Protein AF-0000000080270611 (afdb_homodimer)

pLDDT: mean 94.99, std 10.19, range [35.44, 98.94]

Nearest PDB structures (foldseek):
  5a02-assembly1_B  TM=8.483E-01  e=1.655E-29  Caulobacter vibrioides CB15
  2glx-assembly6_F  TM=8.550E-01  e=1.400E-25  Ensifer adhaerens
  4koa-assembly1_A-2  TM=8.405E-01  e=3.691E-24  Sinorhizobium meliloti 1021
  6z3c-assembly1_BBB  TM=7.857E-01  e=7.357E-22  Mediterraneibacter gnavus
  6z3b-assembly1_B  TM=7.806E-01  e=8.794E-22  Mediterraneibacter gnavus

Solvent-accessible surface area (backbone atoms only — not comparable to full-atom values): 36044 Å² total; per-residue (Å²): 127,85,81,54,47,25,31,29,38,37,27,48,45,69,64,25,65,71,39,52,51,60,31,47,71,72,38,83,62,46,41,36,42,34,22,16,13,81,54,50,66,42,7,47,55,46,34,70,74,62,30,40,92,83,38,44,66,39,55,46,62,70,64,59,55,68,44,80,74,45,44,32,34,38,40,43,58,59,32,65,49,35,28,65,51,50,30,52,42,21,72,60,69,16,26,36,42,31,41,61,50,60,28,69,43,47,70,43,30,48,49,34,54,49,34,24,64,74,60,70,32,56,55,33,43,53,63,46,67,63,43,28,70,66,43,43,52,49,38,49,41,43,74,70,46,59,25,48,64,66,43,39,36,35,18,32,11,27,33,45,38,51,48,69,70,56,90,53,51,30,32,32,84,49,41,66,34,23,25,44,55,69,39,22,45,50,3,44,45,51,37,33,59,51,64,70,55,84,52,63,35,36,25,34,25,47,66,35,69,68,59,40,67,44,71,70,36,49,33,76,70,45,49,53,57,37,92,54,40,64,28,38,22,27,30,40,34,44,35,36,29,65,89,64,26,37,39,39,38,39,13,17,20,44,40,29,57,88,80,60,42,63,62,25,37,35,39,27,16,67,46,8,16,36,34,44,87,86,51,45,35,38,33,34,66,57,95,56,34,77,50,75,42,77,62,78,72,66,24,66,79,58,93,75,52,68,49,71,72,71,54,24,55,42,48,43,42,52,51,50,52,49,19,65,78,66,72,51,79,57,90,48,43,49,72,60,48,37,44,50,36,40,52,55,50,28,23,55,49,7,37,73,71,72,41,73,34,66,67,85,119,127,84,80,53,48,25,31,30,37,38,29,47,45,67,64,25,65,70,39,52,51,61,30,48,71,72,39,82,61,45,42,36,41,35,22,16,13,82,53,50,68,40,9,49,54,49,34,71,74,62,30,40,92,83,38,44,64,40,54,46,60,70,64,59,56,67,45,80,75,45,46,31,36,40,40,44,59,58,33,65,49,36,27,65,50,50,30,53,43,20,72,59,69,18,27,37,42,31,41,62,52,60,26,67,42,46,69,42,28,49,50,34,54,50,33,24,62,75,60,70,33,56,56,33,42,53,63,46,67,62,42,28,69,67,42,43,51,50,38,51,42,42,75,70,45,58,25,48,63,64,44,38,35,34,18,32,11,27,33,43,40,52,48,70,69,55,90,53,52,31,32,31,83,49,42,66,33,23,26,44,53,68,40,22,45,50,3,45,46,52,36,34,59,51,65,69,55,84,52,60,35,35,24,34,24,48,67,35,72,69,59,41,66,45,71,69,36,52,32,76,71,43,51,53,59,37,92,55,40,65,28,39,22,26,31,40,36,45,35,35,28,66,90,66,27,37,37,38,38,40,13,17,20,45,40,29,56,88,81,62,41,64,61,25,36,35,39,27,16,68,47,8,16,35,35,44,87,85,52,45,34,39,33,33,66,56,97,57,34,76,50,77,43,76,62,76,71,66,18,62,82,52,94,77,47,68,48,75,74,70,55,25,55,41,49,41,42,52,52,51,51,48,20,63,77,66,72,51,78,57,90,46,43,49,73,59,48,40,46,49,37,41,52,54,51,28,24,55,51,8,36,74,72,72,41,72,34,67,65,85,118

InterPro domains:
  IPR000683 Gfo/Idh/MocA-like oxidoreductase, N-terminal [PF01408] (5-127)
  IPR004104 Gfo/Idh/MocA-like oxidoreductase, C-terminal [PF02894] (143-357)
  IPR036291 NAD(P)-binding domain superfamily [SSF51735] (2-185)
  IPR052515 Gfo/Idh/MocA Oxidoreductase [PTHR43249] (2-358)

Radius of gyration: 29.87 Å; Cα contacts (8 Å, |Δi|>4): 1707; chains: 2; bounding box: 55×99×69 Å

Structure (mmCIF, N/CA/C/O backbone):
data_AF-0000000080270611-model_v1
#
loop_
_entity.id
_entity.type
_entity.pdbx_description
1 polymer Oxidoreductase
#
loop_
_atom_site.group_PDB
_atom_site.id
_atom_site.type_symbol
_atom_site.label_atom_id
_atom_site.label_alt_id
_atom_site.label_comp_id
_atom_site.label_asym_id
_atom_site.label_entity_id
_atom_site.label_seq_id
_atom_site.pdbx_PDB_ins_code
_atom_site.Cartn_x
_atom_site.Cartn_y
_atom_site.Cartn_z
_atom_site.occupancy
_atom_site.B_iso_or_equiv
_atom_site.auth_seq_id
_atom_site.auth_comp_id
_atom_site.auth_asym_id
_atom_site.auth_atom_id
_atom_site.pdbx_PDB_model_num
ATOM 1 N N . MET A 1 1 ? 12.531 45.312 29.922 1 45.19 1 MET A N 1
ATOM 2 C CA . MET A 1 1 ? 11.859 44.062 29.656 1 45.19 1 MET A CA 1
ATOM 3 C C . MET A 1 1 ? 11.695 43.844 28.156 1 45.19 1 MET A C 1
ATOM 5 O O . MET A 1 1 ? 11.242 44.75 27.438 1 45.19 1 MET A O 1
ATOM 9 N N . ASP A 1 2 ? 12.445 42.844 27.578 1 63 2 ASP A N 1
ATOM 10 C CA . ASP A 1 2 ? 12.539 42.688 26.125 1 63 2 ASP A CA 1
ATOM 11 C C . ASP A 1 2 ? 11.148 42.594 25.5 1 63 2 ASP A C 1
ATOM 13 O O . ASP A 1 2 ? 10.219 42.062 26.125 1 63 2 ASP A O 1
ATOM 17 N N . LYS A 1 3 ? 10.711 43.406 24.656 1 86.69 3 LYS A N 1
ATOM 18 C CA . LYS A 1 3 ? 9.406 43.562 24 1 86.69 3 LYS A CA 1
ATOM 19 C C . LYS A 1 3 ? 8.867 42.219 23.547 1 86.69 3 LYS A C 1
ATOM 21 O O . LYS A 1 3 ? 9.562 41.469 22.844 1 86.69 3 LYS A O 1
ATOM 26 N N . LYS A 1 4 ? 7.75 41.781 24.203 1 95.12 4 LYS A N 1
ATOM 27 C CA . LYS A 1 4 ? 7.105 40.531 23.859 1 95.12 4 LYS A CA 1
ATOM 28 C C . LYS A 1 4 ? 6.523 40.562 22.453 1 95.12 4 LYS A C 1
ATOM 30 O O . LYS A 1 4 ? 6.039 41.625 22 1 95.12 4 LYS A O 1
ATOM 35 N N . LEU A 1 5 ? 6.656 39.5 21.797 1 97.75 5 LEU A N 1
ATOM 36 C CA . LEU A 1 5 ? 5.957 39.344 20.531 1 97.75 5 LEU A CA 1
ATOM 37 C C . LEU A 1 5 ? 4.445 39.375 20.734 1 97.75 5 LEU A C 1
ATOM 39 O O . LEU A 1 5 ? 3.934 38.688 21.641 1 97.75 5 LEU A O 1
ATOM 43 N N . ARG A 1 6 ? 3.777 40.125 20 1 98.5 6 ARG A N 1
ATOM 44 C CA . ARG A 1 6 ? 2.328 40.25 20.125 1 98.5 6 ARG A CA 1
ATOM 45 C C . ARG A 1 6 ? 1.616 39.375 19.109 1 98.5 6 ARG A C 1
ATOM 47 O O . ARG A 1 6 ? 1.823 39.5 17.891 1 98.5 6 ARG A O 1
ATOM 54 N N . VAL A 1 7 ? 0.748 38.5 19.609 1 98.75 7 VAL A N 1
ATOM 55 C CA . VAL A 1 7 ? 0.149 37.438 18.797 1 98.75 7 VAL A CA 1
ATOM 56 C C . VAL A 1 7 ? -1.348 37.688 18.641 1 98.75 7 VAL A C 1
ATOM 58 O O . VAL A 1 7 ? -2.035 38.031 19.609 1 98.75 7 VAL A O 1
ATOM 61 N N . GLY A 1 8 ? -1.854 37.625 17.438 1 98.81 8 GLY A N 1
ATOM 62 C CA . GLY A 1 8 ? -3.279 37.562 17.156 1 98.81 8 GLY A CA 1
ATOM 63 C C . GLY A 1 8 ? -3.76 36.188 16.734 1 98.81 8 GLY A C 1
ATOM 64 O O . GLY A 1 8 ? -3.016 35.438 16.125 1 98.81 8 GLY A O 1
ATOM 65 N N . ILE A 1 9 ? -5.012 35.906 17.078 1 98.88 9 ILE A N 1
ATOM 66 C CA . ILE A 1 9 ? -5.633 34.625 16.719 1 98.88 9 ILE A CA 1
ATOM 67 C C . ILE A 1 9 ? -6.844 34.875 15.828 1 98.88 9 ILE A C 1
ATOM 69 O O . ILE A 1 9 ? -7.738 35.656 16.188 1 98.88 9 ILE A O 1
ATOM 73 N N . ILE A 1 10 ? -6.836 34.312 14.641 1 98.81 10 ILE A N 1
ATOM 74 C CA . ILE A 1 10 ? -8.008 34.312 13.773 1 98.81 10 ILE A CA 1
ATOM 75 C C . ILE A 1 10 ? -8.609 32.906 13.711 1 98.81 10 ILE A C 1
ATOM 77 O O . ILE A 1 10 ? -8 31.984 13.156 1 98.81 10 ILE A O 1
ATOM 81 N N . GLY A 1 11 ? -9.812 32.719 14.125 1 98.38 11 GLY A N 1
ATOM 82 C CA . GLY A 1 11 ? -10.422 31.422 14.367 1 98.38 11 GLY A CA 1
ATOM 83 C C . GLY A 1 11 ? -10.211 30.922 15.773 1 98.38 11 GLY A C 1
ATOM 84 O O . GLY A 1 11 ? -9.117 30.469 16.125 1 98.38 11 GLY A O 1
ATOM 85 N N . CYS A 1 12 ? -11.258 30.984 16.594 1 98.25 12 CYS A N 1
ATOM 86 C CA . CYS A 1 12 ? -11.164 30.594 18 1 98.25 12 CYS A CA 1
ATOM 87 C C . CYS A 1 12 ? -11.969 29.344 18.266 1 98.25 12 CYS A C 1
ATOM 89 O O . CYS A 1 12 ? -12.68 29.25 19.266 1 98.25 12 CYS A O 1
ATOM 91 N N . GLY A 1 13 ? -11.875 28.453 17.312 1 95.19 13 GLY A N 1
ATOM 92 C CA . GLY A 1 13 ? -12.586 27.188 17.438 1 95.19 13 GLY A CA 1
ATOM 93 C C . GLY A 1 13 ? -11.781 26.109 18.141 1 95.19 13 GLY A C 1
ATOM 94 O O . GLY A 1 13 ? -10.969 26.422 19.016 1 95.19 13 GLY A O 1
ATOM 95 N N . GLY A 1 14 ? -12.109 24.828 17.906 1 92.94 14 GLY A N 1
ATOM 96 C CA . GLY A 1 14 ? -11.555 23.672 18.609 1 92.94 14 GLY A CA 1
ATOM 97 C C . GLY A 1 14 ? -10.039 23.609 18.547 1 92.94 14 GLY A C 1
ATOM 98 O O . GLY A 1 14 ? -9.383 23.391 19.562 1 92.94 14 GLY A O 1
ATOM 99 N N . ILE A 1 15 ? -9.484 23.75 17.359 1 95.38 15 ILE A N 1
ATOM 100 C CA . ILE A 1 15 ? -8.047 23.594 17.188 1 95.38 15 ILE A CA 1
ATOM 101 C C . ILE A 1 15 ? -7.312 24.734 17.891 1 95.38 15 ILE A C 1
ATOM 103 O O . ILE A 1 15 ? -6.219 24.547 18.422 1 95.38 15 ILE A O 1
ATOM 107 N N . ALA A 1 16 ? -7.84 25.969 17.859 1 97.81 16 ALA A N 1
ATOM 108 C CA . ALA A 1 16 ? -7.238 27.109 18.547 1 97.81 16 ALA A CA 1
ATOM 109 C C . ALA A 1 16 ? -7.227 26.875 20.062 1 97.81 16 ALA A C 1
ATOM 111 O O . ALA A 1 16 ? -6.215 27.125 20.719 1 97.81 16 ALA A O 1
ATOM 112 N N . ASN A 1 17 ? -8.32 26.375 20.562 1 96.81 17 ASN A N 1
ATOM 113 C CA . ASN A 1 17 ? -8.492 26.188 22 1 96.81 17 ASN A CA 1
ATOM 114 C C . ASN A 1 17 ? -7.805 24.906 22.484 1 96.81 17 ASN A C 1
ATOM 116 O O . ASN A 1 17 ? -7.379 24.828 23.625 1 96.81 17 ASN A O 1
ATOM 120 N N . GLY A 1 18 ? -7.707 23.969 21.609 1 95.81 18 GLY A N 1
ATOM 121 C CA . GLY A 1 18 ? -7.18 22.688 22.016 1 95.81 18 GLY A CA 1
ATOM 122 C C . GLY A 1 18 ? -5.684 22.547 21.812 1 95.81 18 GLY A C 1
ATOM 123 O O . GLY A 1 18 ? -5.043 21.688 22.406 1 95.81 18 GLY A O 1
ATOM 124 N N . LYS A 1 19 ? -5.195 23.422 21 1 97.25 19 LYS A N 1
ATOM 125 C CA . LYS A 1 19 ? -3.795 23.25 20.625 1 97.25 19 LYS A CA 1
ATOM 126 C C . LYS A 1 19 ? -3.047 24.578 20.672 1 97.25 19 LYS A C 1
ATOM 128 O O . LYS A 1 19 ? -2.197 24.797 21.531 1 97.25 19 LYS A O 1
ATOM 133 N N . HIS A 1 20 ? -3.375 25.547 19.875 1 98.56 20 HIS A N 1
ATOM 134 C CA . HIS A 1 20 ? -2.559 26.734 19.625 1 98.56 20 HIS A CA 1
ATOM 135 C C . HIS A 1 20 ? -2.475 27.625 20.859 1 98.56 20 HIS A C 1
ATOM 137 O O . HIS A 1 20 ? -1.383 27.875 21.375 1 98.56 20 HIS A O 1
ATOM 143 N N . MET A 1 21 ? -3.605 28.047 21.406 1 98.75 21 MET A N 1
ATOM 144 C CA . MET A 1 21 ? -3.619 29.047 22.469 1 98.75 21 MET A CA 1
ATOM 145 C C . MET A 1 21 ? -3.029 28.469 23.766 1 98.75 21 MET A C 1
ATOM 147 O O . MET A 1 21 ? -2.213 29.125 24.406 1 98.75 21 MET A O 1
ATOM 151 N N . PRO A 1 22 ? -3.35 27.172 24.094 1 98.31 22 PRO A N 1
ATOM 152 C CA . PRO A 1 22 ? -2.717 26.625 25.297 1 98.31 22 PRO A CA 1
ATOM 153 C C . PRO A 1 22 ? -1.196 26.547 25.172 1 98.31 22 PRO A C 1
ATOM 155 O O . PRO A 1 22 ? -0.484 26.797 26.156 1 98.31 22 PRO A O 1
ATOM 158 N N . SER A 1 23 ? -0.687 26.172 24.078 1 98.44 23 SER A N 1
ATOM 159 C CA . SER A 1 23 ? 0.754 26.062 23.875 1 98.44 23 SER A CA 1
ATOM 160 C C . SER A 1 23 ? 1.416 27.438 23.875 1 98.44 23 SER A C 1
ATOM 162 O O . SER A 1 23 ? 2.486 27.625 24.453 1 98.44 23 SER A O 1
ATOM 164 N N . LEU A 1 24 ? 0.82 28.438 23.234 1 98.5 24 LEU A N 1
ATOM 165 C CA . LEU A 1 24 ? 1.342 29.797 23.188 1 98.5 24 LEU A CA 1
ATOM 166 C C . LEU A 1 24 ? 1.38 30.406 24.578 1 98.5 24 LEU A C 1
ATOM 168 O O . LEU A 1 24 ? 2.307 31.156 24.922 1 98.5 24 LEU A O 1
ATOM 172 N N . ALA A 1 25 ? 0.392 30.078 25.375 1 98.12 25 ALA A N 1
ATOM 173 C CA . ALA A 1 25 ? 0.264 30.641 26.719 1 98.12 25 ALA A CA 1
ATOM 174 C C . ALA A 1 25 ? 1.452 30.25 27.594 1 98.12 25 ALA A C 1
ATOM 176 O O . ALA A 1 25 ? 1.729 30.906 28.594 1 98.12 25 ALA A O 1
ATOM 177 N N . LYS A 1 26 ? 2.164 29.219 27.188 1 97.31 26 LYS A N 1
ATOM 178 C CA . LYS A 1 26 ? 3.289 28.719 27.969 1 97.31 26 LYS A CA 1
ATOM 179 C C . LYS A 1 26 ? 4.578 29.453 27.609 1 97.31 26 LYS A C 1
ATOM 181 O O . LYS A 1 26 ? 5.613 29.25 28.25 1 97.31 26 LYS A O 1
ATOM 186 N N . ILE A 1 27 ? 4.52 30.328 26.656 1 97.88 27 ILE A N 1
ATOM 187 C CA . ILE A 1 27 ? 5.719 30.984 26.141 1 97.88 27 ILE A CA 1
ATOM 188 C C . ILE A 1 27 ? 5.805 32.406 26.719 1 97.88 27 ILE A C 1
ATOM 190 O O . ILE A 1 27 ? 4.973 33.25 26.391 1 97.88 27 ILE A O 1
ATOM 194 N N . ALA A 1 28 ? 6.809 32.719 27.406 1 97.06 28 ALA A N 1
ATOM 195 C CA . ALA A 1 28 ? 6.941 34 28.141 1 97.06 28 ALA A CA 1
ATOM 196 C C . ALA A 1 28 ? 7.199 35.156 27.188 1 97.06 28 ALA A C 1
ATOM 198 O O . ALA A 1 28 ? 6.859 36.281 27.5 1 97.06 28 ALA A O 1
ATOM 199 N N . GLU A 1 29 ? 7.738 34.781 26.062 1 97.5 29 GLU A N 1
ATOM 200 C CA . GLU A 1 29 ? 8.203 35.812 25.141 1 97.5 29 GLU A CA 1
ATOM 201 C C . GLU A 1 29 ? 7.047 36.375 24.328 1 97.5 29 GLU A C 1
ATOM 203 O O . GLU A 1 29 ? 7.246 37.281 23.5 1 97.5 29 GLU A O 1
ATOM 208 N N . ILE A 1 30 ? 5.793 35.938 24.641 1 97.62 30 ILE A N 1
ATOM 209 C CA . ILE A 1 30 ? 4.715 36.438 23.781 1 97.62 30 ILE A CA 1
ATOM 210 C C . ILE A 1 30 ? 3.547 36.906 24.656 1 97.62 30 ILE A C 1
ATOM 212 O O . ILE A 1 30 ? 3.516 36.656 25.859 1 97.62 30 ILE A O 1
ATOM 216 N N . GLU A 1 31 ? 2.672 37.688 24.125 1 97.94 31 GLU A N 1
ATOM 217 C CA . GLU A 1 31 ? 1.347 37.969 24.656 1 97.94 31 GLU A CA 1
ATOM 218 C C . GLU A 1 31 ? 0.283 37.906 23.562 1 97.94 31 GLU A C 1
ATOM 220 O O . GLU A 1 31 ? 0.511 38.344 22.438 1 97.94 31 GLU A O 1
ATOM 225 N N . MET A 1 32 ? -0.778 37.281 23.844 1 98.69 32 MET A N 1
ATOM 226 C CA . MET A 1 32 ? -1.902 37.219 22.906 1 98.69 32 MET A CA 1
ATOM 227 C C . MET A 1 32 ? -2.816 38.438 23.078 1 98.69 32 MET A C 1
ATOM 229 O O . MET A 1 32 ? -3.432 38.625 24.125 1 98.69 32 MET A O 1
ATOM 233 N N . VAL A 1 33 ? -2.973 39.25 22.031 1 98.56 33 VAL A N 1
ATOM 234 C CA . VAL A 1 33 ? -3.521 40.562 22.234 1 98.56 33 VAL A CA 1
ATOM 235 C C . VAL A 1 33 ? -4.785 40.75 21.406 1 98.56 33 VAL A C 1
ATOM 237 O O . VAL A 1 33 ? -5.488 41.75 21.547 1 98.56 33 VAL A O 1
ATOM 240 N N . ALA A 1 34 ? -5.074 39.844 20.516 1 98.69 34 ALA A N 1
ATOM 241 C CA . ALA A 1 34 ? -6.242 40 19.656 1 98.69 34 ALA A CA 1
ATOM 242 C C . ALA A 1 34 ? -6.832 38.625 19.297 1 98.69 34 ALA A C 1
ATOM 244 O O . ALA A 1 34 ? -6.094 37.688 19.047 1 98.69 34 ALA A O 1
ATOM 245 N N . PHE A 1 35 ? -8.109 38.562 19.297 1 98.75 35 PHE A N 1
ATOM 246 C CA . PHE A 1 35 ? -8.875 37.375 19.016 1 98.75 35 PHE A CA 1
ATOM 247 C C . PHE A 1 35 ? -10.031 37.656 18.062 1 98.75 35 PHE A C 1
ATOM 249 O O . PHE A 1 35 ? -10.828 38.562 18.328 1 98.75 35 PHE A O 1
ATOM 256 N N . CYS A 1 36 ? -10.078 36.938 17.016 1 98.81 36 CYS A N 1
ATOM 257 C CA . CYS A 1 36 ? -11.133 37.125 16.016 1 98.81 36 CYS A CA 1
ATOM 258 C C . CYS A 1 36 ? -11.859 35.812 15.734 1 98.81 36 CYS A C 1
ATOM 260 O O . CYS A 1 36 ? -11.234 34.781 15.578 1 98.81 36 CYS A O 1
ATOM 262 N N . ASP A 1 37 ? -13.133 35.812 15.711 1 98.31 37 ASP A N 1
ATOM 263 C CA . ASP A 1 37 ? -14.016 34.719 15.258 1 98.31 37 ASP A CA 1
ATOM 264 C C . ASP A 1 37 ? -15.336 35.281 14.727 1 98.31 37 ASP A C 1
ATOM 266 O O . ASP A 1 37 ? -15.828 36.312 15.211 1 98.31 37 ASP A O 1
ATOM 270 N N . ILE A 1 38 ? -15.828 34.594 13.727 1 96.69 38 ILE A N 1
ATOM 271 C CA . ILE A 1 38 ? -17.094 35.062 13.164 1 96.69 38 ILE A CA 1
ATOM 272 C C . ILE A 1 38 ? -18.203 34.969 14.211 1 96.69 38 ILE A C 1
ATOM 274 O O . ILE A 1 38 ? -19.203 35.688 14.141 1 96.69 38 ILE A O 1
ATOM 278 N N . ILE A 1 39 ? -18.047 34.031 15.102 1 97.12 39 ILE A N 1
ATOM 279 C CA . ILE A 1 39 ? -18.875 33.969 16.297 1 97.12 39 ILE A CA 1
ATOM 280 C C . ILE A 1 39 ? -18.188 34.688 17.453 1 97.12 39 ILE A C 1
ATOM 282 O O . ILE A 1 39 ? -17.281 34.125 18.078 1 97.12 39 ILE A O 1
ATOM 286 N N . ILE A 1 40 ? -18.672 35.844 17.797 1 97.94 40 ILE A N 1
ATOM 287 C CA . ILE A 1 40 ? -17.984 36.75 18.688 1 97.94 40 ILE A CA 1
ATOM 288 C C . ILE A 1 40 ? -17.781 36.094 20.047 1 97.94 40 ILE A C 1
ATOM 290 O O . ILE A 1 40 ? -16.766 36.344 20.719 1 97.94 40 ILE A O 1
ATOM 294 N N . GLU A 1 41 ? -18.75 35.219 20.453 1 98.19 41 GLU A N 1
ATOM 295 C CA . GLU A 1 41 ? -18.672 34.594 21.75 1 98.19 41 GLU A CA 1
ATOM 296 C C . GLU A 1 41 ? -17.422 33.719 21.859 1 98.19 41 GLU A C 1
ATOM 298 O O . GLU A 1 41 ? -16.797 33.625 22.922 1 98.19 41 GLU A O 1
ATOM 303 N N . LYS A 1 42 ? -17.031 33.094 20.766 1 97.94 42 LYS A N 1
ATOM 304 C CA . LYS A 1 42 ? -15.844 32.25 20.766 1 97.94 42 LYS A CA 1
ATOM 305 C C . LYS A 1 42 ? -14.578 33.094 20.969 1 97.94 42 LYS A C 1
ATOM 307 O O . LYS A 1 42 ? -13.68 32.688 21.703 1 97.94 42 LYS A O 1
ATOM 312 N N . ALA A 1 43 ? -14.578 34.219 20.344 1 98.31 43 ALA A N 1
ATOM 313 C CA . ALA A 1 43 ? -13.43 35.125 20.484 1 98.31 43 ALA A CA 1
ATOM 314 C C . ALA A 1 43 ? -13.359 35.688 21.891 1 98.31 43 ALA A C 1
ATOM 316 O O . ALA A 1 43 ? -12.266 35.844 22.469 1 98.31 43 ALA A O 1
ATOM 317 N N . GLU A 1 44 ? -14.516 36.031 22.453 1 98.31 44 GLU A N 1
ATOM 318 C CA . GLU A 1 44 ? -14.586 36.594 23.797 1 98.31 44 GLU A CA 1
ATOM 319 C C . GLU A 1 44 ? -14.102 35.562 24.844 1 98.31 44 GLU A C 1
ATOM 321 O O . GLU A 1 44 ? -13.336 35.938 25.734 1 98.31 44 GLU A O 1
ATOM 326 N N . ILE A 1 45 ? -14.57 34.375 24.688 1 98.25 45 ILE A N 1
ATOM 327 C CA . ILE A 1 45 ? -14.172 33.344 25.609 1 98.25 45 ILE A CA 1
ATOM 328 C C . ILE A 1 45 ? -12.664 33.125 25.516 1 98.25 45 ILE A C 1
ATOM 330 O O . ILE A 1 45 ? -11.984 33 26.547 1 98.25 45 ILE A O 1
ATOM 334 N N . ALA A 1 46 ? -12.125 33.094 24.312 1 98.56 46 ALA A N 1
ATOM 335 C CA . ALA A 1 46 ? -10.695 32.906 24.109 1 98.56 46 ALA A CA 1
ATOM 336 C C . ALA A 1 46 ? -9.891 34.031 24.719 1 98.56 46 ALA A C 1
ATOM 338 O O . ALA A 1 46 ? -8.875 33.812 25.375 1 98.56 46 ALA A O 1
ATOM 339 N N . ALA A 1 47 ? -10.297 35.25 24.547 1 98.38 47 ALA A N 1
ATOM 340 C CA . ALA A 1 47 ? -9.609 36.438 25.062 1 98.38 47 ALA A CA 1
ATOM 341 C C . ALA A 1 47 ? -9.586 36.406 26.594 1 98.38 47 ALA A C 1
ATOM 343 O O . ALA A 1 47 ? -8.586 36.781 27.219 1 98.38 47 ALA A O 1
ATOM 344 N N . LYS A 1 48 ? -10.703 36.031 27.156 1 98.06 48 LYS A N 1
ATOM 345 C CA . LYS A 1 48 ? -10.797 35.969 28.609 1 98.06 48 LYS A CA 1
ATOM 346 C C . LYS A 1 48 ? -9.812 34.938 29.172 1 98.06 48 LYS A C 1
ATOM 348 O O . LYS A 1 48 ? -9.188 35.188 30.203 1 98.06 48 LYS A O 1
ATOM 353 N N . GLU A 1 49 ? -9.742 33.906 28.531 1 98.19 49 GLU A N 1
ATOM 354 C CA . GLU A 1 49 ? -8.945 32.781 29.047 1 98.19 49 GLU A CA 1
ATOM 355 C C . GLU A 1 49 ? -7.461 33 28.766 1 98.19 49 GLU A C 1
ATOM 357 O O . GLU A 1 49 ? -6.617 32.656 29.609 1 98.19 49 GLU A O 1
ATOM 362 N N . TYR A 1 50 ? -7.094 33.531 27.578 1 98.44 50 TYR A N 1
ATOM 363 C CA . TYR A 1 50 ? -5.695 33.5 27.156 1 98.44 50 TYR A CA 1
ATOM 364 C C . TYR A 1 50 ? -5.18 34.906 26.859 1 98.44 50 TYR A C 1
ATOM 366 O O . TYR A 1 50 ? -3.971 35.125 26.75 1 98.44 50 TYR A O 1
ATOM 374 N N . GLY A 1 51 ? -6.027 35.844 26.766 1 97.94 51 GLY A N 1
ATOM 375 C CA . GLY A 1 51 ? -5.66 37.188 26.297 1 97.94 51 GLY A CA 1
ATOM 376 C C . GLY A 1 51 ? -4.965 38.031 27.359 1 97.94 51 GLY A C 1
ATOM 377 O O . GLY A 1 51 ? -5.227 37.875 28.547 1 97.94 51 GLY A O 1
ATOM 378 N N . SER A 1 52 ? -4.109 38.875 26.906 1 96.38 52 SER A N 1
ATOM 379 C CA . SER A 1 52 ? -3.545 39.906 27.781 1 96.38 52 SER A CA 1
ATOM 380 C C . SER A 1 52 ? -4.59 40.938 28.172 1 96.38 52 SER A C 1
ATOM 382 O O . SER A 1 52 ? -5.688 40.969 27.609 1 96.38 52 SER A O 1
ATOM 384 N N . MET A 1 53 ? -4.145 41.719 29.156 1 94.06 53 MET A N 1
ATOM 385 C CA . MET A 1 53 ? -5.047 42.781 29.547 1 94.06 53 MET A CA 1
ATOM 386 C C . MET A 1 53 ? -5.348 43.719 28.375 1 94.06 53 MET A C 1
ATOM 388 O O . MET A 1 53 ? -4.43 44.188 27.703 1 94.06 53 MET A O 1
ATOM 392 N N . GLY A 1 54 ? -6.621 43.875 28.094 1 93.75 54 GLY A N 1
ATOM 393 C CA . GLY A 1 54 ? -7.027 44.781 27.031 1 93.75 54 GLY A CA 1
ATOM 394 C C . GLY A 1 54 ? -7.008 44.125 25.656 1 93.75 54 GLY A C 1
ATOM 395 O O . GLY A 1 54 ? -7.105 44.812 24.641 1 93.75 54 GLY A O 1
ATOM 396 N N . ALA A 1 55 ? -6.941 42.844 25.672 1 97 55 ALA A N 1
ATOM 397 C CA . ALA A 1 55 ? -6.945 42.125 24.375 1 97 55 ALA A CA 1
ATOM 398 C C . ALA A 1 55 ? -8.188 42.5 23.562 1 97 55 ALA A C 1
ATOM 400 O O . ALA A 1 55 ? -9.281 42.594 24.125 1 97 55 ALA A O 1
ATOM 401 N N . ASN A 1 56 ? -7.988 42.656 22.312 1 97.38 56 ASN A N 1
ATOM 402 C CA . ASN A 1 56 ? -9.07 43.031 21.406 1 97.38 56 ASN A CA 1
ATOM 403 C C . ASN A 1 56 ? -9.844 41.812 20.922 1 97.38 56 ASN A C 1
ATOM 405 O O . ASN A 1 56 ? -9.25 40.75 20.688 1 97.38 56 ASN A O 1
ATOM 409 N N . VAL A 1 57 ? -11.125 41.969 20.797 1 98.19 57 VAL A N 1
ATOM 410 C CA . VAL A 1 57 ? -12 40.938 20.25 1 98.19 57 VAL A CA 1
ATOM 411 C C . VAL A 1 57 ? -12.805 41.5 19.094 1 98.19 57 VAL A C 1
ATOM 413 O O . VAL A 1 57 ? -13.266 42.656 19.141 1 98.19 57 VAL A O 1
ATOM 416 N N . CYS A 1 58 ? -12.875 40.781 18 1 98.38 58 CYS A N 1
ATOM 417 C CA . CYS A 1 58 ? -13.633 41.25 16.844 1 98.38 58 CYS A CA 1
ATOM 418 C C . CYS A 1 58 ? -14.188 40.094 16.031 1 98.38 58 CYS A C 1
ATOM 420 O O . CYS A 1 58 ? -13.836 38.938 16.281 1 98.38 58 CYS A O 1
ATOM 422 N N . THR A 1 59 ? -15.078 40.375 15.062 1 98.38 59 THR A N 1
ATOM 423 C CA . THR A 1 59 ? -15.695 39.375 14.211 1 98.38 59 THR A CA 1
ATOM 424 C C . THR A 1 59 ? -15.156 39.469 12.789 1 98.38 59 THR A C 1
ATOM 426 O O . THR A 1 59 ? -15.375 38.562 11.977 1 98.38 59 THR A O 1
ATOM 429 N N . ASP A 1 60 ? -14.484 40.5 12.539 1 98.25 60 ASP A N 1
ATOM 430 C CA . ASP A 1 60 ? -13.859 40.719 11.242 1 98.25 60 ASP A CA 1
ATOM 431 C C . ASP A 1 60 ? -12.344 40.844 11.375 1 98.25 60 ASP A C 1
ATOM 433 O O . ASP A 1 60 ? -11.828 41.781 11.961 1 98.25 60 ASP A O 1
ATOM 437 N N . TYR A 1 61 ? -11.688 39.844 10.758 1 98.31 61 TYR A N 1
ATOM 438 C CA . TYR A 1 61 ? -10.242 39.812 10.945 1 98.31 61 TYR A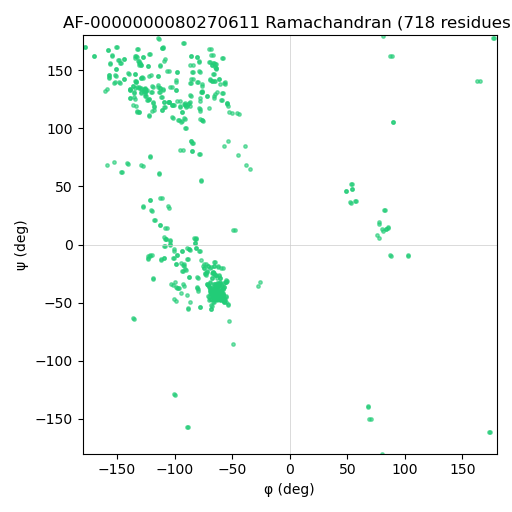 CA 1
ATOM 439 C C . TYR A 1 61 ? -9.562 41 10.328 1 98.31 61 TYR A C 1
ATOM 441 O O . TYR A 1 61 ? -8.422 41.344 10.68 1 98.31 61 TYR A O 1
ATOM 449 N N . LYS A 1 62 ? -10.188 41.719 9.406 1 97.94 62 LYS A N 1
ATOM 450 C CA . LYS A 1 62 ? -9.617 42.938 8.828 1 97.94 62 LYS A CA 1
ATOM 451 C C . LYS A 1 62 ? -9.414 44 9.898 1 97.94 62 LYS A C 1
ATOM 453 O O . LYS A 1 62 ? -8.492 44.812 9.805 1 97.94 62 LYS A O 1
ATOM 458 N N . GLU A 1 63 ? -10.32 44 10.898 1 97.44 63 GLU A N 1
ATOM 459 C CA . GLU A 1 63 ? -10.148 44.938 12.023 1 97.44 63 GLU A CA 1
ATOM 460 C C . GLU A 1 63 ? -8.898 44.594 12.828 1 97.44 63 GLU A C 1
ATOM 462 O O . GLU A 1 63 ? -8.18 45.5 13.281 1 97.44 63 GLU A O 1
ATOM 467 N N . LEU A 1 64 ? -8.711 43.344 13.023 1 97.38 64 LEU A N 1
ATOM 468 C CA . LEU A 1 64 ? -7.523 42.844 13.719 1 97.38 64 LEU A CA 1
ATOM 469 C C . LEU A 1 64 ? -6.254 43.281 12.992 1 97.38 64 LEU A C 1
ATOM 471 O O . LEU A 1 64 ? -5.27 43.656 13.625 1 97.38 64 LEU A O 1
ATOM 475 N N . LEU A 1 65 ? -6.223 43.312 11.672 1 98 65 LEU A N 1
ATOM 476 C CA . LEU A 1 65 ? -5.051 43.594 10.844 1 98 65 LEU A CA 1
ATOM 477 C C . LEU A 1 65 ? -4.668 45.062 10.898 1 98 65 LEU A C 1
ATOM 479 O O . LEU A 1 65 ? -3.545 45.438 10.555 1 98 65 LEU A O 1
ATOM 483 N N . LYS A 1 66 ? -5.59 45.906 11.352 1 97.06 66 LYS A N 1
ATOM 484 C CA . LYS A 1 66 ? -5.328 47.344 11.453 1 97.06 66 LYS A CA 1
ATOM 485 C C . LYS A 1 66 ? -4.402 47.656 12.633 1 97.06 66 LYS A C 1
ATOM 487 O O . LYS A 1 66 ? -3.824 48.75 12.703 1 97.06 66 LYS A O 1
ATOM 492 N N . ASP A 1 67 ? -4.348 46.75 13.539 1 97.12 67 ASP A N 1
ATOM 493 C CA . ASP A 1 67 ? -3.457 46.906 14.68 1 97.12 67 ASP A CA 1
ATOM 494 C C . ASP A 1 67 ? -2.006 46.656 14.297 1 97.12 67 ASP A C 1
ATOM 496 O O . ASP A 1 67 ? -1.576 45.5 14.242 1 97.12 67 ASP A O 1
ATOM 500 N N . ASP A 1 68 ? -1.195 47.656 14.195 1 96.38 68 ASP A N 1
ATOM 501 C CA . ASP A 1 68 ? 0.17 47.562 13.695 1 96.38 68 ASP A CA 1
ATOM 502 C C . ASP A 1 68 ? 1.112 47 14.758 1 96.38 68 ASP A C 1
ATOM 504 O O . ASP A 1 68 ? 2.266 46.656 14.469 1 96.38 68 ASP A O 1
ATOM 508 N N . THR A 1 69 ? 0.592 46.812 15.906 1 96.19 69 THR A N 1
ATOM 509 C CA . THR A 1 69 ? 1.458 46.344 16.984 1 96.19 69 THR A CA 1
ATOM 510 C C . THR A 1 69 ? 1.501 44.812 17 1 96.19 69 THR A C 1
ATOM 512 O O . THR A 1 69 ? 2.354 44.219 17.672 1 96.19 69 THR A O 1
ATOM 515 N N . ILE A 1 70 ? 0.616 44.156 16.266 1 98.19 70 ILE A N 1
ATOM 516 C CA . ILE A 1 70 ? 0.602 42.688 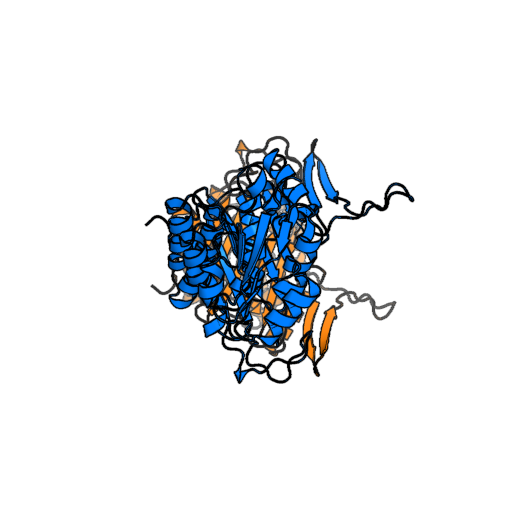16.203 1 98.19 70 ILE A CA 1
ATOM 517 C C . ILE A 1 70 ? 1.739 42.219 15.305 1 98.19 70 ILE A C 1
ATOM 519 O O . ILE A 1 70 ? 1.908 42.719 14.188 1 98.19 70 ILE A O 1
ATOM 523 N N . ASP A 1 71 ? 2.502 41.25 15.805 1 98.44 71 ASP A N 1
ATOM 524 C CA . ASP A 1 71 ? 3.682 40.781 15.094 1 98.44 71 ASP A CA 1
ATOM 525 C C . ASP A 1 71 ? 3.369 39.5 14.312 1 98.44 71 ASP A C 1
ATOM 527 O O . ASP A 1 71 ? 3.963 39.25 13.258 1 98.44 71 ASP A O 1
ATOM 531 N N . VAL A 1 72 ? 2.561 38.656 14.859 1 98.69 72 VAL A N 1
ATOM 532 C CA . VAL A 1 72 ? 2.322 37.344 14.297 1 98.69 72 VAL A CA 1
ATOM 533 C C . VAL A 1 72 ? 0.859 36.938 14.492 1 98.69 72 VAL A C 1
ATOM 535 O O . VAL A 1 72 ? 0.245 37.312 15.5 1 98.69 72 VAL A O 1
ATOM 538 N N . VAL A 1 73 ? 0.287 36.281 13.523 1 98.88 73 VAL A N 1
ATOM 539 C CA . VAL A 1 73 ? -1.099 35.812 13.594 1 98.88 73 VAL A CA 1
ATOM 540 C C . VAL A 1 73 ? -1.162 34.312 13.367 1 98.88 73 VAL A C 1
ATOM 542 O O . VAL A 1 73 ? -0.492 33.781 12.477 1 98.88 73 VAL A O 1
ATOM 545 N N . HIS A 1 74 ? -1.875 33.562 14.18 1 98.94 74 HIS A N 1
ATOM 546 C CA . HIS A 1 74 ? -2.264 32.188 13.93 1 98.94 74 HIS A CA 1
ATOM 547 C C . HIS A 1 74 ? -3.617 32.125 13.227 1 98.94 74 HIS A C 1
ATOM 549 O O . HIS A 1 74 ? -4.609 32.656 13.727 1 98.94 74 HIS A O 1
ATOM 555 N N . VAL A 1 75 ? -3.598 31.547 12.062 1 98.81 75 VAL A N 1
ATOM 556 C CA . VAL A 1 75 ? -4.812 31.359 11.281 1 98.81 75 VAL A CA 1
ATOM 557 C C . VAL A 1 75 ? -5.359 29.953 11.508 1 98.81 75 VAL A C 1
ATOM 559 O O . VAL A 1 75 ? -4.828 28.984 10.969 1 98.81 75 VAL A O 1
ATOM 562 N N . CYS A 1 76 ? -6.461 29.844 12.242 1 97.94 76 CYS A N 1
ATOM 563 C CA . CYS A 1 76 ? -7.062 28.578 12.656 1 97.94 76 CYS A CA 1
ATOM 564 C C . CYS A 1 76 ? -8.492 28.469 12.148 1 97.94 76 CYS A C 1
ATOM 566 O O . CYS A 1 76 ? -9.375 27.969 12.859 1 97.94 76 CYS A O 1
ATOM 568 N N . THR A 1 77 ? -8.758 28.938 10.938 1 96.06 77 THR A N 1
ATOM 569 C CA . THR A 1 77 ? -10.07 28.953 10.305 1 96.06 77 THR A CA 1
ATOM 570 C C . THR A 1 77 ? -10.281 27.688 9.469 1 96.06 77 THR A C 1
ATOM 572 O O . THR A 1 77 ? -9.383 26.844 9.367 1 96.06 77 THR A O 1
ATOM 575 N N . PRO A 1 78 ? -11.484 27.484 8.93 1 93.12 78 PRO A N 1
ATOM 576 C CA . PRO A 1 78 ? -11.672 26.391 7.973 1 93.12 78 PRO A CA 1
ATOM 577 C C . PRO A 1 78 ? -10.758 26.516 6.754 1 93.12 78 PRO A C 1
ATOM 579 O O . PRO A 1 78 ? -10.305 27.609 6.422 1 93.12 78 PRO A O 1
ATOM 582 N N . ASN A 1 79 ? -10.586 25.375 6.066 1 93.62 79 ASN A N 1
ATOM 583 C CA . ASN A 1 79 ? -9.602 25.266 5 1 93.62 79 ASN A CA 1
ATOM 584 C C . ASN A 1 79 ? -9.859 26.281 3.893 1 93.62 79 ASN A C 1
ATOM 586 O O . ASN A 1 79 ? -8.922 26.844 3.33 1 93.62 79 ASN A O 1
ATOM 590 N N . ARG A 1 80 ? -11.062 26.562 3.615 1 92.56 80 ARG A N 1
ATOM 591 C CA . ARG A 1 80 ? -11.422 27.391 2.475 1 92.56 80 ARG A CA 1
ATOM 592 C C . ARG A 1 80 ? -10.891 28.812 2.645 1 92.56 80 ARG A C 1
ATOM 594 O O . ARG A 1 80 ? -10.641 29.516 1.658 1 92.56 80 ARG A O 1
ATOM 601 N N . SER A 1 81 ? -10.703 29.234 3.908 1 95.62 81 SER A N 1
ATOM 602 C CA . SER A 1 81 ? -10.352 30.641 4.145 1 95.62 81 SER A CA 1
ATOM 603 C C . SER A 1 81 ? -8.867 30.781 4.48 1 95.62 81 SER A C 1
ATOM 605 O O . SER A 1 81 ? -8.383 31.891 4.699 1 95.62 81 SER A O 1
ATOM 607 N N . HIS A 1 82 ? -8.125 29.688 4.516 1 97.94 82 HIS A N 1
ATOM 608 C CA . HIS A 1 82 ? -6.707 29.719 4.863 1 97.94 82 HIS A CA 1
ATOM 609 C C . HIS A 1 82 ? -5.957 30.719 3.986 1 97.94 82 HIS A C 1
ATOM 611 O O . HIS A 1 82 ? -5.301 31.625 4.5 1 97.94 82 HIS A O 1
ATOM 617 N N . SER A 1 83 ? -6.148 30.547 2.701 1 98.31 83 SER A N 1
ATOM 618 C CA . SER A 1 83 ? -5.312 31.281 1.757 1 98.31 83 SER A CA 1
ATOM 619 C C . SER A 1 83 ? -5.598 32.781 1.815 1 98.31 83 SER A C 1
ATOM 621 O O . SER A 1 83 ? -4.699 33.594 2.072 1 98.31 83 SER A O 1
ATOM 623 N N . SER A 1 84 ? -6.871 33.188 1.676 1 98.38 84 SER A N 1
ATOM 624 C CA . SER A 1 84 ? -7.215 34.594 1.619 1 98.38 84 SER A CA 1
ATOM 625 C C . SER A 1 84 ? -6.824 35.312 2.906 1 98.38 84 SER A C 1
ATOM 627 O O . SER A 1 84 ? -6.246 36.406 2.867 1 98.38 84 SER A O 1
ATOM 629 N N . ILE A 1 85 ? -7.062 34.688 4.027 1 98.75 85 ILE A N 1
ATOM 630 C CA . ILE A 1 85 ? -6.75 35.281 5.316 1 98.75 85 ILE A CA 1
ATOM 631 C C . ILE A 1 85 ? -5.238 35.375 5.488 1 98.75 85 ILE A C 1
ATOM 633 O O . ILE A 1 85 ? -4.715 36.438 5.891 1 98.75 85 ILE A O 1
ATOM 637 N N . THR A 1 86 ? -4.551 34.312 5.188 1 98.88 86 THR A N 1
ATOM 638 C CA . THR A 1 86 ? -3.098 34.281 5.312 1 98.88 86 THR A CA 1
ATOM 639 C C . THR A 1 86 ? -2.463 35.375 4.449 1 98.88 86 THR A C 1
ATOM 641 O O . THR A 1 86 ? -1.579 36.094 4.902 1 98.88 86 THR A O 1
ATOM 644 N N . VAL A 1 87 ? -2.918 35.5 3.213 1 98.88 87 VAL A N 1
ATOM 645 C CA . VAL A 1 87 ? -2.379 36.5 2.303 1 98.88 87 VAL A CA 1
ATOM 646 C C . VAL A 1 87 ? -2.607 37.875 2.881 1 98.88 87 VAL A C 1
ATOM 648 O O . VAL A 1 87 ? -1.691 38.719 2.91 1 98.88 87 VAL A O 1
ATOM 651 N N . ASP A 1 88 ? -3.83 38.156 3.373 1 98.88 88 ASP A N 1
ATOM 652 C CA . ASP A 1 88 ? -4.156 39.438 3.961 1 98.88 88 ASP A CA 1
ATOM 653 C C . ASP A 1 88 ? -3.262 39.75 5.164 1 98.88 88 ASP A C 1
ATOM 655 O O . ASP A 1 88 ? -2.801 40.875 5.332 1 98.88 88 ASP A O 1
ATOM 659 N N . VAL A 1 89 ? -3.039 38.719 5.988 1 98.88 89 VAL A N 1
ATOM 660 C CA . VAL A 1 89 ? -2.227 38.906 7.188 1 98.88 89 VAL A CA 1
ATOM 661 C C . VAL A 1 89 ? -0.788 39.219 6.797 1 98.88 89 VAL A C 1
ATOM 663 O O . VAL A 1 89 ? -0.183 40.156 7.355 1 98.88 89 VAL A O 1
ATOM 666 N N . LEU A 1 90 ? -0.244 38.5 5.875 1 98.88 90 LEU A N 1
ATOM 667 C CA . LEU A 1 90 ? 1.111 38.75 5.395 1 98.88 90 LEU A CA 1
ATOM 668 C C . LEU A 1 90 ? 1.235 40.156 4.809 1 98.88 90 LEU A C 1
ATOM 670 O O . LEU A 1 90 ? 2.191 40.875 5.105 1 98.88 90 LEU A O 1
ATOM 674 N N . GLU A 1 91 ? 0.24 40.562 4.027 1 98.56 91 GLU A N 1
ATOM 675 C CA . GLU A 1 91 ? 0.254 41.875 3.391 1 98.56 91 GLU A CA 1
ATOM 676 C C . GLU A 1 91 ? 0.156 43 4.426 1 98.56 91 GLU A C 1
ATOM 678 O O . GLU A 1 91 ? 0.617 44.125 4.188 1 98.56 91 GLU A O 1
ATOM 683 N N . ALA A 1 92 ? -0.391 42.688 5.547 1 98.62 92 ALA A N 1
ATOM 684 C CA . ALA A 1 92 ? -0.481 43.656 6.648 1 98.62 92 ALA A CA 1
ATOM 685 C C . ALA A 1 92 ? 0.825 43.688 7.438 1 98.62 92 ALA A C 1
ATOM 687 O O . ALA A 1 92 ? 0.916 44.375 8.453 1 98.62 92 ALA A O 1
ATOM 688 N N . GLY A 1 93 ? 1.841 42.969 6.973 1 98.44 93 GLY A N 1
ATOM 689 C CA . GLY A 1 93 ? 3.172 43.031 7.555 1 98.44 93 GLY A CA 1
ATOM 690 C C . GLY A 1 93 ? 3.328 42.156 8.789 1 98.44 93 GLY A C 1
ATOM 691 O O . GLY A 1 93 ? 4.082 42.5 9.703 1 98.44 93 GLY A O 1
ATOM 692 N N . LYS A 1 94 ? 2.637 41.094 8.891 1 98.75 94 LYS A N 1
ATOM 693 C CA . LYS A 1 94 ? 2.672 40.188 10.055 1 98.75 94 LYS A CA 1
ATOM 694 C C . LYS A 1 94 ? 3.1 38.781 9.672 1 98.75 94 LYS A C 1
ATOM 696 O O . LYS A 1 94 ? 2.812 38.344 8.562 1 98.75 94 LYS A O 1
ATOM 701 N N . HIS A 1 95 ? 3.842 38.062 10.555 1 98.81 95 HIS A N 1
ATOM 702 C CA . HIS A 1 95 ? 4.148 36.656 10.352 1 98.81 95 HIS A CA 1
ATOM 703 C C . HIS A 1 95 ? 2.898 35.781 10.516 1 98.81 95 HIS A C 1
ATOM 705 O O . HIS A 1 95 ? 1.935 36.188 11.164 1 98.81 95 HIS A O 1
ATOM 711 N N . VAL A 1 96 ? 2.949 34.594 9.898 1 98.94 96 VAL A N 1
ATOM 712 C CA . VAL A 1 96 ? 1.73 33.812 9.938 1 98.94 96 VAL A CA 1
ATOM 713 C C . VAL A 1 96 ? 2.078 32.344 10.273 1 98.94 96 VAL A C 1
ATOM 715 O O . VAL A 1 96 ? 3.018 31.781 9.719 1 98.94 96 VAL A O 1
ATOM 718 N N . MET A 1 97 ? 1.395 31.766 11.203 1 98.88 97 MET A N 1
ATOM 719 C CA . MET A 1 97 ? 1.165 30.328 11.359 1 98.88 97 MET A CA 1
ATOM 720 C C . MET A 1 97 ? -0.233 29.953 10.883 1 98.88 97 MET A C 1
ATOM 722 O O . MET A 1 97 ? -1.229 30.328 11.5 1 98.88 97 MET A O 1
ATOM 726 N N . CYS A 1 98 ? -0.296 29.266 9.797 1 98.88 98 CYS A N 1
ATOM 727 C CA . CYS A 1 98 ? -1.575 28.797 9.289 1 98.88 98 CYS A CA 1
ATOM 728 C C . CYS A 1 98 ? -1.756 27.312 9.57 1 98.88 98 CYS A C 1
ATOM 730 O O . CYS A 1 98 ? -0.836 26.516 9.359 1 98.88 98 CYS A O 1
ATOM 732 N N . GLU A 1 99 ? -2.873 26.938 10.008 1 97.94 99 GLU A N 1
ATOM 733 C CA . GLU A 1 99 ? -3.162 25.516 10.242 1 97.94 99 GLU A CA 1
ATOM 734 C C . GLU A 1 99 ? -3.146 24.734 8.938 1 97.94 99 GLU A C 1
ATOM 736 O O . GLU A 1 99 ? -3.24 25.312 7.855 1 97.94 99 GLU A O 1
ATOM 741 N N . LYS A 1 100 ? -2.889 23.484 9.047 1 97.75 100 LYS A N 1
ATOM 742 C CA . LYS A 1 100 ? -2.912 22.594 7.891 1 97.75 100 LYS A CA 1
ATOM 743 C C . LYS A 1 100 ? -4.34 22.219 7.516 1 97.75 100 LYS A C 1
ATOM 745 O O . LYS A 1 100 ? -5.23 22.203 8.367 1 97.75 100 LYS A O 1
ATOM 750 N N . PRO A 1 101 ? -4.648 21.844 6.379 1 96.56 101 PRO A N 1
ATOM 751 C CA . PRO A 1 101 ? -3.732 21.953 5.238 1 96.56 101 PRO A CA 1
ATOM 752 C C . PRO A 1 101 ? -3.471 23.391 4.832 1 96.56 101 PRO A C 1
ATOM 754 O O . PRO A 1 101 ? -4.223 24.297 5.215 1 96.56 101 PRO A O 1
ATOM 757 N N . MET A 1 102 ? -2.416 23.641 4.051 1 97.69 102 MET A N 1
ATOM 758 C CA . MET A 1 102 ? -1.982 24.984 3.68 1 97.69 102 MET A CA 1
ATOM 759 C C . MET A 1 102 ? -3.105 25.75 2.98 1 97.69 102 MET A C 1
ATOM 761 O O . MET A 1 102 ? -3.391 26.891 3.324 1 97.69 102 MET A O 1
ATOM 765 N N . ALA A 1 103 ? -3.719 25.078 1.983 1 96.38 103 ALA A N 1
ATOM 766 C CA . ALA A 1 103 ? -4.832 25.641 1.226 1 96.38 103 ALA A CA 1
ATOM 767 C C . ALA A 1 103 ? -5.672 24.547 0.578 1 96.38 103 ALA A C 1
ATOM 769 O O . ALA A 1 103 ? -5.258 23.391 0.538 1 96.38 103 ALA A O 1
ATOM 770 N N . LYS A 1 104 ? -6.789 24.922 0.11 1 92.69 104 LYS A N 1
ATOM 771 C CA . LYS A 1 104 ? -7.672 23.969 -0.562 1 92.69 104 LYS A CA 1
ATOM 772 C C . LYS A 1 104 ? -7.102 23.547 -1.914 1 92.69 104 LYS A C 1
ATOM 774 O O . LYS A 1 104 ? -7.281 22.406 -2.342 1 92.69 104 LYS A O 1
ATOM 779 N N . THR A 1 105 ? -6.473 24.516 -2.584 1 95.25 105 THR A N 1
ATOM 780 C CA . THR A 1 105 ? -5.887 24.234 -3.893 1 95.25 105 THR A CA 1
ATOM 781 C C . THR A 1 105 ? -4.426 24.672 -3.934 1 95.25 105 THR A C 1
ATOM 783 O O . THR A 1 105 ? -4.008 25.531 -3.148 1 95.25 105 THR A O 1
ATOM 786 N N . SER A 1 106 ? -3.729 24.125 -4.902 1 97.19 106 SER A N 1
ATOM 787 C CA . SER A 1 106 ? -2.326 24.484 -5.062 1 97.19 106 SER A CA 1
ATOM 788 C C . SER A 1 106 ? -2.186 25.938 -5.535 1 97.19 106 SER A C 1
ATOM 790 O O . SER A 1 106 ? -1.223 26.625 -5.18 1 97.19 106 SER A O 1
ATOM 792 N N . ALA A 1 107 ? -3.117 26.406 -6.309 1 97.94 107 ALA A N 1
ATOM 793 C CA . ALA A 1 107 ? -3.105 27.797 -6.738 1 97.94 107 ALA A CA 1
ATOM 794 C C . ALA A 1 107 ? -3.189 28.75 -5.539 1 97.94 107 ALA A C 1
ATOM 796 O O . ALA A 1 107 ? -2.439 29.719 -5.457 1 97.94 107 ALA A O 1
ATOM 797 N N . GLN A 1 108 ? -4.086 28.453 -4.637 1 98.12 108 GLN A N 1
ATOM 798 C CA . GLN A 1 108 ? -4.234 29.25 -3.414 1 98.12 108 GLN A CA 1
ATOM 799 C C . GLN A 1 108 ? -2.977 29.172 -2.555 1 98.12 108 GLN A C 1
ATOM 801 O O . GLN A 1 108 ? -2.564 30.172 -1.961 1 98.12 108 GLN A O 1
ATOM 806 N N . ALA A 1 109 ? -2.422 28 -2.465 1 98.5 109 ALA A N 1
ATOM 807 C CA . ALA A 1 109 ? -1.184 27.828 -1.709 1 98.5 109 ALA A CA 1
ATOM 808 C C . ALA A 1 109 ? -0.064 28.688 -2.293 1 98.5 109 ALA A C 1
ATOM 810 O O . ALA A 1 109 ? 0.721 29.281 -1.552 1 98.5 109 ALA A O 1
ATOM 811 N N . ARG A 1 110 ? 0.033 28.75 -3.613 1 98.62 110 ARG A N 1
ATOM 812 C CA . ARG A 1 110 ? 1.054 29.547 -4.277 1 98.62 110 ARG A CA 1
ATOM 813 C C . ARG A 1 110 ? 0.856 31.031 -3.982 1 98.62 110 ARG A C 1
ATOM 815 O O . ARG A 1 110 ? 1.827 31.781 -3.859 1 98.62 110 ARG A O 1
ATOM 822 N N . GLU A 1 111 ? -0.396 31.438 -3.889 1 98.69 111 GLU A N 1
ATOM 823 C CA . GLU A 1 111 ? -0.673 32.812 -3.514 1 98.69 111 GLU A CA 1
ATOM 824 C C . GLU A 1 111 ? -0.097 33.156 -2.139 1 98.69 111 GLU A C 1
ATOM 826 O O . GLU A 1 111 ? 0.427 34.25 -1.92 1 98.69 111 GLU A O 1
ATOM 831 N N . MET A 1 112 ? -0.229 32.219 -1.246 1 98.81 112 MET A N 1
ATOM 832 C CA . MET A 1 112 ? 0.306 32.406 0.1 1 98.81 112 MET A CA 1
ATOM 833 C C . MET A 1 112 ? 1.826 32.531 0.07 1 98.81 112 MET A C 1
ATOM 835 O O . MET A 1 112 ? 2.396 33.406 0.726 1 98.81 112 MET A O 1
ATOM 839 N N . LEU A 1 113 ? 2.428 31.609 -0.676 1 98.56 113 LEU A N 1
ATOM 840 C CA . LEU A 1 113 ? 3.881 31.625 -0.792 1 98.56 113 LEU A CA 1
ATOM 841 C C . LEU A 1 113 ? 4.363 32.938 -1.407 1 98.56 113 LEU A C 1
ATOM 843 O O . LEU A 1 113 ? 5.355 33.5 -0.956 1 98.56 113 LEU A O 1
ATOM 847 N N . ASP A 1 114 ? 3.705 33.375 -2.449 1 98.69 114 ASP A N 1
ATOM 848 C CA . ASP A 1 114 ? 4.059 34.625 -3.121 1 98.69 114 ASP A CA 1
ATOM 849 C C . ASP A 1 114 ? 3.941 35.812 -2.17 1 98.69 114 ASP A C 1
ATOM 851 O O . ASP A 1 114 ? 4.789 36.719 -2.184 1 98.69 114 ASP A O 1
ATOM 855 N N . ALA A 1 115 ? 2.875 35.844 -1.4 1 98.81 115 ALA A N 1
ATOM 856 C CA . ALA A 1 115 ? 2.68 36.906 -0.43 1 98.81 115 ALA A CA 1
ATOM 857 C C . ALA A 1 115 ? 3.803 36.906 0.604 1 98.81 115 ALA A C 1
ATOM 859 O O . ALA A 1 115 ? 4.289 37.969 0.986 1 98.81 115 ALA A O 1
ATOM 860 N N . ALA A 1 116 ? 4.16 35.75 1.089 1 98.75 116 ALA A N 1
ATOM 861 C CA . ALA A 1 116 ? 5.266 35.656 2.043 1 98.75 116 ALA A CA 1
ATOM 862 C C . ALA A 1 116 ? 6.555 36.219 1.445 1 98.75 116 ALA A C 1
ATOM 864 O O . ALA A 1 116 ? 7.273 36.969 2.102 1 98.75 116 ALA A O 1
ATOM 865 N N . LYS A 1 117 ? 6.801 35.844 0.206 1 98 117 LYS A N 1
ATOM 866 C CA . LYS A 1 117 ? 8 36.312 -0.483 1 98 117 LYS A CA 1
ATOM 867 C C . LYS A 1 117 ? 7.977 37.812 -0.676 1 98 117 LYS A C 1
ATOM 869 O O . LYS A 1 117 ? 8.969 38.5 -0.413 1 98 117 LYS A O 1
ATOM 874 N N . ARG A 1 118 ? 6.891 38.344 -1.069 1 97.81 118 ARG A N 1
ATOM 875 C CA . ARG A 1 118 ? 6.797 39.781 -1.41 1 97.81 118 ARG A CA 1
ATOM 876 C C . ARG A 1 118 ? 6.867 40.625 -0.16 1 97.81 118 ARG A C 1
ATOM 878 O O . ARG A 1 118 ? 7.406 41.75 -0.199 1 97.81 118 ARG A O 1
ATOM 885 N N . THR A 1 119 ? 6.371 40.219 0.955 1 98.25 119 THR A N 1
ATOM 886 C CA . THR A 1 119 ? 6.316 41 2.172 1 98.25 119 THR A CA 1
ATOM 887 C C . THR A 1 119 ? 7.562 40.781 3.023 1 98.25 119 THR A C 1
ATOM 889 O O . THR A 1 119 ? 7.859 41.594 3.918 1 98.25 119 THR A O 1
ATOM 892 N N . GLY A 1 120 ? 8.242 39.625 2.771 1 98.12 120 GLY A N 1
ATOM 893 C CA . GLY A 1 120 ? 9.391 39.25 3.584 1 98.12 120 GLY A CA 1
ATOM 894 C C . GLY A 1 120 ? 9.008 38.719 4.945 1 98.12 120 GLY A C 1
ATOM 895 O O . GLY A 1 120 ? 9.875 38.5 5.805 1 98.12 120 GLY A O 1
ATOM 896 N N . LYS A 1 121 ? 7.703 38.5 5.168 1 98.62 121 LYS A N 1
ATOM 897 C CA . LYS A 1 121 ? 7.23 37.938 6.426 1 98.62 121 LYS A CA 1
ATOM 898 C C . LYS A 1 121 ? 7.27 36.406 6.387 1 98.62 121 LYS A C 1
ATOM 900 O O . LYS A 1 121 ? 7.195 35.812 5.312 1 98.62 121 LYS A O 1
ATOM 905 N N . LYS A 1 122 ? 7.383 35.812 7.586 1 98.75 122 LYS A N 1
ATOM 906 C CA . LYS A 1 122 ? 7.516 34.344 7.676 1 98.75 122 LYS A CA 1
ATOM 907 C C . LYS A 1 122 ? 6.148 33.688 7.695 1 98.75 122 LYS A C 1
ATOM 909 O O . LYS A 1 122 ? 5.207 34.188 8.305 1 98.75 122 LYS A O 1
ATOM 914 N N . LEU A 1 123 ? 6.09 32.594 6.973 1 98.88 123 LEU A N 1
ATOM 915 C CA . LEU A 1 123 ? 4.914 31.719 6.891 1 98.88 123 LEU A CA 1
ATOM 916 C C . LEU A 1 123 ? 5.266 30.281 7.234 1 98.88 123 LEU A C 1
ATOM 918 O O . LEU A 1 123 ? 6.266 29.75 6.746 1 98.88 123 LEU A O 1
ATOM 922 N N . THR A 1 124 ? 4.551 29.688 8.141 1 98.81 124 THR A N 1
ATOM 923 C CA . THR A 1 124 ? 4.656 28.266 8.414 1 98.81 124 THR A CA 1
ATOM 924 C C . THR A 1 124 ? 3.275 27.609 8.461 1 98.81 124 THR A C 1
ATOM 926 O O . THR A 1 124 ? 2.258 28.312 8.484 1 98.81 124 THR A O 1
ATOM 929 N N . ILE A 1 125 ? 3.246 26.359 8.258 1 98.81 125 ILE A N 1
ATOM 930 C CA . ILE A 1 125 ? 2.012 25.578 8.242 1 98.81 125 ILE A CA 1
ATOM 931 C C . ILE A 1 125 ? 2.01 24.594 9.414 1 98.81 125 ILE A C 1
ATOM 933 O O . ILE A 1 125 ? 3.049 24.016 9.75 1 98.81 125 ILE A O 1
ATOM 937 N N . GLY A 1 126 ? 0.852 24.359 9.977 1 98.38 126 GLY A N 1
ATOM 938 C CA . GLY A 1 126 ? 0.695 23.641 11.227 1 98.38 126 GLY A CA 1
ATOM 939 C C . GLY A 1 126 ? 0.837 22.141 11.07 1 98.38 126 GLY A C 1
ATOM 940 O O . GLY A 1 126 ? -0.021 21.375 11.523 1 98.38 126 GLY A O 1
ATOM 941 N N . TYR A 1 127 ? 1.923 21.672 10.516 1 98.44 127 TYR A N 1
ATOM 942 C CA . TYR A 1 127 ? 2.227 20.234 10.5 1 98.44 127 TYR A CA 1
ATOM 943 C C . TYR A 1 127 ? 2.91 19.812 11.797 1 98.44 127 TYR A C 1
ATOM 945 O O . TYR A 1 127 ? 4.105 19.516 11.805 1 98.44 127 TYR A O 1
ATOM 953 N N . GLN A 1 128 ? 2.131 19.609 12.812 1 97.88 128 GLN A N 1
ATOM 954 C CA . GLN A 1 128 ? 2.564 19.406 14.188 1 97.88 128 GLN A CA 1
ATOM 955 C C . GLN A 1 128 ? 3.318 18.094 14.344 1 97.88 128 GLN A C 1
ATOM 957 O O . GLN A 1 128 ? 4.18 17.953 15.211 1 97.88 128 GLN A O 1
ATOM 962 N N . ASN A 1 129 ? 3.074 17.141 13.453 1 98.12 129 ASN A N 1
ATOM 963 C CA . ASN A 1 129 ? 3.633 15.805 13.625 1 98.12 129 ASN A CA 1
ATOM 964 C C . ASN A 1 129 ? 5.141 15.797 13.391 1 98.12 129 ASN A C 1
ATOM 966 O O . ASN A 1 129 ? 5.828 14.852 13.789 1 98.12 129 ASN A O 1
ATOM 970 N N . ARG A 1 130 ? 5.66 16.812 12.727 1 98.5 130 ARG A N 1
ATOM 971 C CA . ARG A 1 130 ? 7.109 16.906 12.57 1 98.5 130 ARG A CA 1
ATOM 972 C C . ARG A 1 130 ? 7.793 17.125 13.922 1 98.5 130 ARG A C 1
ATOM 974 O O . ARG A 1 130 ? 9 16.922 14.047 1 98.5 130 ARG A O 1
ATOM 981 N N . PHE A 1 131 ? 7.016 17.5 14.961 1 98.06 131 PHE A N 1
ATOM 982 C CA . PHE A 1 131 ? 7.609 17.891 16.234 1 98.06 131 PHE A CA 1
ATOM 983 C C . PHE A 1 131 ? 7.457 16.781 17.266 1 98.06 131 PHE A C 1
ATOM 985 O O . PHE A 1 131 ? 7.812 16.969 18.438 1 98.06 131 PHE A O 1
ATOM 992 N N . ARG A 1 132 ? 6.918 15.68 16.891 1 97.12 132 ARG A N 1
ATOM 993 C CA . ARG A 1 132 ? 6.922 14.508 17.75 1 97.12 132 ARG A CA 1
ATOM 994 C C . ARG A 1 132 ? 8.344 14.008 18 1 97.12 132 ARG A C 1
ATOM 996 O O . ARG A 1 132 ? 9.195 14.094 17.109 1 97.12 132 ARG A O 1
ATOM 1003 N N . ALA A 1 133 ? 8.516 13.391 19.156 1 96.31 133 ALA A N 1
ATOM 1004 C CA . ALA A 1 133 ? 9.836 12.867 19.5 1 96.31 133 ALA A CA 1
ATOM 1005 C C . ALA A 1 133 ? 10.273 11.789 18.5 1 96.31 133 ALA A C 1
ATOM 1007 O O . ALA A 1 133 ? 11.422 11.766 18.062 1 96.31 133 ALA A O 1
ATOM 1008 N N . ASP A 1 134 ? 9.391 10.93 18.141 1 97.12 134 ASP A N 1
ATOM 1009 C CA . ASP A 1 134 ? 9.734 9.844 17.219 1 97.12 134 ASP A CA 1
ATOM 1010 C C . ASP A 1 134 ? 9.969 10.383 15.812 1 97.12 134 ASP A C 1
ATOM 1012 O O . ASP A 1 134 ? 10.859 9.898 15.109 1 97.12 134 ASP A O 1
ATOM 1016 N N . SER A 1 135 ? 9.227 11.43 15.398 1 97.81 135 SER A N 1
ATOM 1017 C CA . SER A 1 135 ? 9.438 12.047 14.094 1 97.81 135 SER A CA 1
ATOM 1018 C C . SER A 1 135 ? 10.805 12.711 14.008 1 97.81 135 SER A C 1
ATOM 1020 O O . SER A 1 135 ? 11.516 12.547 13.016 1 97.81 135 SER A O 1
ATOM 1022 N N . ILE A 1 136 ? 11.117 13.398 15.031 1 97.56 136 ILE A N 1
ATOM 1023 C CA . ILE A 1 136 ? 12.398 14.094 15.055 1 97.56 136 ILE A CA 1
ATOM 1024 C C . ILE A 1 136 ? 13.539 13.078 15.039 1 97.56 136 ILE A C 1
ATOM 1026 O O . ILE A 1 136 ? 14.523 13.25 14.312 1 97.56 136 ILE A O 1
ATOM 1030 N N . TYR A 1 137 ? 13.375 12.016 15.844 1 97.38 137 TYR A N 1
ATOM 1031 C CA . TYR A 1 137 ? 14.383 10.961 15.859 1 97.38 137 TYR A CA 1
ATOM 1032 C C . TYR A 1 137 ? 14.547 10.344 14.477 1 97.38 137 TYR A C 1
ATOM 1034 O O . TYR A 1 137 ? 15.672 10.18 13.992 1 97.38 137 TYR A O 1
ATOM 1042 N N . LEU A 1 138 ? 13.492 10.047 13.852 1 98.5 138 LEU A N 1
ATOM 1043 C CA . LEU A 1 138 ? 13.523 9.43 12.531 1 98.5 138 LEU A CA 1
ATOM 1044 C C . LEU A 1 138 ? 14.117 10.375 11.5 1 98.5 138 LEU A C 1
ATOM 1046 O O . LEU A 1 138 ? 14.898 9.961 10.641 1 98.5 138 LEU A O 1
ATOM 1050 N N . LYS A 1 139 ? 13.75 11.648 11.539 1 98.62 139 LYS A N 1
ATOM 1051 C CA . LYS A 1 139 ? 14.312 12.641 10.633 1 98.62 139 LYS A CA 1
ATOM 1052 C C . LYS A 1 139 ? 15.836 12.703 10.75 1 98.62 139 LYS A C 1
ATOM 1054 O O . LYS A 1 139 ? 16.547 12.727 9.742 1 98.62 139 LYS A O 1
ATOM 1059 N N . THR A 1 140 ? 16.25 12.727 12.008 1 98.25 140 THR A N 1
ATOM 1060 C CA . THR A 1 140 ? 17.688 12.742 12.25 1 98.25 140 THR A CA 1
ATOM 1061 C C . THR A 1 140 ? 18.359 11.492 11.688 1 98.25 140 THR A C 1
ATOM 1063 O O . THR A 1 140 ? 19.422 11.562 11.086 1 98.25 140 THR A O 1
ATOM 1066 N N . THR A 1 141 ? 17.719 10.367 11.875 1 98.19 141 THR A N 1
ATOM 1067 C CA . THR A 1 141 ? 18.203 9.094 11.344 1 98.19 141 THR A CA 1
ATOM 1068 C C . THR A 1 141 ? 18.328 9.156 9.82 1 98.19 141 THR A C 1
ATOM 1070 O O . THR A 1 141 ? 19.328 8.703 9.258 1 98.19 141 THR A O 1
ATOM 1073 N N . CYS A 1 142 ? 17.375 9.727 9.133 1 98.56 142 CYS A N 1
ATOM 1074 C CA . CYS A 1 142 ? 17.391 9.883 7.68 1 98.56 142 CYS A CA 1
ATOM 1075 C C . CYS A 1 142 ? 18.5 10.852 7.25 1 98.56 142 CYS A C 1
ATOM 1077 O O . CYS A 1 142 ? 19.219 10.586 6.293 1 98.56 142 CYS A O 1
ATOM 1079 N N . GLU A 1 143 ? 18.625 11.945 7.957 1 98 143 GLU A N 1
ATOM 1080 C CA . GLU A 1 143 ? 19.594 12.984 7.598 1 98 143 GLU A CA 1
ATOM 1081 C C . GLU A 1 143 ? 21.031 12.492 7.773 1 98 143 GLU A C 1
ATOM 1083 O O . GLU A 1 143 ? 21.922 12.906 7.035 1 98 143 GLU A O 1
ATOM 1088 N N . ASN A 1 144 ? 21.172 11.57 8.719 1 97.69 144 ASN A N 1
ATOM 1089 C CA . ASN A 1 144 ? 22.5 11.023 8.961 1 97.69 144 ASN A CA 1
ATOM 1090 C C . ASN A 1 144 ? 22.844 9.922 7.957 1 97.69 144 ASN A C 1
ATOM 1092 O O . ASN A 1 144 ? 23.938 9.344 8.016 1 97.69 144 ASN A O 1
ATOM 1096 N N . GLY A 1 145 ? 21.938 9.586 7.105 1 97.38 145 GLY A N 1
ATOM 1097 C CA . GLY A 1 145 ? 22.203 8.633 6.043 1 97.38 145 GLY A CA 1
ATOM 1098 C C . GLY A 1 145 ? 22.062 7.188 6.488 1 97.38 145 GLY A C 1
ATOM 1099 O O . GLY A 1 145 ? 22.453 6.27 5.766 1 97.38 145 GLY A O 1
ATOM 1100 N N . SER A 1 146 ? 21.453 7.012 7.668 1 96.88 146 SER A N 1
ATOM 1101 C CA . SER A 1 146 ? 21.391 5.68 8.266 1 96.88 146 SER A CA 1
ATOM 1102 C C . SER A 1 146 ? 20.531 4.738 7.434 1 96.88 146 SER A C 1
ATOM 1104 O O . SER A 1 146 ? 20.734 3.521 7.465 1 96.88 146 SER A O 1
ATOM 1106 N N . LEU A 1 147 ? 19.609 5.25 6.656 1 98.38 147 LEU A N 1
ATOM 1107 C CA . LEU A 1 147 ? 18.734 4.395 5.871 1 98.38 147 LEU A CA 1
ATOM 1108 C C . LEU A 1 147 ? 19.203 4.32 4.422 1 98.38 147 LEU A C 1
ATOM 1110 O O . LEU A 1 147 ? 18.625 3.574 3.619 1 98.38 147 LEU A O 1
ATOM 1114 N N . GLY A 1 148 ? 20.25 5.102 4.008 1 98.06 148 GLY A N 1
ATOM 1115 C CA . GLY A 1 148 ? 20.672 5.164 2.617 1 98.06 148 GLY A CA 1
ATOM 1116 C C . GLY A 1 148 ? 19.672 5.883 1.727 1 98.06 148 GLY A C 1
ATOM 1117 O O . GLY A 1 148 ? 19.062 6.863 2.145 1 98.06 148 GLY A O 1
ATOM 1118 N N . ASP A 1 149 ? 19.641 5.465 0.454 1 98.06 149 ASP A N 1
ATOM 1119 C CA . ASP A 1 149 ? 18.672 6.012 -0.506 1 98.06 149 ASP A CA 1
ATOM 1120 C C . ASP A 1 149 ? 17.281 5.438 -0.276 1 98.06 149 ASP A C 1
ATOM 1122 O O . ASP A 1 149 ? 17.031 4.262 -0.556 1 98.06 149 ASP A O 1
ATOM 1126 N N . ILE A 1 150 ? 16.422 6.254 0.255 1 98.75 150 ILE A N 1
ATOM 1127 C CA . ILE A 1 150 ? 15.047 5.809 0.471 1 98.75 150 ILE A CA 1
ATOM 1128 C C . ILE A 1 150 ? 14.281 5.84 -0.85 1 98.75 150 ILE A C 1
ATOM 1130 O O . ILE A 1 150 ? 14.031 6.91 -1.409 1 98.75 150 ILE A O 1
ATOM 1134 N N . TYR A 1 151 ? 13.812 4.637 -1.365 1 98.75 151 TYR A N 1
ATOM 1135 C CA . TYR A 1 151 ? 13.242 4.578 -2.705 1 98.75 151 TYR A CA 1
ATOM 1136 C C . TYR A 1 151 ? 11.805 4.07 -2.664 1 98.75 151 TYR A C 1
ATOM 1138 O O . TYR A 1 151 ? 11.109 4.086 -3.678 1 98.75 151 TYR A O 1
ATOM 1146 N N . PHE A 1 152 ? 11.414 3.631 -1.586 1 98.94 152 PHE A N 1
ATOM 1147 C CA . PHE A 1 152 ? 10.023 3.238 -1.387 1 98.94 152 PHE A CA 1
ATOM 1148 C C . PHE A 1 152 ? 9.523 3.689 -0.02 1 98.94 152 PHE A C 1
ATOM 1150 O O . PHE A 1 152 ? 10.227 3.549 0.982 1 98.94 152 PHE A O 1
ATOM 1157 N N . ALA A 1 153 ? 8.367 4.273 0.01 1 98.94 153 ALA A N 1
ATOM 1158 C CA . ALA A 1 153 ? 7.781 4.75 1.262 1 98.94 153 ALA A CA 1
ATOM 1159 C C . ALA A 1 153 ? 6.262 4.633 1.235 1 98.94 153 ALA A C 1
ATOM 1161 O O . ALA A 1 153 ? 5.656 4.535 0.164 1 98.94 153 ALA A O 1
ATOM 1162 N N . LYS A 1 154 ? 5.684 4.559 2.385 1 98.81 154 LYS A N 1
ATOM 1163 C CA . LYS A 1 154 ? 4.23 4.547 2.545 1 98.81 154 LYS A CA 1
ATOM 1164 C C . LYS A 1 154 ? 3.783 5.59 3.564 1 98.81 154 LYS A C 1
ATOM 1166 O O . LYS A 1 154 ? 4.406 5.746 4.617 1 98.81 154 LYS A O 1
ATOM 1171 N N . ALA A 1 155 ? 2.768 6.332 3.203 1 98.88 155 ALA A N 1
ATOM 1172 C CA . ALA A 1 155 ? 2.08 7.258 4.102 1 98.88 155 ALA A CA 1
ATOM 1173 C C . ALA A 1 155 ? 0.777 6.656 4.617 1 98.88 155 ALA A C 1
ATOM 1175 O O . ALA A 1 155 ? -0.134 6.367 3.838 1 98.88 155 ALA A O 1
ATOM 1176 N N . HIS A 1 156 ? 0.687 6.52 5.934 1 98.62 156 HIS A N 1
ATOM 1177 C CA . HIS A 1 156 ? -0.439 5.809 6.531 1 98.62 156 HIS A CA 1
ATOM 1178 C C . HIS A 1 156 ? -1.379 6.773 7.25 1 98.62 156 HIS A C 1
ATOM 1180 O O . HIS A 1 156 ? -0.966 7.473 8.18 1 98.62 156 HIS A O 1
ATOM 1186 N N . ALA A 1 157 ? -2.588 6.789 6.879 1 98.62 157 ALA A N 1
ATOM 1187 C CA . ALA A 1 157 ? -3.639 7.562 7.531 1 98.62 157 ALA A CA 1
ATOM 1188 C C . ALA A 1 157 ? -4.977 6.836 7.469 1 98.62 157 ALA A C 1
ATOM 1190 O O . ALA A 1 157 ? -5.953 7.359 6.922 1 98.62 157 ALA A O 1
ATOM 1191 N N . ILE A 1 158 ? -5.035 5.664 8.086 1 98.5 158 ILE A N 1
ATOM 1192 C CA . ILE A 1 158 ? -6.227 4.832 7.984 1 98.5 158 ILE A CA 1
ATOM 1193 C C . ILE A 1 158 ? -6.938 4.773 9.336 1 98.5 158 ILE A C 1
ATOM 1195 O O . ILE A 1 158 ? -6.359 4.332 10.328 1 98.5 158 ILE A O 1
ATOM 1199 N N . ARG A 1 159 ? -8.109 5.301 9.359 1 98.06 159 ARG A N 1
ATOM 1200 C CA . ARG A 1 159 ? -9.094 4.973 10.391 1 98.06 159 ARG A CA 1
ATOM 1201 C C . ARG A 1 159 ? -10.078 3.922 9.891 1 98.06 159 ARG A C 1
ATOM 1203 O O . ARG A 1 159 ? -10.352 3.838 8.688 1 98.06 159 ARG A O 1
ATOM 1210 N N . ARG A 1 160 ? -10.555 3.115 10.797 1 96.88 160 ARG A N 1
ATOM 1211 C CA . ARG A 1 160 ? -11.523 2.072 10.461 1 96.88 160 ARG A CA 1
ATOM 1212 C C . ARG A 1 160 ? -12.953 2.596 10.555 1 96.88 160 ARG A C 1
ATOM 1214 O O . ARG A 1 160 ? -13.773 2.32 9.688 1 96.88 160 ARG A O 1
ATOM 1221 N N . ARG A 1 161 ? -13.297 3.277 11.477 1 96.31 161 ARG A N 1
ATOM 1222 C CA . ARG A 1 161 ? -14.594 3.873 11.758 1 96.31 161 ARG A CA 1
ATOM 1223 C C . ARG A 1 161 ? -14.461 5.047 12.727 1 96.31 161 ARG A C 1
ATOM 1225 O O . ARG A 1 161 ? -15.016 5.02 13.82 1 96.31 161 ARG A O 1
ATOM 1232 N N . ALA A 1 162 ? -13.867 6.078 12.273 1 96.38 162 ALA A N 1
ATOM 1233 C CA . ALA A 1 162 ? -13.695 7.309 13.039 1 96.38 162 ALA A CA 1
ATOM 1234 C C . ALA A 1 162 ? -13.883 8.539 12.156 1 96.38 162 ALA A C 1
ATOM 1236 O O . ALA A 1 162 ? -12.93 9.273 11.906 1 96.38 162 ALA A O 1
ATOM 1237 N N . VAL A 1 163 ? -15.07 8.695 11.781 1 95.88 163 VAL A N 1
ATOM 1238 C CA . VAL A 1 163 ? -15.531 9.836 11 1 95.88 163 VAL A CA 1
ATOM 1239 C C . VAL A 1 163 ? -15.906 10.984 11.938 1 95.88 163 VAL A C 1
ATOM 1241 O O . VAL A 1 163 ? -16.719 10.805 12.844 1 95.88 163 VAL A O 1
ATOM 1244 N N . PRO A 1 164 ? -15.305 12.055 11.758 1 94.12 164 PRO A N 1
ATOM 1245 C CA . PRO A 1 164 ? -15.75 13.172 12.586 1 94.12 164 PRO A CA 1
ATOM 1246 C C . PRO A 1 164 ? -17.172 13.609 12.273 1 94.12 164 PRO A C 1
ATOM 1248 O O . PRO A 1 164 ? -17.484 13.922 11.117 1 94.12 164 PRO A O 1
ATOM 1251 N N . THR A 1 165 ? -17.953 13.648 13.227 1 91.88 165 THR A N 1
ATOM 1252 C CA . THR A 1 165 ? -19.359 13.961 13.016 1 91.88 165 THR A CA 1
ATOM 1253 C C . THR A 1 165 ? -19.688 15.367 13.492 1 91.88 165 THR A C 1
ATOM 1255 O O . THR A 1 165 ? -20.859 15.711 13.68 1 91.88 165 THR A O 1
ATOM 1258 N N . TRP A 1 166 ? -18.75 16.172 13.727 1 85.25 166 TRP A N 1
ATOM 1259 C CA . TRP A 1 166 ? -18.922 17.547 14.188 1 85.25 166 TRP A CA 1
ATOM 1260 C C . TRP A 1 166 ? -18.266 18.531 13.227 1 85.25 166 TRP A C 1
ATOM 1262 O O . TRP A 1 166 ? -17.562 18.125 12.297 1 85.25 166 TRP A O 1
ATOM 1272 N N . GLY A 1 167 ? -18.625 19.719 13.375 1 83.19 167 GLY A N 1
ATOM 1273 C CA . GLY A 1 167 ? -18 20.75 12.562 1 83.19 167 GLY A CA 1
ATOM 1274 C C . GLY A 1 167 ? -18.344 20.656 11.094 1 83.19 167 GLY A C 1
ATOM 1275 O O . GLY A 1 167 ? -19.516 20.438 10.734 1 83.19 167 GLY A O 1
ATOM 1276 N N . VAL A 1 168 ? -17.234 20.906 10.336 1 85.12 168 VAL A N 1
ATOM 1277 C CA . VAL A 1 168 ? -17.484 21.016 8.898 1 85.12 168 VAL A CA 1
ATOM 1278 C C . VAL A 1 168 ? -16.734 19.922 8.148 1 85.12 168 VAL A C 1
ATOM 1280 O O . VAL A 1 168 ? -16.531 20.016 6.938 1 85.12 168 VAL A O 1
ATOM 1283 N N . PHE A 1 169 ? -16.391 18.891 8.828 1 90.06 169 PHE A N 1
ATOM 1284 C CA . PHE A 1 169 ? -15.492 17.875 8.266 1 90.06 169 PHE A CA 1
ATOM 1285 C C . PHE A 1 169 ? -16.156 17.156 7.09 1 90.06 169 PHE A C 1
ATOM 1287 O O . PHE A 1 169 ? -15.484 16.828 6.109 1 90.06 169 PHE A O 1
ATOM 1294 N N . LEU A 1 170 ? -17.406 17 7.199 1 92.19 170 LEU A N 1
ATOM 1295 C CA . LEU A 1 170 ? -18.094 16.188 6.195 1 92.19 170 LEU A CA 1
ATOM 1296 C C . LEU A 1 170 ? -18.547 17.062 5.027 1 92.19 170 LEU A C 1
ATOM 1298 O O . LEU A 1 170 ? -19.078 16.547 4.039 1 92.19 170 LEU A O 1
ATOM 1302 N N . ASN A 1 171 ? -18.297 18.391 5.16 1 90.62 171 ASN A N 1
ATOM 1303 C CA . ASN A 1 171 ? -18.781 19.359 4.191 1 90.62 171 ASN A CA 1
ATOM 1304 C C . ASN A 1 171 ? -17.734 19.656 3.123 1 90.62 171 ASN A C 1
ATOM 1306 O O . ASN A 1 171 ? -16.734 20.328 3.396 1 90.62 171 ASN A O 1
ATOM 1310 N N . GLU A 1 172 ? -17.984 19.297 1.898 1 90.62 172 GLU A N 1
ATOM 1311 C CA . GLU A 1 172 ? -17.016 19.453 0.81 1 90.62 172 GLU A CA 1
ATOM 1312 C C . GLU A 1 172 ? -16.734 20.938 0.533 1 90.62 172 GLU A C 1
ATOM 1314 O O . GLU A 1 172 ? -15.594 21.297 0.243 1 90.62 172 GLU A O 1
ATOM 1319 N N . PHE A 1 173 ? -17.719 21.75 0.625 1 87.69 173 PHE A N 1
ATOM 1320 C CA . PHE A 1 173 ? -17.562 23.172 0.341 1 87.69 173 PHE A CA 1
ATOM 1321 C C . PHE A 1 173 ? -16.594 23.812 1.326 1 87.69 173 PHE A C 1
ATOM 1323 O O . PHE A 1 173 ? -15.719 24.594 0.932 1 87.69 173 PHE A O 1
ATOM 1330 N N . GLU A 1 174 ? -16.688 23.5 2.559 1 86.06 174 GLU A N 1
ATOM 1331 C CA . GLU A 1 174 ? -15.883 24.109 3.617 1 86.06 174 GLU A CA 1
ATOM 1332 C C . GLU A 1 174 ? -14.5 23.484 3.688 1 86.06 174 GLU A C 1
ATOM 1334 O O . GLU A 1 174 ? -13.508 24.172 3.93 1 86.06 174 GLU A O 1
ATOM 1339 N N . GLN A 1 175 ? -14.367 22.188 3.475 1 88.06 175 GLN A N 1
ATOM 1340 C CA . GLN A 1 175 ? -13.141 21.438 3.754 1 88.06 175 GLN A CA 1
ATOM 1341 C C . GLN A 1 175 ? -12.359 21.172 2.475 1 88.06 175 GLN A C 1
ATOM 1343 O O . GLN A 1 175 ? -11.125 21.094 2.502 1 88.06 175 GLN A O 1
ATOM 1348 N N . GLY A 1 176 ? -13.109 20.953 1.349 1 89.19 176 GLY A N 1
ATOM 1349 C CA . GLY A 1 176 ? -12.469 20.672 0.075 1 89.19 176 GLY A CA 1
ATOM 1350 C C . GLY A 1 176 ? -12.188 19.188 -0.134 1 89.19 176 GLY A C 1
ATOM 1351 O O . GLY A 1 176 ? -11.828 18.766 -1.234 1 89.19 176 GLY A O 1
ATOM 1352 N N . GLY A 1 177 ? -12.359 18.391 0.901 1 94.38 177 GLY A N 1
ATOM 1353 C CA . GLY A 1 177 ? -12.117 16.953 0.811 1 94.38 177 GLY A CA 1
ATOM 1354 C C . GLY A 1 177 ? -12.32 16.234 2.131 1 94.38 177 GLY A C 1
ATOM 1355 O O . GLY A 1 177 ? -12.648 16.859 3.143 1 94.38 177 GLY A O 1
ATOM 1356 N N . GLY A 1 178 ? -12.164 14.93 2.102 1 96.81 178 GLY A N 1
ATOM 1357 C CA . GLY A 1 178 ? -12.375 14.094 3.273 1 96.81 178 GLY A CA 1
ATOM 1358 C C . GLY A 1 178 ? -11.086 13.711 3.975 1 96.81 178 GLY A C 1
ATOM 1359 O O . GLY A 1 178 ? -10.273 14.578 4.309 1 96.81 178 GLY A O 1
ATOM 1360 N N . PRO A 1 179 ? -10.945 12.383 4.227 1 98.06 179 PRO A N 1
ATOM 1361 C CA . PRO A 1 179 ? -9.781 11.945 5 1 98.06 179 PRO A CA 1
ATOM 1362 C C . PRO A 1 179 ? -8.461 12.266 4.312 1 98.06 179 PRO A C 1
ATOM 1364 O O . PRO A 1 179 ? -7.434 12.422 4.984 1 98.06 179 PRO A O 1
ATOM 1367 N N . LEU A 1 180 ? -8.391 12.383 3.031 1 98.25 180 LEU A N 1
ATOM 1368 C CA . LEU A 1 180 ? -7.152 12.656 2.316 1 98.25 180 LEU A CA 1
ATOM 1369 C C . LEU A 1 180 ? -6.574 14.008 2.723 1 98.25 180 LEU A C 1
ATOM 1371 O O . LEU A 1 180 ? -5.383 14.109 3.021 1 98.25 180 LEU A O 1
ATOM 1375 N N . ILE A 1 181 ? -7.363 15.023 2.832 1 96.06 181 ILE A N 1
ATOM 1376 C CA . ILE A 1 181 ? -6.875 16.359 3.166 1 96.06 181 ILE A CA 1
ATOM 1377 C C . ILE A 1 181 ? -6.812 16.516 4.684 1 96.06 181 ILE A C 1
ATOM 1379 O O . ILE A 1 181 ? -6.016 17.312 5.199 1 96.06 181 ILE A O 1
ATOM 1383 N N . ASP A 1 182 ? -7.703 15.758 5.383 1 96.25 182 ASP A N 1
ATOM 1384 C CA . ASP A 1 182 ? -7.793 15.898 6.836 1 96.25 182 ASP A CA 1
ATOM 1385 C C . ASP A 1 182 ? -6.648 15.164 7.527 1 96.25 182 ASP A C 1
ATOM 1387 O O . ASP A 1 182 ? -5.914 15.758 8.32 1 96.25 182 ASP A O 1
ATOM 1391 N N . ILE A 1 183 ? -6.492 13.883 7.203 1 97.94 183 ILE A N 1
ATOM 1392 C CA . ILE A 1 183 ? -5.496 13.117 7.945 1 97.94 183 ILE A CA 1
ATOM 1393 C C . ILE A 1 183 ? -4.426 12.594 6.992 1 97.94 183 ILE A C 1
ATOM 1395 O O . ILE A 1 183 ? -3.279 12.391 7.387 1 97.94 183 ILE A O 1
ATOM 1399 N N . GLY A 1 184 ? -4.738 12.336 5.707 1 98.62 184 GLY A N 1
ATOM 1400 C CA . GLY A 1 184 ? -3.738 11.953 4.723 1 98.62 184 GLY A CA 1
ATOM 1401 C C . GLY A 1 184 ? -2.623 12.969 4.574 1 98.62 184 GLY A C 1
ATOM 1402 O O . GLY A 1 184 ? -1.467 12.602 4.355 1 98.62 184 GLY A O 1
ATOM 1403 N N . THR A 1 185 ? -2.973 14.211 4.676 1 98.56 185 THR A N 1
ATOM 1404 C CA . THR A 1 185 ? -2.031 15.32 4.547 1 98.56 185 THR A CA 1
ATOM 1405 C C . THR A 1 185 ? -0.909 15.195 5.574 1 98.56 185 THR A C 1
ATOM 1407 O O . THR A 1 185 ? 0.252 15.477 5.27 1 98.56 185 THR A O 1
ATOM 1410 N N . HIS A 1 186 ? -1.213 14.75 6.789 1 98.62 186 HIS A N 1
ATOM 1411 C CA . HIS A 1 186 ? -0.214 14.578 7.84 1 98.62 186 HIS A CA 1
ATOM 1412 C C . HIS A 1 186 ? 0.788 13.492 7.477 1 98.62 186 HIS A C 1
ATOM 1414 O O . HIS A 1 186 ? 1.998 13.68 7.617 1 98.62 186 HIS A O 1
ATOM 1420 N N . ALA A 1 187 ? 0.278 12.375 7.043 1 98.81 187 ALA A N 1
ATOM 1421 C CA . ALA A 1 187 ? 1.127 11.234 6.723 1 98.81 187 ALA A CA 1
ATOM 1422 C C . ALA A 1 187 ? 2.021 11.531 5.523 1 98.81 187 ALA A C 1
ATOM 1424 O O . ALA A 1 187 ? 3.201 11.172 5.516 1 98.81 187 ALA A O 1
ATOM 1425 N N . LEU A 1 188 ? 1.433 12.18 4.527 1 98.94 188 LEU A N 1
ATOM 1426 C CA . LEU A 1 188 ? 2.213 12.523 3.344 1 98.94 188 LEU A CA 1
ATOM 1427 C C . LEU A 1 188 ? 3.305 13.531 3.688 1 98.94 188 LEU A C 1
ATOM 1429 O O . LEU A 1 188 ? 4.441 13.406 3.225 1 98.94 188 LEU A O 1
ATOM 1433 N N . ASP A 1 189 ? 2.967 14.523 4.492 1 98.88 189 ASP A N 1
ATOM 1434 C CA . ASP A 1 189 ? 3.949 15.516 4.926 1 98.88 189 ASP A CA 1
ATOM 1435 C C . ASP A 1 189 ? 5.129 14.844 5.625 1 98.88 189 ASP A C 1
ATOM 1437 O O . ASP A 1 189 ? 6.289 15.117 5.305 1 98.88 189 ASP A O 1
ATOM 1441 N N . LEU A 1 190 ? 4.801 13.969 6.586 1 98.75 190 LEU A N 1
ATOM 1442 C CA . LEU A 1 190 ? 5.848 13.266 7.316 1 98.75 190 LEU A CA 1
ATOM 1443 C C . LEU A 1 190 ? 6.719 12.453 6.367 1 98.75 190 LEU A C 1
ATOM 1445 O O . LEU A 1 190 ? 7.945 12.453 6.492 1 98.75 190 LEU A O 1
ATOM 1449 N N . THR A 1 191 ? 6.121 11.82 5.441 1 98.94 191 THR A N 1
ATOM 1450 C CA . THR A 1 191 ? 6.828 10.945 4.52 1 98.94 191 THR A CA 1
ATOM 1451 C C . THR A 1 191 ? 7.777 11.742 3.629 1 98.94 191 THR A C 1
ATOM 1453 O O . THR A 1 191 ? 8.961 11.406 3.512 1 98.94 191 THR A O 1
ATOM 1456 N N . LEU A 1 192 ? 7.262 12.82 3.031 1 98.94 192 LEU A N 1
ATOM 1457 C CA . LEU A 1 192 ? 8.094 13.656 2.182 1 98.94 192 LEU A CA 1
ATOM 1458 C C . LEU A 1 192 ? 9.227 14.289 2.986 1 98.94 192 LEU A C 1
ATOM 1460 O O . LEU A 1 192 ? 10.352 14.422 2.488 1 98.94 192 LEU A O 1
ATOM 1464 N N . TRP A 1 193 ? 8.922 14.641 4.215 1 98.88 193 TRP A N 1
ATOM 1465 C CA . TRP A 1 193 ? 9.914 15.25 5.094 1 98.88 193 TRP A CA 1
ATOM 1466 C C . TRP A 1 193 ? 11.047 14.273 5.398 1 98.88 193 TRP A C 1
ATOM 1468 O O . TRP A 1 193 ? 12.227 14.656 5.379 1 98.88 193 TRP A O 1
ATOM 1478 N N . MET A 1 194 ? 10.688 13.031 5.617 1 98.88 194 MET A N 1
ATOM 1479 C CA . MET A 1 194 ? 11.703 12.016 5.867 1 98.88 194 MET A CA 1
ATOM 1480 C C . MET A 1 194 ? 12.562 11.789 4.629 1 98.88 194 MET A C 1
ATOM 1482 O O . MET A 1 194 ? 13.781 11.664 4.73 1 98.88 194 MET A O 1
ATOM 1486 N N . LEU A 1 195 ? 11.922 11.766 3.486 1 98.5 195 LEU A N 1
ATOM 1487 C CA . LEU A 1 195 ? 12.625 11.547 2.225 1 98.5 195 LEU A CA 1
ATOM 1488 C C . LEU A 1 195 ? 13.453 12.766 1.839 1 98.5 195 LEU A C 1
ATOM 1490 O O . LEU A 1 195 ? 14.375 12.664 1.028 1 98.5 195 LEU A O 1
ATOM 1494 N N . ASP A 1 196 ? 13.07 13.875 2.346 1 98.25 196 ASP A N 1
ATOM 1495 C CA . ASP A 1 196 ? 13.57 15.164 1.864 1 98.25 196 ASP A CA 1
ATOM 1496 C C . ASP A 1 196 ? 13.477 15.25 0.343 1 98.25 196 ASP A C 1
ATOM 1498 O O . ASP A 1 196 ? 14.461 15.539 -0.331 1 98.25 196 ASP A O 1
ATOM 1502 N N . ASN A 1 197 ? 12.414 14.891 -0.18 1 98.44 197 ASN A N 1
ATOM 1503 C CA . ASN A 1 197 ? 12.133 14.844 -1.611 1 98.44 197 ASN A CA 1
ATOM 1504 C C . ASN A 1 197 ? 10.789 15.484 -1.939 1 98.44 197 ASN A C 1
ATOM 1506 O O . ASN A 1 197 ? 9.742 14.984 -1.524 1 98.44 197 ASN A O 1
ATOM 1510 N N . TYR A 1 198 ? 10.828 16.609 -2.684 1 98.62 198 TYR A N 1
ATOM 1511 C CA . TYR A 1 198 ? 9.633 17.391 -2.969 1 98.62 198 TYR A CA 1
ATOM 1512 C C . TYR A 1 198 ? 9.484 17.625 -4.465 1 98.62 198 TYR A C 1
ATOM 1514 O O . TYR A 1 198 ? 9.016 18.703 -4.887 1 98.62 198 TYR A O 1
ATOM 1522 N N . LYS A 1 199 ? 9.938 16.641 -5.27 1 98.5 199 LYS A N 1
ATOM 1523 C CA . LYS A 1 199 ? 9.844 16.703 -6.723 1 98.5 199 LYS A CA 1
ATOM 1524 C C . LYS A 1 199 ? 9.055 15.531 -7.281 1 98.5 199 LYS A C 1
ATOM 1526 O O . LYS A 1 199 ? 9.625 14.633 -7.902 1 98.5 199 LYS A O 1
ATOM 1531 N N . PRO A 1 200 ? 7.758 15.57 -7.137 1 98.44 200 PRO A N 1
ATOM 1532 C CA . PRO A 1 200 ? 6.957 14.508 -7.746 1 98.44 200 PRO A CA 1
ATOM 1533 C C . PRO A 1 200 ? 6.992 14.547 -9.273 1 98.44 200 PRO A C 1
ATOM 1535 O O . PRO A 1 200 ? 7.027 15.633 -9.867 1 98.44 200 PRO A O 1
ATOM 1538 N N . LYS A 1 201 ? 7.047 13.391 -9.883 1 98.12 201 LYS A N 1
ATOM 1539 C CA . LYS A 1 201 ? 6.957 13.266 -11.336 1 98.12 201 LYS A CA 1
ATOM 1540 C C . LYS A 1 201 ? 5.508 13.148 -11.789 1 98.12 201 LYS A C 1
ATOM 1542 O O . LYS A 1 201 ? 5.039 13.938 -12.609 1 98.12 201 LYS A O 1
ATOM 1547 N N . TYR A 1 202 ? 4.766 12.188 -11.258 1 98.06 202 TYR A N 1
ATOM 1548 C CA . TYR A 1 202 ? 3.336 12.062 -11.531 1 98.06 202 TYR A CA 1
ATOM 1549 C C . TYR A 1 202 ? 2.627 11.336 -10.391 1 98.06 202 TYR A C 1
ATOM 1551 O O . TYR A 1 202 ? 3.271 10.695 -9.562 1 98.06 202 TYR A O 1
ATOM 1559 N N . VAL A 1 203 ? 1.324 11.5 -10.391 1 98.69 203 VAL A N 1
ATOM 1560 C CA . VAL A 1 203 ? 0.482 10.938 -9.344 1 98.69 203 VAL A CA 1
ATOM 1561 C C . VAL A 1 203 ? -0.761 10.305 -9.961 1 98.69 203 VAL A C 1
ATOM 1563 O O . VAL A 1 203 ? -1.324 10.836 -10.922 1 98.69 203 VAL A O 1
ATOM 1566 N N . VAL A 1 204 ? -1.102 9.102 -9.461 1 98.75 204 VAL A N 1
ATOM 1567 C CA . VAL A 1 204 ? -2.426 8.547 -9.719 1 98.75 204 VAL A CA 1
ATOM 1568 C C . VAL A 1 204 ? -3.131 8.25 -8.398 1 98.75 204 VAL A C 1
ATOM 1570 O O . VAL A 1 204 ? -2.48 8.086 -7.359 1 98.75 204 VAL A O 1
ATOM 1573 N N . GLY A 1 205 ? -4.438 8.266 -8.406 1 98.69 205 GLY A N 1
ATOM 1574 C CA . GLY A 1 205 ? -5.184 7.941 -7.199 1 98.69 205 GLY A CA 1
ATOM 1575 C C . GLY A 1 205 ? -6.672 7.773 -7.445 1 98.69 205 GLY A C 1
ATOM 1576 O O . GLY A 1 205 ? -7.172 8.125 -8.516 1 98.69 205 GLY A O 1
ATOM 1577 N N . ASN A 1 206 ? -7.32 7.129 -6.504 1 98.88 206 ASN A N 1
ATOM 1578 C CA . ASN A 1 206 ? -8.766 6.93 -6.492 1 98.88 206 ASN A CA 1
ATOM 1579 C C . ASN A 1 206 ? -9.375 7.312 -5.145 1 98.88 206 ASN A C 1
ATOM 1581 O O . ASN A 1 206 ? -8.812 6.996 -4.094 1 98.88 206 ASN A O 1
ATOM 1585 N N . ILE A 1 207 ? -10.461 8.023 -5.16 1 98.62 207 ILE A N 1
ATOM 1586 C CA . ILE A 1 207 ? -11.188 8.359 -3.939 1 98.62 207 ILE A CA 1
ATOM 1587 C C . ILE A 1 207 ? -12.539 7.645 -3.936 1 98.62 207 ILE A C 1
ATOM 1589 O O . ILE A 1 207 ? -13.078 7.312 -4.996 1 98.62 207 ILE A O 1
ATOM 1593 N N . TYR A 1 208 ? -13.086 7.391 -2.746 1 98.62 208 TYR A N 1
ATOM 1594 C CA . TYR A 1 208 ? -14.289 6.562 -2.674 1 98.62 208 TYR A CA 1
ATOM 1595 C C . TYR A 1 208 ? -15.336 7.199 -1.77 1 98.62 208 TYR A C 1
ATOM 1597 O O . TYR A 1 208 ? -15 7.781 -0.734 1 98.62 208 TYR A O 1
ATOM 1605 N N . HIS A 1 209 ? -16.594 7.141 -2.158 1 97.69 209 HIS A N 1
ATOM 1606 C CA . HIS A 1 209 ? -17.781 7.449 -1.372 1 97.69 209 HIS A CA 1
ATOM 1607 C C . HIS A 1 209 ? -18.625 6.199 -1.131 1 97.69 209 HIS A C 1
ATOM 1609 O O . HIS A 1 209 ? -19.781 6.148 -1.518 1 97.69 209 HIS A O 1
ATOM 1615 N N . LYS A 1 210 ? -18.047 5.215 -0.469 1 97.56 210 LYS A N 1
ATOM 1616 C CA . LYS A 1 210 ? -18.672 3.898 -0.388 1 97.56 210 LYS A CA 1
ATOM 1617 C C . LYS A 1 210 ? -19.406 3.721 0.937 1 97.56 210 LYS A C 1
ATOM 1619 O O . LYS A 1 210 ? -20.594 3.383 0.954 1 97.56 210 LYS A O 1
ATOM 1624 N N . LEU A 1 211 ? -18.766 4.027 2.025 1 96.94 211 LEU A N 1
ATOM 1625 C CA . LEU A 1 211 ? -19.344 3.797 3.342 1 96.94 211 LEU A CA 1
ATOM 1626 C C . LEU A 1 211 ? -20.094 5.035 3.83 1 96.94 211 LEU A C 1
ATOM 1628 O O . LEU A 1 211 ? -20.906 4.953 4.758 1 96.94 211 LEU A O 1
ATOM 1632 N N . SER A 1 212 ? -19.844 6.152 3.238 1 94.81 212 SER A N 1
ATOM 1633 C CA . SER A 1 212 ? -20.422 7.434 3.652 1 94.81 212 SER A CA 1
ATOM 1634 C C . SER A 1 212 ? -21.938 7.402 3.619 1 94.81 212 SER A C 1
ATOM 1636 O O . SER A 1 212 ? -22.594 8.141 4.352 1 94.81 212 SER A O 1
ATOM 1638 N N . LYS A 1 213 ? -22.5 6.477 2.881 1 93.06 213 LYS A N 1
ATOM 1639 C CA . LYS A 1 213 ? -23.953 6.441 2.686 1 93.06 213 LYS A CA 1
ATOM 1640 C C . LYS A 1 213 ? -24.625 5.52 3.697 1 93.06 213 LYS A C 1
ATOM 1642 O O . LYS A 1 213 ? -25.844 5.473 3.781 1 93.06 213 LYS A O 1
ATOM 1647 N N . LYS A 1 214 ? -23.844 4.855 4.461 1 92.62 214 LYS A N 1
ATOM 1648 C CA . LYS A 1 214 ? -24.391 3.887 5.41 1 92.62 214 LYS A CA 1
ATOM 1649 C C . LYS A 1 214 ? -25.094 4.586 6.57 1 92.62 214 LYS A C 1
ATOM 1651 O O . LYS A 1 214 ? -24.516 5.477 7.203 1 92.62 214 LYS A O 1
ATOM 1656 N N . GLU A 1 215 ? -26.328 4.172 6.816 1 92.31 215 GLU A N 1
ATOM 1657 C CA . GLU A 1 215 ? -27.078 4.715 7.945 1 92.31 215 GLU A CA 1
ATOM 1658 C C . GLU A 1 215 ? -26.75 3.975 9.234 1 92.31 215 GLU A C 1
ATOM 1660 O O . GLU A 1 215 ? -26.469 2.775 9.211 1 92.31 215 GLU A O 1
ATOM 1665 N N . ASN A 1 216 ? -26.797 4.66 10.328 1 90.75 216 ASN A N 1
ATOM 1666 C CA . ASN A 1 216 ? -26.609 4.094 11.656 1 90.75 216 ASN A CA 1
ATOM 1667 C C . ASN A 1 216 ? -25.312 3.297 11.75 1 90.75 216 ASN A C 1
ATOM 1669 O O . ASN A 1 216 ? -25.266 2.236 12.367 1 90.75 216 ASN A O 1
ATOM 1673 N N . ALA A 1 217 ? -24.312 3.77 11.078 1 90.69 217 ALA A N 1
ATOM 1674 C CA . ALA A 1 217 ? -23.031 3.092 11.039 1 90.69 217 ALA A CA 1
ATOM 1675 C C . ALA A 1 217 ? -22.328 3.154 12.391 1 90.69 217 ALA A C 1
ATOM 1677 O O . ALA A 1 217 ? -22.453 4.148 13.109 1 90.69 217 ALA A O 1
ATOM 1678 N N . ALA A 1 218 ? -21.625 2.006 12.766 1 94 218 ALA A N 1
ATOM 1679 C CA . ALA A 1 218 ? -20.703 2.078 13.891 1 94 218 ALA A CA 1
ATOM 1680 C C . ALA A 1 218 ? -19.625 3.121 13.648 1 94 218 ALA A C 1
ATOM 1682 O O . ALA A 1 218 ? -19.016 3.148 12.578 1 94 218 ALA A O 1
ATOM 1683 N N . ASN A 1 219 ? -19.406 3.979 14.594 1 94.94 219 ASN A N 1
ATOM 1684 C CA . ASN A 1 219 ? -18.438 5.066 14.492 1 94.94 219 ASN A CA 1
ATOM 1685 C C . ASN A 1 219 ? -17.984 5.539 15.875 1 94.94 219 ASN A C 1
ATOM 1687 O O . ASN A 1 219 ? -18.75 5.48 16.844 1 94.94 219 ASN A O 1
ATOM 1691 N N . ALA A 1 220 ? -16.75 5.91 16.016 1 91.88 220 ALA A N 1
ATOM 1692 C CA . ALA A 1 220 ? -16.141 6.281 17.297 1 91.88 220 ALA A CA 1
ATOM 1693 C C . ALA A 1 220 ? -16.922 7.387 17.984 1 91.88 220 ALA A C 1
ATOM 1695 O O . ALA A 1 220 ? -17.016 7.422 19.203 1 91.88 220 ALA A O 1
ATOM 1696 N N . TRP A 1 221 ? -17.562 8.273 17.234 1 92.69 221 TRP A N 1
ATOM 1697 C CA . TRP A 1 221 ? -18.25 9.43 17.797 1 92.69 221 TRP A CA 1
ATOM 1698 C C . TRP A 1 221 ? -19.734 9.406 17.453 1 92.69 221 TRP A C 1
ATOM 1700 O O . TRP A 1 221 ? -20.344 10.461 17.297 1 92.69 221 TRP A O 1
ATOM 1710 N N . GLY A 1 222 ? -20.234 8.211 17.281 1 92.44 222 GLY A N 1
ATOM 1711 C CA . GLY A 1 222 ? -21.625 8.047 16.891 1 92.44 222 GLY A CA 1
ATOM 1712 C C . GLY A 1 222 ? -21.828 8.047 15.391 1 92.44 222 GLY A C 1
ATOM 1713 O O . GLY A 1 222 ? -20.953 8.492 14.641 1 92.44 222 GLY A O 1
ATOM 1714 N N . PRO A 1 223 ? -22.953 7.555 14.977 1 93.56 223 PRO A N 1
ATOM 1715 C CA . PRO A 1 223 ? -23.188 7.438 13.531 1 93.56 223 PRO A CA 1
ATOM 1716 C C . PRO A 1 223 ? -23.172 8.781 12.82 1 93.56 223 PRO A C 1
ATOM 1718 O O . PRO A 1 223 ? -23.609 9.789 13.375 1 93.56 223 PRO A O 1
ATOM 1721 N N . TRP A 1 224 ? -22.641 8.812 11.672 1 94.31 224 TRP A N 1
ATOM 1722 C CA . TRP A 1 224 ? -22.688 10.023 10.859 1 94.31 224 TRP A CA 1
ATOM 1723 C C . TRP A 1 224 ? -24.031 10.156 10.156 1 94.31 224 TRP A C 1
ATOM 1725 O O . TRP A 1 224 ? -24.812 9.203 10.102 1 94.31 224 TRP A O 1
ATOM 1735 N N . ASP A 1 225 ? -24.312 11.367 9.727 1 95.31 225 ASP A N 1
ATOM 1736 C CA . ASP A 1 225 ? -25.469 11.648 8.883 1 95.31 225 ASP A CA 1
ATOM 1737 C C . ASP A 1 225 ? -25.109 11.555 7.406 1 95.31 225 ASP A C 1
ATOM 1739 O O . ASP A 1 225 ? -24.422 12.43 6.875 1 95.31 225 ASP A O 1
ATOM 1743 N N . PRO A 1 226 ? -25.562 10.539 6.715 1 95.12 226 PRO A N 1
ATOM 1744 C CA . PRO A 1 226 ? -25.188 10.359 5.312 1 95.12 226 PRO A CA 1
ATOM 1745 C C . PRO A 1 226 ? -25.531 11.57 4.445 1 95.12 226 PRO A C 1
ATOM 1747 O O . PRO A 1 226 ? -24.812 11.867 3.488 1 95.12 226 PRO A O 1
ATOM 1750 N N . SER A 1 227 ? -26.562 12.258 4.746 1 94.75 227 SER A N 1
ATOM 1751 C CA . SER A 1 227 ? -27 13.391 3.932 1 94.75 227 SER A CA 1
ATOM 1752 C C . SER A 1 227 ? -26.016 14.555 4.051 1 94.75 227 SER A C 1
ATOM 1754 O O . SER A 1 227 ? -25.969 15.422 3.174 1 94.75 227 SER A O 1
ATOM 1756 N N . LYS A 1 228 ? -25.219 14.57 5.102 1 94.31 228 LYS A N 1
ATOM 1757 C CA . LYS A 1 228 ? -24.266 15.648 5.34 1 94.31 228 LYS A CA 1
ATOM 1758 C C . LYS A 1 228 ? -22.859 15.234 4.922 1 94.31 228 LYS A C 1
ATOM 1760 O O . LYS A 1 228 ? -21.938 16.062 4.914 1 94.31 228 LYS A O 1
ATOM 1765 N N . PHE A 1 229 ? -22.672 13.945 4.656 1 95.56 229 PHE A N 1
ATOM 1766 C CA . PHE A 1 229 ? -21.359 13.383 4.316 1 95.56 229 PHE A CA 1
ATOM 1767 C C . PHE A 1 229 ? -21.078 13.547 2.832 1 95.56 229 PHE A C 1
ATOM 1769 O O . PHE A 1 229 ? -21.266 12.617 2.047 1 95.56 229 PHE A O 1
ATOM 1776 N N . THR A 1 230 ? -20.5 14.703 2.406 1 95.56 230 THR A N 1
ATOM 1777 C CA . THR A 1 230 ? -20.422 15.039 0.991 1 95.56 230 THR A CA 1
ATOM 1778 C C . THR A 1 230 ? -18.984 14.906 0.49 1 95.56 230 THR A C 1
ATOM 1780 O O . THR A 1 230 ? -18.688 15.266 -0.65 1 95.56 230 THR A O 1
ATOM 1783 N N . VAL A 1 231 ? -18.078 14.43 1.324 1 96.81 231 VAL A N 1
ATOM 1784 C CA . VAL A 1 231 ? -16.688 14.188 0.944 1 96.81 231 VAL A CA 1
ATOM 1785 C C . VAL A 1 231 ? -16.422 12.688 0.9 1 96.81 231 VAL A C 1
ATOM 1787 O O . VAL A 1 231 ? -17.281 11.883 1.264 1 96.81 231 VAL A O 1
ATOM 1790 N N . GLU A 1 232 ? -15.266 12.344 0.362 1 98.06 232 GLU A N 1
ATOM 1791 C CA . GLU A 1 232 ? -14.938 10.922 0.274 1 98.06 232 GLU A CA 1
ATOM 1792 C C . GLU A 1 232 ? -14.719 10.32 1.659 1 98.06 232 GLU A C 1
ATOM 1794 O O . GLU A 1 232 ? -14.367 11.031 2.604 1 98.06 232 GLU A O 1
ATOM 1799 N N . ASP A 1 233 ? -14.93 9.023 1.786 1 98.31 233 ASP A N 1
ATOM 1800 C CA . ASP A 1 233 ? -14.688 8.328 3.051 1 98.31 233 ASP A CA 1
ATOM 1801 C C . ASP A 1 233 ? -13.336 7.629 3.043 1 98.31 233 ASP A C 1
ATOM 1803 O O . ASP A 1 233 ? -12.828 7.234 4.094 1 98.31 233 ASP A O 1
ATOM 1807 N N . SER A 1 234 ? -12.742 7.445 1.827 1 98.69 234 SER A N 1
ATOM 1808 C CA . SER A 1 234 ? -11.398 6.891 1.707 1 98.69 234 SER A CA 1
ATOM 1809 C C . SER A 1 234 ? -10.742 7.309 0.396 1 98.69 234 SER A C 1
ATOM 1811 O O . SER A 1 234 ? -11.43 7.703 -0.549 1 98.69 234 SER A O 1
ATOM 1813 N N . ALA A 1 235 ? -9.43 7.312 0.374 1 98.88 235 ALA A N 1
ATOM 1814 C CA . ALA A 1 235 ? -8.633 7.703 -0.782 1 98.88 235 ALA A CA 1
ATOM 1815 C C . ALA A 1 235 ? -7.285 6.988 -0.783 1 98.88 235 ALA A C 1
ATOM 1817 O O . ALA A 1 235 ? -6.664 6.816 0.27 1 98.88 235 ALA A O 1
ATOM 1818 N N . PHE A 1 236 ? -6.855 6.566 -1.94 1 98.94 236 PHE A N 1
ATOM 1819 C CA . PHE A 1 236 ? -5.594 5.859 -2.119 1 98.94 236 PHE A CA 1
ATOM 1820 C C . PHE A 1 236 ? -4.824 6.422 -3.311 1 98.94 236 PHE A C 1
ATOM 1822 O O . PHE A 1 236 ? -5.422 6.762 -4.336 1 98.94 236 PHE A O 1
ATOM 1829 N N . GLY A 1 237 ? -3.494 6.527 -3.145 1 98.88 237 GLY A N 1
ATOM 1830 C CA . GLY A 1 237 ? -2.699 7.129 -4.203 1 98.88 237 GLY A CA 1
ATOM 1831 C C . GLY A 1 237 ? -1.339 6.477 -4.371 1 98.88 237 GLY A C 1
ATOM 1832 O O . GLY A 1 237 ? -0.86 5.785 -3.467 1 98.88 237 GLY A O 1
ATOM 1833 N N . PHE A 1 238 ? -0.771 6.656 -5.492 1 98.94 238 PHE A N 1
ATOM 1834 C CA . PHE A 1 238 ? 0.544 6.195 -5.922 1 98.94 238 PHE A CA 1
ATOM 1835 C C . PHE A 1 238 ? 1.342 7.332 -6.547 1 98.94 238 PHE A C 1
ATOM 1837 O O . PHE A 1 238 ? 0.958 7.867 -7.59 1 98.94 238 PHE A O 1
ATOM 1844 N N . ILE A 1 239 ? 2.404 7.688 -5.879 1 98.88 239 ILE A N 1
ATOM 1845 C CA . ILE A 1 239 ? 3.221 8.82 -6.309 1 98.88 239 ILE A CA 1
ATOM 1846 C C . ILE A 1 239 ? 4.574 8.32 -6.805 1 98.88 239 ILE A C 1
ATOM 1848 O O . ILE A 1 239 ? 5.254 7.555 -6.109 1 98.88 239 ILE A O 1
ATOM 1852 N N . THR A 1 240 ? 4.953 8.703 -7.98 1 98.75 240 THR A N 1
ATOM 1853 C CA . THR A 1 240 ? 6.309 8.508 -8.492 1 98.75 240 THR A CA 1
ATOM 1854 C C . THR A 1 240 ? 7.082 9.828 -8.477 1 98.75 240 THR A C 1
ATOM 1856 O O . THR A 1 240 ? 6.621 10.828 -9.016 1 98.75 240 THR A O 1
ATOM 1859 N N . MET A 1 241 ? 8.156 9.805 -7.809 1 98.56 241 MET A N 1
ATOM 1860 C CA . MET A 1 241 ? 9 10.992 -7.723 1 98.56 241 MET A CA 1
ATOM 1861 C C . MET A 1 241 ? 9.953 11.07 -8.914 1 98.56 241 MET A C 1
ATOM 1863 O O . MET A 1 241 ? 10.227 10.062 -9.562 1 98.56 241 MET A O 1
ATOM 1867 N N . GLU A 1 242 ? 10.516 12.188 -9.18 1 97.81 242 GLU A N 1
ATOM 1868 C CA . GLU A 1 242 ? 11.43 12.383 -10.305 1 97.81 242 GLU A CA 1
ATOM 1869 C C . GLU A 1 242 ? 12.664 11.492 -10.18 1 97.81 242 GLU A C 1
ATOM 1871 O O . GLU A 1 242 ? 13.188 11 -11.18 1 97.81 242 GLU A O 1
ATOM 1876 N N . ASN A 1 243 ? 13.094 11.297 -8.938 1 97.5 243 ASN A N 1
ATOM 1877 C CA . ASN A 1 243 ? 14.297 10.492 -8.734 1 97.5 243 ASN A CA 1
ATOM 1878 C C . ASN A 1 243 ? 13.984 9 -8.758 1 97.5 243 ASN A C 1
ATOM 1880 O O . ASN A 1 243 ? 14.844 8.18 -8.422 1 97.5 243 ASN A O 1
ATOM 1884 N N . GLY A 1 244 ? 12.766 8.656 -8.977 1 97.25 244 GLY A N 1
ATOM 1885 C CA . GLY A 1 244 ? 12.383 7.262 -9.133 1 97.25 244 GLY A CA 1
ATOM 1886 C C . GLY A 1 244 ? 11.719 6.68 -7.902 1 97.25 244 GLY A C 1
ATOM 1887 O O . GLY A 1 244 ? 11.148 5.586 -7.957 1 97.25 244 GLY A O 1
ATOM 1888 N N . ALA A 1 245 ? 11.703 7.352 -6.766 1 98.69 245 ALA A N 1
ATOM 1889 C CA . ALA A 1 245 ? 11.102 6.844 -5.539 1 98.69 245 ALA A CA 1
ATOM 1890 C C . ALA A 1 245 ? 9.586 6.703 -5.688 1 98.69 245 ALA A C 1
ATOM 1892 O O . ALA A 1 245 ? 8.961 7.453 -6.438 1 98.69 245 ALA A O 1
ATOM 1893 N N . THR A 1 246 ? 9.07 5.703 -5.02 1 98.88 246 THR A N 1
ATOM 1894 C CA . THR A 1 246 ? 7.629 5.465 -4.98 1 98.88 246 THR A CA 1
ATOM 1895 C C . THR A 1 246 ? 7.07 5.758 -3.59 1 98.88 246 THR A C 1
ATOM 1897 O O . THR A 1 246 ? 7.656 5.352 -2.582 1 98.88 246 THR A O 1
ATOM 1900 N N . ILE A 1 247 ? 5.973 6.492 -3.537 1 98.94 247 ILE A N 1
ATOM 1901 C CA . ILE A 1 247 ? 5.23 6.684 -2.299 1 98.94 247 ILE A CA 1
ATOM 1902 C C . ILE A 1 247 ? 3.791 6.203 -2.477 1 98.94 247 ILE A C 1
ATOM 1904 O O . ILE A 1 247 ? 3.115 6.586 -3.434 1 98.94 247 ILE A O 1
ATOM 1908 N N . ILE A 1 248 ? 3.35 5.312 -1.627 1 98.94 248 ILE A N 1
ATOM 1909 C CA . ILE A 1 248 ? 1.943 4.934 -1.546 1 98.94 248 ILE A CA 1
ATOM 1910 C C . ILE A 1 248 ? 1.273 5.684 -0.396 1 98.94 248 ILE A C 1
ATOM 1912 O O . ILE A 1 248 ? 1.825 5.77 0.704 1 98.94 248 ILE A O 1
ATOM 1916 N N . ILE A 1 249 ? 0.132 6.25 -0.646 1 98.88 249 ILE A N 1
ATOM 1917 C CA . ILE A 1 249 ? -0.613 6.906 0.423 1 98.88 249 ILE A CA 1
ATOM 1918 C C . ILE A 1 249 ? -1.978 6.242 0.585 1 98.88 249 ILE A C 1
ATOM 1920 O O . ILE A 1 249 ? -2.654 5.949 -0.404 1 98.88 249 ILE A O 1
ATOM 1924 N N . GLU A 1 250 ? -2.328 5.926 1.76 1 98.81 250 GLU A N 1
ATOM 1925 C CA . GLU A 1 250 ? -3.627 5.371 2.137 1 98.81 250 GLU A CA 1
ATOM 1926 C C . GLU A 1 250 ? -4.305 6.23 3.199 1 98.81 250 GLU A C 1
ATOM 1928 O O . GLU A 1 250 ? -3.725 6.496 4.254 1 98.81 250 GLU A O 1
ATOM 1933 N N . SER A 1 251 ? -5.496 6.656 2.908 1 98.81 251 SER A N 1
ATOM 1934 C CA . SER A 1 251 ? -6.23 7.527 3.82 1 98.81 251 SER A CA 1
ATOM 1935 C C . SER A 1 251 ? -7.699 7.133 3.902 1 98.81 251 SER A C 1
ATOM 1937 O O . SER A 1 251 ? -8.344 6.902 2.879 1 98.81 251 SER A O 1
ATOM 1939 N N . SER A 1 252 ? -8.211 7.043 5.195 1 98.75 252 SER A N 1
ATOM 1940 C CA . SER A 1 252 ? -9.633 6.734 5.348 1 98.75 252 SER A CA 1
ATOM 1941 C C . SER A 1 252 ? -10.156 7.203 6.699 1 98.75 252 SER A C 1
ATOM 1943 O O . SER A 1 252 ? -9.43 7.191 7.691 1 98.75 252 SER A O 1
ATOM 1945 N N . TRP A 1 253 ? -11.445 7.652 6.75 1 98.44 253 TRP A N 1
ATOM 1946 C CA . TRP A 1 253 ? -12.188 7.777 8 1 98.44 253 TRP A CA 1
ATOM 1947 C C . TRP A 1 253 ? -12.977 6.508 8.289 1 98.44 253 TRP A C 1
ATOM 1949 O O . TRP A 1 253 ? -13.195 6.16 9.453 1 98.44 253 TRP A O 1
ATOM 1959 N N . ALA A 1 254 ? -13.453 5.938 7.25 1 98.06 254 ALA A N 1
ATOM 1960 C CA . ALA A 1 254 ? -14.242 4.707 7.312 1 98.06 254 ALA A CA 1
ATOM 1961 C C . ALA A 1 254 ? -13.766 3.697 6.273 1 98.06 254 ALA A C 1
ATOM 1963 O O . ALA A 1 254 ? -13.766 3.988 5.074 1 98.06 254 ALA A O 1
ATOM 1964 N N . LEU A 1 255 ? -13.336 2.576 6.715 1 98.5 255 LEU A N 1
ATOM 1965 C CA . LEU A 1 255 ? -12.812 1.491 5.891 1 98.5 255 LEU A CA 1
ATOM 1966 C C . LEU A 1 255 ? -12.875 0.164 6.641 1 98.5 255 LEU A C 1
ATOM 1968 O O . LEU A 1 255 ? -12.562 0.104 7.832 1 98.5 255 LEU A O 1
ATOM 1972 N N . ASN A 1 256 ? -13.328 -0.86 6.016 1 98.12 256 ASN A N 1
ATOM 1973 C CA . ASN A 1 256 ? -13.266 -2.178 6.637 1 98.12 256 ASN A CA 1
ATOM 1974 C C . ASN A 1 256 ? -11.875 -2.789 6.531 1 98.12 256 ASN A C 1
ATOM 1976 O O . ASN A 1 256 ? -11.625 -3.639 5.676 1 98.12 256 ASN A O 1
ATOM 1980 N N . SER A 1 257 ? -11 -2.354 7.355 1 97.81 257 SER A N 1
ATOM 1981 C CA . SER A 1 257 ? -9.602 -2.781 7.453 1 97.81 257 SER A CA 1
ATOM 1982 C C . SER A 1 257 ? -9.156 -2.877 8.906 1 97.81 257 SER A C 1
ATOM 1984 O O . SER A 1 257 ? -9.633 -2.129 9.758 1 97.81 257 SER A O 1
ATOM 1986 N N . LEU A 1 258 ? -8.258 -3.826 9.172 1 96.56 258 LEU A N 1
ATOM 1987 C CA . LEU A 1 258 ? -7.668 -3.926 10.5 1 96.56 258 LEU A CA 1
ATOM 1988 C C . LEU A 1 258 ? -6.305 -3.244 10.547 1 96.56 258 LEU A C 1
ATOM 1990 O O . LEU A 1 258 ? -5.715 -3.102 11.625 1 96.56 258 LEU A O 1
ATOM 1994 N N . GLU A 1 259 ? -5.793 -2.855 9.398 1 94.81 259 GLU A N 1
ATOM 1995 C CA . GLU A 1 259 ? -4.527 -2.133 9.328 1 94.81 259 GLU A CA 1
ATOM 1996 C C . GLU A 1 259 ? -4.738 -0.632 9.508 1 94.81 259 GLU A C 1
ATOM 1998 O O . GLU A 1 259 ? -4.824 0.11 8.523 1 94.81 259 GLU A O 1
ATOM 2003 N N . ILE A 1 260 ? -4.691 -0.225 10.734 1 96.06 260 ILE A N 1
ATOM 2004 C CA . ILE A 1 260 ? -4.992 1.168 11.047 1 96.06 260 ILE A CA 1
ATOM 2005 C C . ILE A 1 260 ? -3.713 1.896 11.453 1 96.06 260 ILE A C 1
ATOM 2007 O O . ILE A 1 260 ? -2.729 1.264 11.844 1 96.06 260 ILE A O 1
ATOM 2011 N N . GLY A 1 261 ? -3.652 3.127 11.367 1 96.69 261 GLY A N 1
ATOM 2012 C CA . GLY A 1 261 ? -2.557 4.016 11.727 1 96.69 261 GLY A CA 1
ATOM 2013 C C . GLY A 1 261 ? -2.707 5.41 11.148 1 96.69 261 GLY A C 1
ATOM 2014 O O . GLY A 1 261 ? -3.152 5.57 10.008 1 96.69 261 GLY A O 1
ATOM 2015 N N . GLU A 1 262 ? -2.357 6.387 11.922 1 96.5 262 GLU A N 1
ATOM 2016 C CA . GLU A 1 262 ? -2.482 7.773 11.492 1 96.5 262 GLU A CA 1
ATOM 2017 C C . GLU A 1 262 ? -1.175 8.539 11.695 1 96.5 262 GLU A C 1
ATOM 2019 O O . GLU A 1 262 ? -0.475 8.328 12.688 1 96.5 262 GLU A O 1
ATOM 2024 N N . ALA A 1 263 ? -0.923 9.406 10.742 1 98 263 ALA A N 1
ATOM 2025 C CA . ALA A 1 263 ? 0.268 10.25 10.82 1 98 263 ALA A CA 1
ATOM 2026 C C . ALA A 1 263 ? 1.524 9.406 11.016 1 98 263 ALA A C 1
ATOM 2028 O O . ALA A 1 263 ? 2.312 9.656 11.93 1 98 263 ALA A O 1
ATOM 2029 N N . GLN A 1 264 ? 1.63 8.391 10.203 1 98.62 264 GLN A N 1
ATOM 2030 C CA . GLN A 1 264 ? 2.748 7.453 10.242 1 98.62 264 GLN A CA 1
ATOM 2031 C C . GLN A 1 264 ? 3.363 7.266 8.859 1 98.62 264 GLN A C 1
ATOM 2033 O O . GLN A 1 264 ? 2.719 7.535 7.848 1 98.62 264 GLN A O 1
ATOM 2038 N N . THR A 1 265 ? 4.578 6.902 8.852 1 98.69 265 THR A N 1
ATOM 2039 C CA . THR A 1 265 ? 5.27 6.598 7.605 1 98.69 265 THR A CA 1
ATOM 2040 C C . THR A 1 265 ? 6.074 5.309 7.734 1 98.69 265 THR A C 1
ATOM 2042 O O . THR A 1 265 ? 6.426 4.898 8.844 1 98.69 265 THR A O 1
ATOM 2045 N N . SER A 1 266 ? 6.184 4.566 6.691 1 98.75 266 SER A N 1
ATOM 2046 C CA . SER A 1 266 ? 7.141 3.48 6.5 1 98.75 266 SER A CA 1
ATOM 2047 C C . SER A 1 266 ? 8.148 3.82 5.41 1 98.75 266 SER A C 1
ATOM 2049 O O . SER A 1 266 ? 7.789 4.371 4.367 1 98.75 266 SER A O 1
ATOM 2051 N N . LEU A 1 267 ? 9.398 3.562 5.676 1 98.88 267 LEU A N 1
ATOM 2052 C CA . LEU A 1 267 ? 10.492 3.914 4.77 1 98.88 267 LEU A CA 1
ATOM 2053 C C . LEU A 1 267 ? 11.344 2.691 4.441 1 98.88 267 LEU A C 1
ATOM 2055 O O . LEU A 1 267 ? 11.648 1.892 5.324 1 98.88 267 LEU A O 1
ATOM 2059 N N . CYS A 1 268 ? 11.664 2.496 3.219 1 98.88 268 CYS A N 1
ATOM 2060 C CA . CYS A 1 268 ? 12.602 1.469 2.764 1 98.88 268 CYS A CA 1
ATOM 2061 C C . CYS A 1 268 ? 13.758 2.086 1.994 1 98.88 268 CYS A C 1
ATOM 2063 O O . CYS A 1 268 ? 13.578 2.582 0.881 1 98.88 268 CYS A O 1
ATOM 2065 N N . GLY A 1 269 ? 14.906 2.031 2.578 1 98.62 269 GLY A N 1
ATOM 2066 C CA . GLY A 1 269 ? 16.109 2.541 1.951 1 98.62 269 GLY A CA 1
ATOM 2067 C C . GLY A 1 269 ? 17.125 1.455 1.624 1 98.62 269 GLY A C 1
ATOM 2068 O O . GLY A 1 269 ? 16.906 0.283 1.937 1 98.62 269 GLY A O 1
ATOM 2069 N N . THR A 1 270 ? 18.234 1.808 1.004 1 97.94 270 THR A N 1
ATOM 2070 C CA . THR A 1 270 ? 19.25 0.866 0.545 1 97.94 270 THR A CA 1
ATOM 2071 C C . THR A 1 270 ? 20.047 0.32 1.724 1 97.94 270 THR A C 1
ATOM 2073 O O . THR A 1 270 ? 20.594 -0.785 1.653 1 97.94 270 THR A O 1
ATOM 2076 N N . GLU A 1 271 ? 20.109 1.099 2.852 1 97.38 271 GLU A N 1
ATOM 2077 C CA . GLU A 1 271 ? 20.938 0.685 3.973 1 97.38 271 GLU A CA 1
ATOM 2078 C C . GLU A 1 271 ? 20.094 0.305 5.184 1 97.38 271 GLU A C 1
ATOM 2080 O O . GLU A 1 271 ? 20.609 -0.296 6.137 1 97.38 271 GLU A O 1
ATOM 2085 N N . GLY A 1 272 ? 18.859 0.648 5.137 1 98.19 272 GLY A N 1
ATOM 2086 C CA . GLY A 1 272 ? 17.938 0.357 6.227 1 98.19 272 GLY A CA 1
ATOM 2087 C C . GLY A 1 272 ? 16.516 0.797 5.945 1 98.19 272 GLY A C 1
ATOM 2088 O O . GLY A 1 272 ? 16.234 1.354 4.883 1 98.19 272 GLY A O 1
ATOM 2089 N N . GLY A 1 273 ? 15.609 0.394 6.789 1 98.62 273 GLY A N 1
ATOM 2090 C CA . GLY A 1 273 ? 14.211 0.817 6.766 1 98.62 273 GLY A CA 1
ATOM 2091 C C . GLY A 1 273 ? 13.695 1.244 8.125 1 98.62 273 GLY A C 1
ATOM 2092 O O . GLY A 1 273 ? 14.398 1.114 9.133 1 98.62 273 GLY A O 1
ATOM 2093 N N . ALA A 1 274 ? 12.531 1.848 8.102 1 98.81 274 ALA A N 1
ATOM 2094 C CA . ALA A 1 274 ? 11.891 2.287 9.336 1 98.81 274 ALA A CA 1
ATOM 2095 C C . ALA A 1 274 ? 10.367 2.287 9.195 1 98.81 274 ALA A C 1
ATOM 2097 O O . ALA A 1 274 ? 9.844 2.389 8.078 1 98.81 274 ALA A O 1
ATOM 2098 N N . ASP A 1 275 ? 9.695 2.096 10.25 1 98.19 275 ASP A N 1
ATOM 2099 C CA . ASP A 1 275 ? 8.25 2.275 10.258 1 98.19 275 ASP A CA 1
ATOM 2100 C C . ASP A 1 275 ? 7.758 2.754 11.625 1 98.19 275 ASP A C 1
ATOM 2102 O O . ASP A 1 275 ? 8.453 2.594 12.625 1 98.19 275 ASP A O 1
ATOM 2106 N N . MET A 1 276 ? 6.586 3.355 11.672 1 97.75 276 MET A N 1
ATOM 2107 C CA . MET A 1 276 ? 6.016 3.938 12.891 1 97.75 276 MET A CA 1
ATOM 2108 C C . MET A 1 276 ? 4.781 3.164 13.336 1 97.75 276 MET A C 1
ATOM 2110 O O . MET A 1 276 ? 3.932 3.699 14.047 1 97.75 276 MET A O 1
ATOM 2114 N N . LYS A 1 277 ? 4.473 1.953 12.922 1 93.75 277 LYS A N 1
ATOM 2115 C CA . LYS A 1 277 ? 3.238 1.203 13.125 1 93.75 277 LYS A CA 1
ATOM 2116 C C . LYS A 1 277 ? 3.092 0.769 14.586 1 93.75 277 LYS A C 1
ATOM 2118 O O . LYS A 1 277 ? 1.997 0.83 15.148 1 93.75 277 LYS A O 1
ATOM 2123 N N . ASP A 1 278 ? 3.994 0.275 15.242 1 91.88 278 ASP A N 1
ATOM 2124 C CA . ASP A 1 278 ? 4.055 -0.12 16.641 1 91.88 278 ASP A CA 1
ATOM 2125 C C . ASP A 1 278 ? 5.27 0.493 17.344 1 91.88 278 ASP A C 1
ATOM 2127 O O . ASP A 1 278 ? 6.109 -0.226 17.891 1 91.88 278 ASP A O 1
ATOM 2131 N N . GLY A 1 279 ? 5.059 1.822 17.391 1 95.06 279 GLY A N 1
ATOM 2132 C CA . GLY A 1 279 ? 6.262 2.543 17.781 1 95.06 279 GLY A CA 1
ATOM 2133 C C . GLY A 1 279 ? 7.23 2.748 16.641 1 95.06 279 GLY A C 1
ATOM 2134 O O . GLY A 1 279 ? 6.941 2.381 15.492 1 95.06 279 GLY A O 1
ATOM 2135 N N . LEU A 1 280 ? 8.281 3.381 16.922 1 97.75 280 LEU A N 1
ATOM 2136 C CA . LEU A 1 280 ? 9.281 3.588 15.883 1 97.75 280 LEU A CA 1
ATOM 2137 C C . LEU A 1 280 ? 10.273 2.434 15.852 1 97.75 280 LEU A C 1
ATOM 2139 O O . LEU A 1 280 ? 10.945 2.156 16.844 1 97.75 280 LEU A O 1
ATOM 2143 N N . LYS A 1 281 ? 10.328 1.785 14.797 1 98.12 281 LYS A N 1
ATOM 2144 C CA . LYS A 1 281 ? 11.281 0.695 14.578 1 98.12 281 LYS A CA 1
ATOM 2145 C C . LYS A 1 281 ? 12.203 0.993 13.406 1 98.12 281 LYS A C 1
ATOM 2147 O O . LYS A 1 281 ? 11.766 1.527 12.383 1 98.12 281 LYS A O 1
ATOM 2152 N N . ILE A 1 282 ? 13.438 0.726 13.562 1 98.31 282 ILE A N 1
ATOM 2153 C CA . ILE A 1 282 ? 14.453 0.814 12.516 1 98.31 282 ILE A CA 1
ATOM 2154 C C . ILE A 1 282 ? 15 -0.578 12.211 1 98.31 282 ILE A C 1
ATOM 2156 O O . ILE A 1 282 ? 15.219 -1.381 13.125 1 98.31 282 ILE A O 1
ATOM 2160 N N . ASN A 1 283 ? 15.172 -0.888 10.945 1 98.06 283 ASN A N 1
ATOM 2161 C CA . ASN A 1 283 ? 15.688 -2.203 10.578 1 98.06 283 ASN A CA 1
ATOM 2162 C C . ASN A 1 283 ? 16.781 -2.104 9.516 1 98.06 283 ASN A C 1
ATOM 2164 O O . ASN A 1 283 ? 16.922 -1.066 8.867 1 98.06 283 ASN A O 1
ATOM 2168 N N . GLY A 1 284 ? 17.547 -3.143 9.367 1 96.38 284 GLY A N 1
ATOM 2169 C CA . GLY A 1 284 ? 18.609 -3.189 8.391 1 96.38 284 GLY A CA 1
ATOM 2170 C C . GLY A 1 284 ? 19.469 -4.434 8.508 1 96.38 284 GLY A C 1
ATOM 2171 O O . GLY A 1 284 ? 18.984 -5.496 8.914 1 96.38 284 GLY A O 1
ATOM 2172 N N . GLU A 1 285 ? 20.578 -4.305 7.93 1 94.62 285 GLU A N 1
ATOM 2173 C CA . GLU A 1 285 ? 21.578 -5.367 7.949 1 94.62 285 GLU A CA 1
ATOM 2174 C C . GLU A 1 285 ? 22.922 -4.855 8.469 1 94.62 285 GLU A C 1
ATOM 2176 O O . GLU A 1 285 ? 23.359 -3.768 8.086 1 94.62 285 GLU A O 1
ATOM 2181 N N . ASN A 1 286 ? 23.438 -5.602 9.422 1 91.44 286 ASN A N 1
ATOM 2182 C CA . ASN A 1 286 ? 24.766 -5.324 9.945 1 91.44 286 ASN A CA 1
ATOM 2183 C C . ASN A 1 286 ? 25.562 -6.605 10.164 1 91.44 286 ASN A C 1
ATOM 2185 O O . ASN A 1 286 ? 25.078 -7.543 10.805 1 91.44 286 ASN A O 1
ATOM 2189 N N . LEU A 1 287 ? 26.828 -6.668 9.555 1 89.81 287 LEU A N 1
ATOM 2190 C CA . LEU A 1 287 ? 27.734 -7.797 9.703 1 89.81 287 LEU A CA 1
ATOM 2191 C C . LEU A 1 287 ? 27.062 -9.094 9.258 1 89.81 287 LEU A C 1
ATOM 2193 O O . LEU A 1 287 ? 27.156 -10.117 9.945 1 89.81 287 LEU A O 1
ATOM 2197 N N . GLY A 1 288 ? 26.312 -9.023 8.273 1 87.56 288 GLY A N 1
ATOM 2198 C CA . GLY A 1 288 ? 25.719 -10.203 7.672 1 87.56 288 GLY A CA 1
ATOM 2199 C C . GLY A 1 288 ? 24.484 -10.688 8.414 1 87.56 288 GLY A C 1
ATOM 2200 O O . GLY A 1 288 ? 23.984 -11.781 8.148 1 87.56 288 GLY A O 1
ATOM 2201 N N . ARG A 1 289 ? 24 -9.836 9.32 1 92.75 289 ARG A N 1
ATOM 2202 C CA . ARG A 1 289 ? 22.812 -10.195 10.094 1 92.75 289 ARG A CA 1
ATOM 2203 C C . ARG A 1 289 ? 21.75 -9.109 10.023 1 92.75 289 ARG A C 1
ATOM 2205 O O . ARG A 1 289 ? 22.078 -7.918 10 1 92.75 289 ARG A O 1
ATOM 2212 N N . LEU A 1 290 ? 20.531 -9.617 9.992 1 94.81 290 LEU A N 1
ATOM 2213 C CA . LEU A 1 290 ? 19.422 -8.672 10.016 1 94.81 290 LEU A CA 1
ATOM 2214 C C . LEU A 1 290 ? 19.156 -8.18 11.438 1 94.81 290 LEU A C 1
ATOM 2216 O O . LEU A 1 290 ? 19.25 -8.953 12.391 1 94.81 290 LEU A O 1
ATOM 2220 N N . TYR A 1 291 ? 18.859 -6.906 11.594 1 95.44 291 TYR A N 1
ATOM 2221 C CA . TYR A 1 291 ? 18.547 -6.391 12.922 1 95.44 291 TYR A CA 1
ATOM 2222 C C . TYR A 1 291 ? 17.266 -5.574 12.898 1 95.44 291 TYR A C 1
ATOM 2224 O O . TYR A 1 291 ? 16.812 -5.133 11.836 1 95.44 291 TYR A O 1
ATOM 2232 N N . GLU A 1 292 ? 16.609 -5.449 13.977 1 95.69 292 GLU A N 1
ATOM 2233 C CA . GLU A 1 292 ? 15.492 -4.551 14.289 1 95.69 292 GLU A CA 1
ATOM 2234 C C . GLU A 1 292 ? 15.75 -3.783 15.578 1 95.69 292 GLU A C 1
ATOM 2236 O O . GLU A 1 292 ? 16.188 -4.363 16.578 1 95.69 292 GLU A O 1
ATOM 2241 N N . THR A 1 293 ? 15.555 -2.504 15.5 1 96.12 293 THR A N 1
ATOM 2242 C CA . THR A 1 293 ? 15.688 -1.645 16.672 1 96.12 293 THR A CA 1
ATOM 2243 C C . THR A 1 293 ? 14.367 -0.964 17 1 96.12 293 THR A C 1
ATOM 2245 O O . THR A 1 293 ? 13.773 -0.302 16.141 1 96.12 293 THR A O 1
ATOM 2248 N N . LYS A 1 294 ? 13.859 -1.255 18.188 1 95.75 294 LYS A N 1
ATOM 2249 C CA . LYS A 1 294 ? 12.734 -0.482 18.703 1 95.75 294 LYS A CA 1
ATOM 2250 C C . LYS A 1 294 ? 13.219 0.701 19.531 1 95.75 294 LYS A C 1
ATOM 2252 O O . LYS A 1 294 ? 13.906 0.518 20.547 1 95.75 294 LYS A O 1
ATOM 2257 N N . VAL A 1 295 ? 12.812 1.867 19.094 1 93.56 295 VAL A N 1
ATOM 2258 C CA . VAL A 1 295 ? 13.281 3.068 19.781 1 93.56 295 VAL A CA 1
ATOM 2259 C C . VAL A 1 295 ? 12.367 3.379 20.969 1 93.56 295 VAL A C 1
ATOM 2261 O O . VAL A 1 295 ? 11.148 3.383 20.828 1 93.56 295 VAL A O 1
ATOM 2264 N N . ASP A 1 296 ? 12.898 3.559 22.078 1 90.31 296 ASP A N 1
ATOM 2265 C CA . ASP A 1 296 ? 12.141 3.797 23.312 1 90.31 296 ASP A CA 1
ATOM 2266 C C . ASP A 1 296 ? 12.008 5.293 23.594 1 90.31 296 ASP A C 1
ATOM 2268 O O . ASP A 1 296 ? 13.008 5.992 23.734 1 90.31 296 ASP A O 1
ATOM 2272 N N . PHE A 1 297 ? 10.883 5.668 23.609 1 86.06 297 PHE A N 1
ATOM 2273 C CA . PHE A 1 297 ? 10.648 7.074 23.906 1 86.06 297 PHE A CA 1
ATOM 2274 C C . PHE A 1 297 ? 10.031 7.238 25.297 1 86.06 297 PHE A C 1
ATOM 2276 O O . PHE A 1 297 ? 9.672 8.344 25.703 1 86.06 297 PHE A O 1
ATOM 2283 N N . GLY A 1 298 ? 9.797 5.926 25.984 1 70.44 298 GLY A N 1
ATOM 2284 C CA . GLY A 1 298 ? 9.289 5.969 27.344 1 70.44 298 GLY A CA 1
ATOM 2285 C C . GLY A 1 298 ? 10.359 6.301 28.359 1 70.44 298 GLY A C 1
ATOM 2286 O O . GLY A 1 298 ? 11.547 6.129 28.109 1 70.44 298 GLY A O 1
ATOM 2287 N N . SER A 1 299 ? 10.227 7.227 29.141 1 55.88 299 SER A N 1
ATOM 2288 C CA . SER A 1 299 ? 11.102 7.566 30.266 1 55.88 299 SER A CA 1
ATOM 2289 C C . SER A 1 299 ? 11.398 6.344 31.125 1 55.88 299 SER A C 1
ATOM 2291 O O . SER A 1 299 ? 11.945 6.469 32.219 1 55.88 299 SER A O 1
ATOM 2293 N N . ASN A 1 300 ? 11.109 5.203 30.719 1 46.84 300 ASN A N 1
ATOM 2294 C CA . ASN A 1 300 ? 11.203 4.219 31.797 1 46.84 300 ASN A CA 1
ATOM 2295 C C . ASN A 1 300 ? 12.656 3.889 32.125 1 46.84 300 ASN A C 1
ATOM 2297 O O . ASN A 1 300 ? 12.93 2.965 32.906 1 46.84 300 ASN A O 1
ATOM 2301 N N . GLY A 1 301 ? 13.664 4.082 31.422 1 40.94 301 GLY A N 1
ATOM 2302 C CA . GLY A 1 301 ? 14.867 3.443 31.922 1 40.94 301 GLY A CA 1
ATOM 2303 C C . GLY A 1 301 ? 15.125 3.719 33.406 1 40.94 301 GLY A C 1
ATOM 2304 O O . GLY A 1 301 ? 15.539 2.824 34.125 1 40.94 301 GLY A O 1
ATOM 2305 N N . VAL A 1 302 ? 15.844 4.938 33.906 1 38.12 302 VAL A N 1
ATOM 2306 C CA . VAL A 1 302 ? 15.984 5.133 35.344 1 38.12 302 VAL A CA 1
ATOM 2307 C C . VAL A 1 302 ? 14.617 5.461 35.969 1 38.12 302 VAL A C 1
ATOM 2309 O O . VAL A 1 302 ? 13.875 6.285 35.438 1 38.12 302 VAL A O 1
ATOM 2312 N N . ALA A 1 303 ? 14.164 4.555 36.875 1 40.28 303 ALA A N 1
ATOM 2313 C CA . ALA A 1 303 ? 12.953 4.664 37.688 1 40.28 303 ALA A CA 1
ATOM 2314 C C . ALA A 1 303 ? 12.562 6.121 37.906 1 40.28 303 ALA A C 1
ATOM 2316 O O . ALA A 1 303 ? 11.5 6.414 38.469 1 40.28 303 ALA A O 1
ATOM 2317 N N . PHE A 1 304 ? 13.5 6.961 37.969 1 37.75 304 PHE A N 1
ATOM 2318 C CA . PHE A 1 304 ? 13.258 8.281 38.531 1 37.75 304 PHE A CA 1
ATOM 2319 C C . PHE A 1 304 ? 12.93 9.289 37.438 1 37.75 304 PHE A C 1
ATOM 2321 O O . PHE A 1 304 ? 12.484 10.398 37.719 1 37.75 304 PHE A O 1
ATOM 2328 N N . ASN A 1 305 ? 13.688 9.18 36.344 1 35.44 305 ASN A N 1
ATOM 2329 C CA . ASN A 1 305 ? 13.453 10.336 35.469 1 35.44 305 ASN A CA 1
ATOM 2330 C C . ASN A 1 305 ? 12.375 10.055 34.438 1 35.44 305 ASN A C 1
ATOM 2332 O O . ASN A 1 305 ? 12.508 9.133 33.625 1 35.44 305 ASN A O 1
ATOM 2336 N N . GLU A 1 306 ? 11.273 10.148 34.75 1 38.19 306 GLU A N 1
ATOM 2337 C CA . GLU A 1 306 ? 10.156 10.266 33.812 1 38.19 306 GLU A CA 1
ATOM 2338 C C . GLU A 1 306 ? 10.555 11.055 32.594 1 38.19 306 GLU A C 1
ATOM 2340 O O . GLU A 1 306 ? 10.672 12.281 32.625 1 38.19 306 GLU A O 1
ATOM 2345 N N . GLY A 1 307 ? 11.359 10.727 31.812 1 43.03 307 GLY A N 1
ATOM 2346 C CA . GLY A 1 307 ? 11.586 11.469 30.594 1 43.03 307 GLY A CA 1
ATOM 2347 C C . GLY A 1 307 ? 10.305 11.867 29.891 1 43.03 307 GLY A C 1
ATOM 2348 O O . GLY A 1 307 ? 9.547 11.008 29.438 1 43.03 307 GLY A O 1
ATOM 2349 N N . VAL A 1 308 ? 9.57 12.805 30.25 1 48.59 308 VAL A N 1
ATOM 2350 C CA . VAL A 1 308 ? 8.328 13.422 29.812 1 48.59 308 VAL A CA 1
ATOM 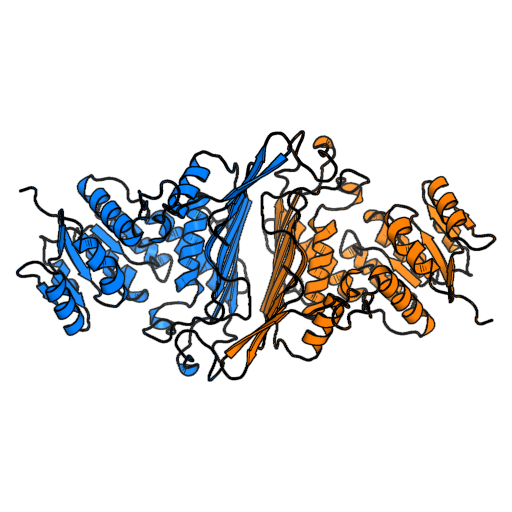2351 C C . VAL A 1 308 ? 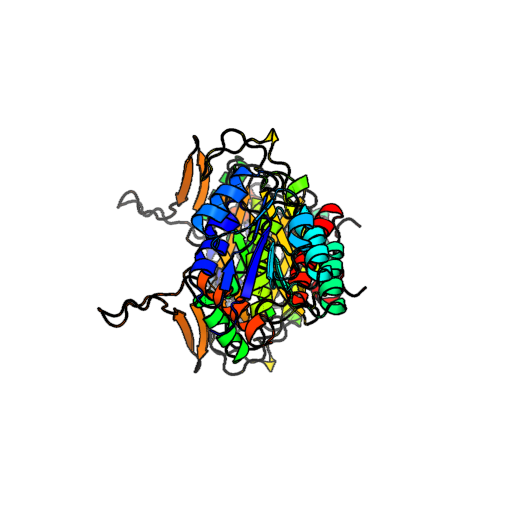8.453 13.812 28.328 1 48.59 308 VAL A C 1
ATOM 2353 O O . VAL A 1 308 ? 9.273 14.664 27.984 1 48.59 308 VAL A O 1
ATOM 2356 N N . SER A 1 309 ? 8.117 12.914 27.344 1 66 309 SER A N 1
ATOM 2357 C CA . SER A 1 309 ? 8.047 13.398 25.969 1 66 309 SER A CA 1
ATOM 2358 C C . SER A 1 309 ? 7.203 14.664 25.859 1 66 309 SER A C 1
ATOM 2360 O O . SER A 1 309 ? 6.086 14.711 26.391 1 66 309 SER A O 1
ATOM 2362 N N . GLU A 1 310 ? 7.863 15.812 25.516 1 85.81 310 GLU A N 1
ATOM 2363 C CA . GLU A 1 310 ? 7.195 17.109 25.375 1 85.81 310 GLU A CA 1
ATOM 2364 C C . GLU A 1 310 ? 6.062 17.031 24.359 1 85.81 310 GLU A C 1
ATOM 2366 O O . GLU A 1 310 ? 6.148 16.297 23.375 1 85.81 310 GLU A O 1
ATOM 2371 N N . ASP A 1 311 ? 4.965 17.656 24.688 1 95.12 311 ASP A N 1
ATOM 2372 C CA . ASP A 1 311 ? 3.832 17.781 23.766 1 95.12 311 ASP A CA 1
ATOM 2373 C C . ASP A 1 311 ? 4.262 18.406 22.438 1 95.12 311 ASP A C 1
ATOM 2375 O O . ASP A 1 311 ? 4.812 19.5 22.422 1 95.12 311 ASP A O 1
ATOM 2379 N N . PRO A 1 312 ? 4.023 17.672 21.391 1 97.06 312 PRO A N 1
ATOM 2380 C CA . PRO A 1 312 ? 4.441 18.203 20.094 1 97.06 312 PRO A CA 1
ATOM 2381 C C . PRO A 1 312 ? 3.863 19.594 19.797 1 97.06 312 PRO A C 1
ATOM 2383 O O . PRO A 1 312 ? 4.5 20.406 19.125 1 97.06 312 PRO A O 1
ATOM 2386 N N . ALA A 1 313 ? 2.666 19.859 20.297 1 97.69 313 ALA A N 1
ATOM 2387 C CA . ALA A 1 313 ? 2.062 21.172 20.125 1 97.69 313 ALA A CA 1
ATOM 2388 C C . ALA A 1 313 ? 2.904 22.25 20.797 1 97.69 313 ALA A C 1
ATOM 2390 O O . ALA A 1 313 ? 3.07 23.344 20.266 1 97.69 313 ALA A O 1
ATOM 2391 N N . ASP A 1 314 ? 3.408 21.969 21.969 1 98 314 ASP A N 1
ATOM 2392 C CA . ASP A 1 314 ? 4.258 22.906 22.703 1 98 314 ASP A CA 1
ATOM 2393 C C . ASP A 1 314 ? 5.574 23.141 21.969 1 98 314 ASP A C 1
ATOM 2395 O O . ASP A 1 314 ? 6.043 24.281 21.859 1 98 314 ASP A O 1
ATOM 2399 N N . VAL A 1 315 ? 6.133 22.016 21.469 1 98 315 VAL A N 1
ATOM 2400 C CA . VAL A 1 315 ? 7.395 22.109 20.75 1 98 315 VAL A CA 1
ATOM 2401 C C . VAL A 1 315 ? 7.199 22.938 19.469 1 98 315 VAL A C 1
ATOM 2403 O O . VAL A 1 315 ? 8.039 23.781 19.141 1 98 315 VAL A O 1
ATOM 2406 N N . GLU A 1 316 ? 6.152 22.734 18.766 1 98.44 316 GLU A N 1
ATOM 2407 C CA . GLU A 1 316 ? 5.844 23.484 17.547 1 98.44 316 GLU A CA 1
ATOM 2408 C C . GLU A 1 316 ? 5.715 24.969 17.844 1 98.44 316 GLU A C 1
ATOM 2410 O O . GLU A 1 316 ? 6.301 25.797 17.141 1 98.44 316 GLU A O 1
ATOM 2415 N N . ALA A 1 317 ? 4.949 25.312 18.891 1 98.44 317 ALA A N 1
ATOM 2416 C CA . ALA A 1 317 ? 4.734 26.719 19.25 1 98.44 317 ALA A CA 1
ATOM 2417 C C . ALA A 1 317 ? 6.047 27.406 19.609 1 98.44 317 ALA A C 1
ATOM 2419 O O . ALA A 1 317 ? 6.336 28.5 19.141 1 98.44 317 ALA A O 1
ATOM 2420 N N . ARG A 1 318 ? 6.828 26.75 20.438 1 98.06 318 ARG A N 1
ATOM 2421 C CA . ARG A 1 318 ? 8.109 27.312 20.859 1 98.06 318 ARG A CA 1
ATOM 2422 C C . ARG A 1 318 ? 9.047 27.484 19.656 1 98.06 318 ARG A C 1
ATOM 2424 O O . ARG A 1 318 ? 9.711 28.5 19.531 1 98.06 318 ARG A O 1
ATOM 2431 N N . SER A 1 319 ? 9.109 26.438 18.859 1 97.94 319 SER A N 1
ATOM 2432 C CA . SER A 1 319 ? 9.961 26.469 17.672 1 97.94 319 SER A CA 1
ATOM 2433 C C . SER A 1 319 ? 9.57 27.625 16.75 1 97.94 319 SER A C 1
ATOM 2435 O O . SER A 1 319 ? 10.43 28.297 16.188 1 97.94 319 SER A O 1
ATOM 2437 N N . TRP A 1 320 ? 8.305 27.828 16.578 1 98.38 320 TRP A N 1
ATOM 2438 C CA . TRP A 1 320 ? 7.785 28.859 15.703 1 98.38 320 TRP A CA 1
ATOM 2439 C C . TRP A 1 320 ? 8.133 30.25 16.234 1 98.38 320 TRP A C 1
ATOM 2441 O O . TRP A 1 320 ? 8.633 31.109 15.5 1 98.38 320 TRP A O 1
ATOM 2451 N N . ILE A 1 321 ? 7.957 30.484 17.516 1 98.31 321 ILE A N 1
ATOM 2452 C CA . ILE A 1 321 ? 8.25 31.766 18.156 1 98.31 321 ILE A CA 1
ATOM 2453 C C . ILE A 1 321 ? 9.75 32.031 18.109 1 98.31 321 ILE A C 1
ATOM 2455 O O . ILE A 1 321 ? 10.18 33.125 17.797 1 98.31 321 ILE A O 1
ATOM 2459 N N . ASP A 1 322 ? 10.484 31 18.375 1 97.88 322 ASP A N 1
ATOM 2460 C CA . ASP A 1 322 ? 11.938 31.125 18.297 1 97.88 322 ASP A CA 1
ATOM 2461 C C . ASP A 1 322 ? 12.391 31.516 16.891 1 97.88 322 ASP A C 1
ATOM 2463 O O . ASP A 1 322 ? 13.32 32.312 16.734 1 97.88 322 ASP A O 1
ATOM 2467 N N . CYS A 1 323 ? 11.781 30.922 15.953 1 97.62 323 CYS A N 1
ATOM 2468 C CA . CYS A 1 323 ? 12.062 31.219 14.555 1 97.62 323 CYS A CA 1
ATOM 2469 C C . CYS A 1 323 ? 11.891 32.719 14.258 1 97.62 323 CYS A C 1
ATOM 2471 O O . CYS A 1 323 ? 12.719 33.312 13.578 1 97.62 323 CYS A O 1
ATOM 2473 N N . ILE A 1 324 ? 10.844 33.312 14.742 1 98 324 ILE A N 1
ATOM 2474 C CA . ILE A 1 324 ? 10.547 34.719 14.516 1 98 324 ILE A CA 1
ATOM 2475 C C . ILE A 1 324 ? 11.547 35.562 15.289 1 98 324 ILE A C 1
ATOM 2477 O O . ILE A 1 324 ? 12.133 36.5 14.727 1 98 324 ILE A O 1
ATOM 2481 N N . LEU A 1 325 ? 11.797 35.281 16.531 1 97.56 325 LEU A N 1
ATOM 2482 C CA . LEU A 1 325 ? 12.648 36.062 17.406 1 97.56 325 LEU A CA 1
ATOM 2483 C C . LEU A 1 325 ? 14.094 36.062 16.906 1 97.56 325 LEU A C 1
ATOM 2485 O O . LEU A 1 325 ? 14.789 37.094 17.016 1 97.56 325 LEU A O 1
ATOM 2489 N N . ASN A 1 326 ? 14.492 34.969 16.359 1 97.62 326 ASN A N 1
ATOM 2490 C CA . ASN A 1 326 ? 15.898 34.844 15.984 1 97.62 326 ASN A CA 1
ATOM 2491 C C . ASN A 1 326 ? 16.078 34.875 14.469 1 97.62 326 ASN A C 1
ATOM 2493 O O . ASN A 1 326 ? 17.172 34.625 13.969 1 97.62 326 ASN A O 1
ATOM 2497 N N . ASP A 1 327 ? 15.094 35.125 13.758 1 97.69 327 ASP A N 1
ATOM 2498 C CA . ASP A 1 327 ? 15.094 35.281 12.312 1 97.69 327 ASP A CA 1
ATOM 2499 C C . ASP A 1 327 ? 15.727 34.062 11.625 1 97.69 327 ASP A C 1
ATOM 2501 O O . ASP A 1 327 ? 16.656 34.219 10.836 1 97.69 327 ASP A O 1
ATOM 2505 N N . THR A 1 328 ? 15.234 32.875 11.969 1 97.75 328 THR A N 1
ATOM 2506 C CA . THR A 1 328 ? 15.664 31.625 11.336 1 97.75 328 THR A CA 1
ATOM 2507 C C . THR A 1 328 ? 14.539 31.031 10.484 1 97.75 328 THR A C 1
ATOM 2509 O O . THR A 1 328 ? 13.43 31.562 10.461 1 97.75 328 THR A O 1
ATOM 2512 N N . GLU A 1 329 ? 14.836 30.078 9.711 1 96.88 329 GLU A N 1
ATOM 2513 C CA . GLU A 1 329 ? 13.836 29.422 8.875 1 96.88 329 GLU A CA 1
ATOM 2514 C C . GLU A 1 329 ? 12.961 28.484 9.703 1 96.88 329 GLU A C 1
ATOM 2516 O O . GLU A 1 329 ? 13.453 27.781 10.594 1 96.88 329 GLU A O 1
ATOM 2521 N N . PRO A 1 330 ? 11.695 28.547 9.398 1 97.94 330 PRO A N 1
ATOM 2522 C CA . PRO A 1 330 ? 10.844 27.594 10.125 1 97.94 330 PRO A CA 1
ATOM 2523 C C . PRO A 1 330 ? 11.125 26.141 9.75 1 97.94 330 PRO A C 1
ATOM 2525 O O . PRO A 1 330 ? 11.578 25.875 8.641 1 97.94 330 PRO A O 1
ATOM 2528 N N . ILE A 1 331 ? 10.797 25.234 10.641 1 97.19 331 ILE A N 1
ATOM 2529 C CA . ILE A 1 331 ? 10.969 23.797 10.414 1 97.19 331 ILE A CA 1
ATOM 2530 C C . ILE A 1 331 ? 10.039 23.344 9.289 1 97.19 331 ILE A C 1
ATOM 2532 O O . ILE A 1 331 ? 10.445 22.594 8.398 1 97.19 331 ILE A O 1
ATOM 2536 N N . VAL A 1 332 ? 8.789 23.812 9.383 1 98.56 332 VAL A N 1
ATOM 2537 C CA . VAL A 1 332 ? 7.852 23.547 8.297 1 98.56 332 VAL A CA 1
ATOM 2538 C C . VAL A 1 332 ? 7.93 24.688 7.273 1 98.56 332 VAL A C 1
ATOM 2540 O O . VAL A 1 332 ? 7.312 25.734 7.449 1 98.56 332 VAL A O 1
ATOM 2543 N N . LYS A 1 333 ? 8.633 24.453 6.215 1 98.44 333 LYS A N 1
ATOM 2544 C CA . LYS A 1 333 ? 8.75 25.438 5.145 1 98.44 333 LYS A CA 1
ATOM 2545 C C . LYS A 1 333 ? 7.492 25.469 4.285 1 98.44 333 LYS A C 1
ATOM 2547 O O . LYS A 1 333 ? 6.973 24.422 3.896 1 98.44 333 LYS A O 1
ATOM 2552 N N . PRO A 1 334 ? 7 26.656 4.051 1 98.5 334 PRO A N 1
ATOM 2553 C CA . PRO A 1 334 ? 5.77 26.734 3.258 1 98.5 334 PRO A CA 1
ATOM 2554 C C . PRO A 1 334 ? 5.934 26.141 1.86 1 98.5 334 PRO A C 1
ATOM 2556 O O . PRO A 1 334 ? 4.973 25.594 1.301 1 98.5 334 PRO A O 1
ATOM 2559 N N . GLU A 1 335 ? 7.168 26.156 1.24 1 98.62 335 GLU A N 1
ATOM 2560 C CA . GLU A 1 335 ? 7.426 25.531 -0.06 1 98.62 335 GLU A CA 1
ATOM 2561 C C . GLU A 1 335 ? 7.191 24.031 -0.016 1 98.62 335 GLU A C 1
ATOM 2563 O O . GLU A 1 335 ? 6.719 23.438 -0.99 1 98.62 335 GLU A O 1
ATOM 2568 N N . GLN A 1 336 ? 7.582 23.438 1.079 1 98.69 336 GLN A N 1
ATOM 2569 C CA . GLN A 1 336 ? 7.363 22 1.265 1 98.69 336 GLN A CA 1
ATOM 2570 C C . GLN A 1 336 ? 5.879 21.688 1.415 1 98.69 336 GLN A C 1
ATOM 2572 O O . GLN A 1 336 ? 5.383 20.719 0.845 1 98.69 336 GLN A O 1
ATOM 2577 N N . ALA A 1 337 ? 5.188 22.547 2.178 1 98.75 337 ALA A N 1
ATOM 2578 C CA . ALA A 1 337 ? 3.75 22.375 2.375 1 98.75 337 ALA A CA 1
ATOM 2579 C C . ALA A 1 337 ? 2.992 22.531 1.059 1 98.75 337 ALA A C 1
ATOM 2581 O O . ALA A 1 337 ? 1.979 21.859 0.838 1 98.75 337 ALA A O 1
ATOM 2582 N N . LEU A 1 338 ? 3.461 23.406 0.188 1 98.69 338 LEU A N 1
ATOM 2583 C CA . LEU A 1 338 ? 2.865 23.562 -1.135 1 98.69 338 LEU A CA 1
ATOM 2584 C C . LEU A 1 338 ? 2.885 22.25 -1.9 1 98.69 338 LEU A C 1
ATOM 2586 O O . LEU A 1 338 ? 1.883 21.859 -2.508 1 98.69 338 LEU A O 1
ATOM 2590 N N . VAL A 1 339 ? 4 21.5 -1.871 1 98.81 339 VAL A N 1
ATOM 2591 C CA . VAL A 1 339 ? 4.133 20.25 -2.604 1 98.81 339 VAL A CA 1
ATOM 2592 C C . VAL A 1 339 ? 3.156 19.219 -2.043 1 98.81 339 VAL A C 1
ATOM 2594 O O . VAL A 1 339 ? 2.57 18.438 -2.797 1 98.81 339 VAL A O 1
ATOM 2597 N N . VAL A 1 340 ? 2.977 19.219 -0.735 1 98.81 340 VAL A N 1
ATOM 2598 C CA . VAL A 1 340 ? 1.977 18.344 -0.132 1 98.81 340 VAL A CA 1
ATOM 2599 C C . VAL A 1 340 ? 0.603 18.641 -0.729 1 98.81 340 VAL A C 1
ATOM 2601 O O . VAL A 1 340 ? -0.105 17.719 -1.157 1 98.81 340 VAL A O 1
ATOM 2604 N N . THR A 1 341 ? 0.249 19.938 -0.788 1 98.44 341 THR A N 1
ATOM 2605 C CA . THR A 1 341 ? -1.035 20.359 -1.339 1 98.44 341 THR A CA 1
ATOM 2606 C C . THR A 1 341 ? -1.155 19.938 -2.803 1 98.44 341 THR A C 1
ATOM 2608 O O . THR A 1 341 ? -2.205 19.469 -3.234 1 98.44 341 THR A O 1
ATOM 2611 N N . GLU A 1 342 ? -0.088 20.109 -3.572 1 98.69 342 GLU A N 1
ATOM 2612 C CA . GLU A 1 342 ? -0.083 19.766 -4.992 1 98.69 342 GLU A CA 1
ATOM 2613 C C . GLU A 1 342 ? -0.346 18.266 -5.195 1 98.69 342 GLU A C 1
ATOM 2615 O O . GLU A 1 342 ? -1.115 17.891 -6.078 1 98.69 342 GLU A O 1
ATOM 2620 N N . ILE A 1 343 ? 0.279 17.438 -4.426 1 98.81 343 ILE A N 1
ATOM 2621 C CA . ILE A 1 343 ? 0.132 15.992 -4.562 1 98.81 343 ILE A CA 1
ATOM 2622 C C . ILE A 1 343 ? -1.291 15.578 -4.195 1 98.81 343 ILE A C 1
ATOM 2624 O O . ILE A 1 343 ? -1.911 14.773 -4.891 1 98.81 343 ILE A O 1
ATOM 2628 N N . LEU A 1 344 ? -1.817 16.141 -3.088 1 98.62 344 LEU A N 1
ATOM 2629 C CA . LEU A 1 344 ? -3.184 15.82 -2.691 1 98.62 344 LEU A CA 1
ATOM 2630 C C . LEU A 1 344 ? -4.176 16.219 -3.779 1 98.62 344 LEU A C 1
ATOM 2632 O O . LEU A 1 344 ? -5.066 15.445 -4.125 1 98.62 344 LEU A O 1
ATOM 2636 N N . GLU A 1 345 ? -3.99 17.438 -4.281 1 98.12 345 GLU A N 1
ATOM 2637 C CA . GLU A 1 345 ? -4.844 17.906 -5.367 1 98.12 345 GLU A CA 1
ATOM 2638 C C . GLU A 1 345 ? -4.734 17 -6.59 1 98.12 345 GLU A C 1
ATOM 2640 O O . GLU A 1 345 ? -5.73 16.734 -7.262 1 98.12 345 GLU A O 1
ATOM 2645 N N . ALA A 1 346 ? -3.543 16.531 -6.887 1 98.69 346 ALA A N 1
ATOM 2646 C CA . ALA A 1 346 ? -3.307 15.648 -8.023 1 98.69 346 ALA A CA 1
ATOM 2647 C C . ALA A 1 346 ? -4.039 14.32 -7.859 1 98.69 346 ALA A C 1
ATOM 2649 O O . ALA A 1 346 ? -4.523 13.742 -8.836 1 98.69 346 ALA A O 1
ATOM 2650 N N . ILE A 1 347 ? -4.133 13.812 -6.66 1 98.69 347 ILE A N 1
ATOM 2651 C CA . ILE A 1 347 ? -4.852 12.57 -6.406 1 98.69 347 ILE A CA 1
ATOM 2652 C C . ILE A 1 347 ? -6.332 12.758 -6.719 1 98.69 347 ILE A C 1
ATOM 2654 O O . ILE A 1 347 ? -6.941 11.922 -7.395 1 98.69 347 ILE A O 1
ATOM 2658 N N . TYR A 1 348 ? -6.941 13.867 -6.242 1 98.25 348 TYR A N 1
ATOM 2659 C CA . TYR A 1 348 ? -8.336 14.156 -6.543 1 98.25 348 TYR A CA 1
ATOM 2660 C C . TYR A 1 348 ? -8.562 14.273 -8.047 1 98.25 348 TYR A C 1
ATOM 2662 O O . TYR A 1 348 ? -9.516 13.711 -8.586 1 98.25 348 TYR A O 1
ATOM 2670 N N . GLU A 1 349 ? -7.652 14.992 -8.672 1 98.19 349 GLU A N 1
ATOM 2671 C CA . GLU A 1 349 ? -7.773 15.195 -10.109 1 98.19 349 GLU A CA 1
ATOM 2672 C C . GLU A 1 349 ? -7.645 13.875 -10.867 1 98.19 349 GLU A C 1
ATOM 2674 O O . GLU A 1 349 ? -8.406 13.617 -11.805 1 98.19 349 GLU A O 1
ATOM 2679 N N . SER A 1 350 ? -6.652 13.109 -10.492 1 98.38 350 SER A N 1
ATOM 2680 C CA . SER A 1 350 ? -6.465 11.812 -11.125 1 98.38 350 SER A CA 1
ATOM 2681 C C . SER A 1 350 ? -7.703 10.938 -10.977 1 98.38 350 SER A C 1
ATOM 2683 O O . SER A 1 350 ? -8.125 10.273 -11.922 1 98.38 350 SER A O 1
ATOM 2685 N N . SER A 1 351 ? -8.258 10.898 -9.812 1 98 351 SER A N 1
ATOM 2686 C CA . SER A 1 351 ? -9.469 10.117 -9.57 1 98 351 SER A CA 1
ATOM 2687 C C . SER A 1 351 ? -10.617 10.586 -10.453 1 98 351 SER A C 1
ATOM 2689 O O . SER A 1 351 ? -11.367 9.766 -10.984 1 98 351 SER A O 1
ATOM 2691 N N . LYS A 1 352 ? -10.781 11.852 -10.586 1 97.06 352 LYS A N 1
ATOM 2692 C CA . LYS A 1 352 ? -11.859 12.445 -11.367 1 97.06 352 LYS A CA 1
ATOM 2693 C C . LYS A 1 352 ? -11.703 12.133 -12.852 1 97.06 352 LYS A C 1
ATOM 2695 O O . LYS A 1 352 ? -12.68 11.773 -13.516 1 97.06 352 LYS A O 1
A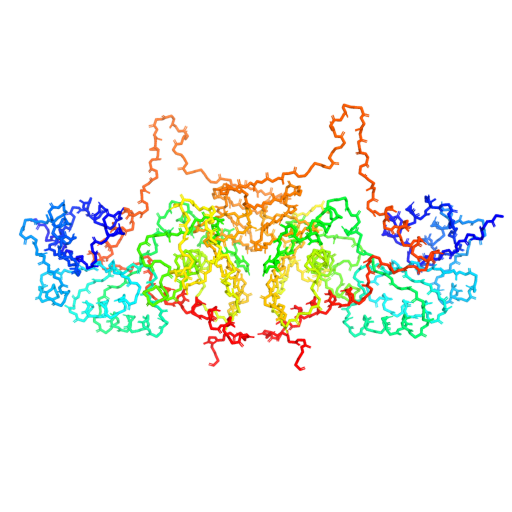TOM 2700 N N . THR A 1 353 ? -10.477 12.211 -13.375 1 95.75 353 THR A N 1
ATOM 2701 C CA . THR A 1 353 ? -10.258 12.117 -14.812 1 95.75 353 THR A CA 1
ATOM 2702 C C . THR A 1 353 ? -9.961 10.68 -15.227 1 95.75 353 THR A C 1
ATOM 2704 O O . THR A 1 353 ? -10.086 10.328 -16.406 1 95.75 353 THR A O 1
ATOM 2707 N N . GLY A 1 354 ? -9.484 9.922 -14.234 1 92.38 354 GLY A N 1
ATOM 2708 C CA . GLY A 1 354 ? -9.047 8.57 -14.555 1 92.38 354 GLY A CA 1
ATOM 2709 C C . GLY A 1 354 ? -7.68 8.523 -15.219 1 92.38 354 GLY A C 1
ATOM 2710 O O . GLY A 1 354 ? -7.34 7.547 -15.883 1 92.38 354 GLY A O 1
ATOM 2711 N N . GLU A 1 355 ? -6.902 9.641 -15.086 1 93.81 355 GLU A N 1
ATOM 2712 C CA . GLU A 1 355 ? -5.59 9.773 -15.711 1 93.81 355 GLU A CA 1
ATOM 2713 C C . GLU A 1 355 ? -4.543 10.242 -14.695 1 93.81 355 GLU A C 1
ATOM 2715 O O . GLU A 1 355 ? -4.883 10.875 -13.695 1 93.81 355 GLU A O 1
ATOM 2720 N N . PRO A 1 356 ? -3.297 9.898 -15.016 1 96.62 356 PRO A N 1
ATOM 2721 C CA . PRO A 1 356 ? -2.256 10.453 -14.148 1 96.62 356 PRO A CA 1
ATOM 2722 C C . PRO A 1 356 ? -2.172 11.977 -14.227 1 96.62 356 PRO A C 1
ATOM 2724 O O . PRO A 1 356 ? -2.547 12.57 -15.25 1 96.62 356 PRO A O 1
ATOM 2727 N N . VAL A 1 357 ? -1.709 12.594 -13.156 1 98.06 357 VAL A N 1
ATOM 2728 C CA . VAL A 1 357 ? -1.375 14.016 -13.156 1 98.06 357 VAL A CA 1
ATOM 2729 C C . VAL A 1 357 ? 0.142 14.188 -13.156 1 98.06 357 VAL A C 1
ATOM 2731 O O . VAL A 1 357 ? 0.824 13.727 -12.234 1 98.06 357 VAL A O 1
ATOM 2734 N N . TYR A 1 358 ? 0.676 14.875 -14.133 1 97.69 358 TYR A N 1
ATOM 2735 C CA . TYR A 1 358 ? 2.109 15.117 -14.258 1 97.69 358 TYR A CA 1
ATOM 2736 C C . TYR A 1 358 ? 2.473 16.5 -13.734 1 97.69 358 TYR A C 1
ATOM 2738 O O . TYR A 1 358 ? 1.72 17.469 -13.93 1 97.69 358 TYR A O 1
ATOM 2746 N N . PHE A 1 359 ? 3.557 16.75 -13.062 1 96.56 359 PHE A N 1
ATOM 2747 C CA . PHE A 1 359 ? 3.961 18.016 -12.477 1 96.56 359 PHE A CA 1
ATOM 2748 C C . PHE A 1 359 ? 4.938 18.75 -13.391 1 96.56 359 PHE A C 1
ATOM 2750 O O . PHE A 1 359 ? 5.07 19.969 -13.312 1 96.56 359 PHE A O 1
ATOM 2757 N N . ASN A 1 360 ? 5.863 18.203 -14.094 1 82.56 360 ASN A N 1
ATOM 2758 C CA . ASN A 1 360 ? 6.84 18.891 -14.93 1 82.56 360 ASN A CA 1
ATOM 2759 C C . ASN A 1 360 ? 6.512 18.75 -16.406 1 82.56 360 ASN A C 1
ATOM 2761 O O . ASN A 1 360 ? 7.383 18.906 -17.266 1 82.56 360 ASN A O 1
ATOM 2765 N N . LYS A 1 361 ? 5.203 18.656 -16.828 1 65.88 361 LYS A N 1
ATOM 2766 C CA . LYS A 1 361 ? 4.98 18.656 -18.266 1 65.88 361 LYS A CA 1
ATOM 2767 C C . LYS A 1 361 ? 4.457 20.016 -18.734 1 65.88 361 LYS A C 1
ATOM 2769 O O . LYS A 1 361 ? 3.768 20.703 -17.984 1 65.88 361 LYS A O 1
ATOM 2774 N N . MET B 1 1 ? -10.938 -52.688 -14.859 1 45.44 1 MET B N 1
ATOM 2775 C CA . MET B 1 1 ? -10.242 -51.625 -14.141 1 45.44 1 MET B CA 1
ATOM 2776 C C . MET B 1 1 ? -10.273 -50.344 -14.945 1 45.44 1 MET B C 1
ATOM 2778 O O . MET B 1 1 ? -9.961 -50.344 -16.141 1 45.44 1 MET B O 1
ATOM 2782 N N . ASP B 1 2 ? -11.047 -49.312 -14.43 1 63 2 ASP B N 1
ATOM 2783 C CA . ASP B 1 2 ? -11.312 -48.094 -15.211 1 63 2 ASP B CA 1
ATOM 2784 C C . ASP B 1 2 ? -10.008 -47.469 -15.68 1 63 2 ASP B C 1
ATOM 2786 O O . ASP B 1 2 ? -8.992 -47.531 -14.992 1 63 2 ASP B O 1
ATOM 2790 N N . LYS B 1 3 ? -9.719 -47.281 -16.906 1 86.81 3 LYS B N 1
ATOM 2791 C CA . LYS B 1 3 ? -8.516 -46.812 -17.578 1 86.81 3 LYS B CA 1
ATOM 2792 C C . LYS B 1 3 ? -7.961 -45.562 -16.875 1 86.81 3 LYS B C 1
ATOM 2794 O O . LYS B 1 3 ? -8.688 -44.594 -16.672 1 86.81 3 LYS B O 1
ATOM 2799 N N . LYS B 1 4 ? -6.766 -45.719 -16.266 1 95.19 4 LYS B N 1
ATOM 2800 C CA . LYS B 1 4 ? -6.098 -44.625 -15.586 1 95.19 4 LYS B CA 1
ATOM 2801 C C . LYS B 1 4 ? -5.688 -43.531 -16.578 1 95.19 4 LYS B C 1
ATOM 2803 O O . LYS B 1 4 ? -5.32 -43.812 -17.703 1 95.19 4 LYS B O 1
ATOM 2808 N N . LEU B 1 5 ? -5.844 -42.344 -16.141 1 97.75 5 LEU B N 1
ATOM 2809 C CA . LEU B 1 5 ? -5.289 -41.25 -16.906 1 97.75 5 LEU B CA 1
ATOM 2810 C C . LEU B 1 5 ? -3.768 -41.312 -16.953 1 97.75 5 LEU B C 1
ATOM 2812 O O . LEU B 1 5 ? -3.121 -41.562 -15.93 1 97.75 5 LEU B O 1
ATOM 2816 N N . ARG B 1 6 ? -3.23 -41.219 -18.094 1 98.5 6 ARG B N 1
ATOM 2817 C CA . ARG B 1 6 ? -1.786 -41.312 -18.281 1 98.5 6 ARG B CA 1
ATOM 2818 C C . ARG B 1 6 ? -1.149 -39.906 -18.312 1 98.5 6 ARG B C 1
ATOM 2820 O O . ARG B 1 6 ? -1.497 -39.094 -19.141 1 98.5 6 ARG B O 1
ATOM 2827 N N . VAL B 1 7 ? -0.182 -39.688 -17.422 1 98.75 7 VAL B N 1
ATOM 2828 C CA . VAL B 1 7 ? 0.374 -38.375 -17.172 1 98.75 7 VAL B CA 1
ATOM 2829 C C . VAL B 1 7 ? 1.826 -38.344 -17.641 1 98.75 7 VAL B C 1
ATOM 2831 O O . VAL B 1 7 ? 2.604 -39.25 -17.375 1 98.75 7 VAL B O 1
ATOM 2834 N N . GLY B 1 8 ? 2.199 -37.312 -18.406 1 98.81 8 GLY B N 1
ATOM 2835 C CA . GLY B 1 8 ? 3.584 -37 -18.703 1 98.81 8 GLY B CA 1
ATOM 2836 C C . GLY B 1 8 ? 4.086 -35.781 -17.953 1 98.81 8 GLY B C 1
ATOM 2837 O O . GLY B 1 8 ? 3.316 -34.844 -17.672 1 98.81 8 GLY B O 1
ATOM 2838 N N . ILE B 1 9 ? 5.379 -35.781 -17.656 1 98.88 9 ILE B N 1
ATOM 2839 C CA . ILE B 1 9 ? 6.023 -34.656 -16.969 1 98.88 9 ILE B CA 1
ATOM 2840 C C . ILE B 1 9 ? 7.109 -34.062 -17.859 1 98.88 9 ILE B C 1
ATOM 2842 O O . ILE B 1 9 ? 7.992 -34.781 -18.344 1 98.88 9 ILE B O 1
ATOM 2846 N N . ILE B 1 10 ? 6.996 -32.781 -18.156 1 98.81 10 ILE B N 1
ATOM 2847 C CA . ILE B 1 10 ? 8.062 -32.062 -18.844 1 98.81 10 ILE B CA 1
ATOM 2848 C C . ILE B 1 10 ? 8.727 -31.094 -17.875 1 98.81 10 ILE B C 1
ATOM 2850 O O . ILE B 1 10 ? 8.109 -30.109 -17.453 1 98.81 10 ILE B O 1
ATOM 2854 N N . GLY B 1 11 ? 9.969 -31.234 -17.609 1 98.38 11 GLY B N 1
ATOM 2855 C CA . GLY B 1 11 ? 10.68 -30.562 -16.547 1 98.38 11 GLY B CA 1
ATOM 2856 C C . GLY B 1 11 ? 10.664 -31.328 -15.234 1 98.38 11 GLY B C 1
ATOM 2857 O O . GLY B 1 11 ? 9.641 -31.375 -14.547 1 98.38 11 GLY B O 1
ATOM 2858 N N . CYS B 1 12 ? 11.781 -31.938 -14.898 1 98.25 12 CYS B N 1
ATOM 2859 C CA . CYS B 1 12 ? 11.875 -32.781 -13.703 1 98.25 12 CYS B CA 1
ATOM 2860 C C . CYS B 1 12 ? 12.773 -32.125 -12.656 1 98.25 12 CYS B C 1
ATOM 2862 O O . CYS B 1 12 ? 13.617 -32.812 -12.055 1 98.25 12 CYS B O 1
ATOM 2864 N N . GLY B 1 13 ? 12.609 -30.844 -12.555 1 95.31 13 GLY B N 1
ATOM 2865 C CA . GLY B 1 13 ? 13.391 -30.094 -11.578 1 95.31 13 GLY B CA 1
ATOM 2866 C C . GLY B 1 13 ? 12.727 -30.016 -10.219 1 95.31 13 GLY B C 1
ATOM 2867 O O . GLY B 1 13 ? 12.008 -30.922 -9.812 1 95.31 13 GLY B O 1
ATOM 2868 N N . GLY B 1 14 ? 13.102 -28.984 -9.406 1 93.06 14 GLY B N 1
ATOM 2869 C CA . GLY B 1 14 ? 12.688 -28.828 -8.023 1 93.06 14 GLY B CA 1
ATOM 2870 C C . GLY B 1 14 ? 11.188 -28.812 -7.84 1 93.06 14 GLY B C 1
ATOM 2871 O O . GLY B 1 14 ? 10.656 -29.516 -6.965 1 93.06 14 GLY B O 1
ATOM 2872 N N . ILE B 1 15 ? 10.484 -28.047 -8.633 1 95.56 15 ILE B N 1
ATOM 2873 C CA . ILE B 1 15 ? 9.047 -27.891 -8.453 1 95.56 15 ILE B CA 1
ATOM 2874 C C . ILE B 1 15 ? 8.336 -29.188 -8.812 1 95.56 15 ILE B C 1
ATOM 2876 O O . ILE B 1 15 ? 7.328 -29.547 -8.203 1 95.56 15 ILE B O 1
ATOM 2880 N N . ALA B 1 16 ? 8.797 -29.922 -9.836 1 97.88 16 ALA B N 1
ATOM 2881 C CA . ALA B 1 16 ? 8.227 -31.219 -10.203 1 97.88 16 ALA B CA 1
ATOM 2882 C C . ALA B 1 16 ? 8.398 -32.219 -9.078 1 97.88 16 ALA B C 1
ATOM 2884 O O . ALA B 1 16 ? 7.457 -32.938 -8.734 1 97.88 16 ALA B O 1
ATOM 2885 N N . ASN B 1 17 ? 9.57 -32.25 -8.508 1 96.88 17 ASN B N 1
ATOM 2886 C CA . ASN B 1 17 ? 9.914 -33.219 -7.48 1 96.88 17 ASN B CA 1
ATOM 2887 C C . ASN B 1 17 ? 9.352 -32.812 -6.117 1 96.88 17 ASN B C 1
ATOM 2889 O O . ASN B 1 17 ? 9.062 -33.656 -5.285 1 96.88 17 ASN B O 1
ATOM 2893 N N . GLY B 1 18 ? 9.211 -31.562 -5.93 1 95.94 18 GLY B N 1
ATOM 2894 C CA . GLY B 1 18 ? 8.805 -31.078 -4.617 1 95.94 18 GLY B CA 1
ATOM 2895 C C . GLY B 1 18 ? 7.305 -30.922 -4.477 1 95.94 18 GLY B C 1
ATOM 2896 O O . GLY B 1 18 ? 6.781 -30.859 -3.363 1 95.94 18 GLY B O 1
ATOM 2897 N N . LYS B 1 19 ? 6.664 -30.875 -5.594 1 97.38 19 LYS B N 1
ATOM 2898 C CA . LYS B 1 19 ? 5.242 -30.562 -5.535 1 97.38 19 LYS B CA 1
ATOM 2899 C C . LYS B 1 19 ? 4.438 -31.484 -6.453 1 97.38 19 LYS B C 1
ATOM 2901 O O . LYS B 1 19 ? 3.676 -32.312 -5.98 1 97.38 19 LYS B O 1
ATOM 2906 N N . HIS B 1 20 ? 4.621 -31.469 -7.738 1 98.56 20 HIS B N 1
ATOM 2907 C CA . HIS B 1 20 ? 3.721 -32.062 -8.719 1 98.56 20 HIS B CA 1
ATOM 2908 C C . HIS B 1 20 ? 3.73 -33.594 -8.617 1 98.56 20 HIS B C 1
ATOM 2910 O O . HIS B 1 20 ? 2.693 -34.188 -8.367 1 98.56 20 HIS B O 1
ATOM 2916 N N . MET B 1 21 ? 4.898 -34.219 -8.727 1 98.75 21 MET B N 1
ATOM 2917 C CA . MET B 1 21 ? 4.98 -35.656 -8.836 1 98.75 21 MET B CA 1
ATOM 2918 C C . MET B 1 21 ? 4.574 -36.344 -7.523 1 98.75 21 MET B C 1
ATOM 2920 O O . MET B 1 21 ? 3.807 -37.281 -7.523 1 98.75 21 MET B O 1
ATOM 2924 N N . PRO B 1 22 ? 5 -35.75 -6.34 1 98.31 22 PRO B N 1
ATOM 2925 C CA . PRO B 1 22 ? 4.535 -36.344 -5.09 1 98.31 22 PRO B CA 1
ATOM 2926 C C . PRO B 1 22 ? 3.02 -36.312 -4.934 1 98.31 22 PRO B C 1
ATOM 2928 O O . PRO B 1 22 ? 2.41 -37.25 -4.43 1 98.31 22 PRO B O 1
ATOM 2931 N N . SER B 1 23 ? 2.404 -35.25 -5.289 1 98.44 23 SER B N 1
ATOM 2932 C CA . SER B 1 23 ? 0.957 -35.094 -5.168 1 98.44 23 SER B CA 1
ATOM 2933 C C . SER B 1 23 ? 0.229 -36 -6.156 1 98.44 23 SER B C 1
ATOM 2935 O O . SER B 1 23 ? -0.773 -36.625 -5.809 1 98.44 23 SER B O 1
ATOM 2937 N N . LEU B 1 24 ? 0.694 -36.094 -7.391 1 98.5 24 LEU B N 1
ATOM 2938 C CA . LEU B 1 24 ? 0.1 -36.969 -8.406 1 98.5 24 LEU B CA 1
ATOM 2939 C C . LEU B 1 24 ? 0.191 -38.438 -7.996 1 98.5 24 LEU B C 1
ATOM 2941 O O . LEU B 1 24 ? -0.729 -39.219 -8.258 1 98.5 24 LEU B O 1
ATOM 2945 N N . ALA B 1 25 ? 1.275 -38.781 -7.352 1 98.19 25 ALA B N 1
ATOM 2946 C CA . ALA B 1 25 ? 1.525 -40.156 -6.961 1 98.19 25 ALA B CA 1
ATOM 2947 C C . ALA B 1 25 ? 0.464 -40.656 -5.984 1 98.19 25 ALA B C 1
ATOM 2949 O O . ALA B 1 25 ? 0.274 -41.875 -5.82 1 98.19 25 ALA B O 1
ATOM 2950 N N . LYS B 1 26 ? -0.238 -39.75 -5.355 1 97.31 26 LYS B N 1
ATOM 2951 C CA . LYS B 1 26 ? -1.24 -40.094 -4.352 1 97.31 26 LYS B CA 1
ATOM 2952 C C . LYS B 1 26 ? -2.598 -40.344 -5 1 97.31 26 LYS B C 1
ATOM 2954 O O . LYS B 1 26 ? -3.541 -40.75 -4.324 1 97.31 26 LYS B O 1
ATOM 2959 N N . ILE B 1 27 ? -2.695 -40.156 -6.277 1 97.88 27 ILE B N 1
ATOM 2960 C CA . ILE B 1 27 ? -3.975 -40.25 -6.973 1 97.88 27 ILE B CA 1
ATOM 2961 C C . ILE B 1 27 ? -4.066 -41.594 -7.695 1 97.88 27 ILE B C 1
ATOM 2963 O O . ILE B 1 27 ? -3.322 -41.844 -8.648 1 97.88 27 ILE B O 1
ATOM 2967 N N . ALA B 1 28 ? -5.004 -42.406 -7.391 1 97.06 28 ALA B N 1
ATOM 2968 C CA . ALA B 1 28 ? -5.117 -43.75 -7.887 1 97.06 28 ALA B CA 1
ATOM 2969 C C . ALA B 1 28 ? -5.539 -43.781 -9.352 1 97.06 28 ALA B C 1
ATOM 2971 O O . ALA B 1 28 ? -5.227 -44.719 -10.078 1 97.06 28 ALA B O 1
ATOM 2972 N N . GLU B 1 29 ? -6.18 -42.719 -9.727 1 97.44 29 GLU B N 1
ATOM 2973 C CA . GLU B 1 29 ? -6.801 -42.688 -11.047 1 97.44 29 GLU B CA 1
ATOM 2974 C C . GLU B 1 29 ? -5.773 -42.344 -12.133 1 97.44 29 GLU B C 1
ATOM 2976 O O . GLU B 1 29 ? -6.109 -42.312 -13.312 1 97.44 29 GLU B O 1
ATOM 2981 N N . ILE B 1 30 ? -4.473 -42.25 -11.719 1 97.56 30 ILE B N 1
ATOM 2982 C CA . ILE B 1 30 ? -3.529 -41.844 -12.75 1 97.56 30 ILE B CA 1
ATOM 2983 C C . ILE B 1 30 ? -2.297 -42.719 -12.711 1 97.56 30 ILE B C 1
ATOM 2985 O O . ILE B 1 30 ? -2.107 -43.5 -11.766 1 97.56 30 ILE B O 1
ATOM 2989 N N . GLU B 1 31 ? -1.537 -42.781 -13.734 1 98 31 GLU B N 1
ATOM 2990 C CA . GLU B 1 31 ? -0.176 -43.312 -13.789 1 98 31 GLU B CA 1
ATOM 2991 C C . GLU B 1 31 ? 0.757 -42.344 -14.531 1 98 31 GLU B C 1
ATOM 2993 O O . GLU B 1 31 ? 0.38 -41.781 -15.547 1 98 31 GLU B O 1
ATOM 2998 N N . MET B 1 32 ? 1.874 -42.125 -14.016 1 98.69 32 MET B N 1
ATOM 2999 C CA . MET B 1 32 ? 2.887 -41.281 -14.68 1 98.69 32 MET B CA 1
ATOM 3000 C C . MET B 1 32 ? 3.748 -42.156 -15.609 1 98.69 32 MET B C 1
ATOM 3002 O O . MET B 1 32 ? 4.469 -43.031 -15.148 1 98.69 32 MET B O 1
ATOM 3006 N N . VAL B 1 33 ? 3.742 -41.812 -16.906 1 98.56 33 VAL B N 1
ATOM 3007 C CA . VAL B 1 33 ? 4.242 -42.812 -17.859 1 98.56 33 VAL B CA 1
ATOM 3008 C C . VAL B 1 33 ? 5.391 -42.219 -18.672 1 98.56 33 VAL B C 1
ATOM 3010 O O . VAL B 1 33 ? 6.047 -42.906 -19.438 1 98.56 33 VAL B O 1
ATOM 3013 N N . ALA B 1 34 ? 5.625 -40.938 -18.562 1 98.69 34 ALA B N 1
ATOM 3014 C CA . ALA B 1 34 ? 6.672 -40.281 -19.344 1 98.69 34 ALA B CA 1
ATOM 3015 C C . ALA B 1 34 ? 7.289 -39.125 -18.578 1 98.69 34 ALA B C 1
ATOM 3017 O O . ALA B 1 34 ? 6.582 -38.375 -17.906 1 98.69 34 ALA B O 1
ATOM 3018 N N . PHE B 1 35 ? 8.555 -39.031 -18.688 1 98.75 35 PHE B N 1
ATOM 3019 C CA . PHE B 1 35 ? 9.352 -38 -18.016 1 98.75 35 PHE B CA 1
ATOM 3020 C C . PHE B 1 35 ? 10.375 -37.406 -18.984 1 98.75 35 PHE B C 1
ATOM 3022 O O . PHE B 1 35 ? 11.148 -38.125 -19.594 1 98.75 35 PHE B O 1
ATOM 3029 N N . CYS B 1 36 ? 10.336 -36.094 -19.078 1 98.81 36 CYS B N 1
ATOM 3030 C CA . CYS B 1 36 ? 11.266 -35.406 -19.969 1 98.81 36 CYS B CA 1
ATOM 3031 C C . CYS B 1 36 ? 12.023 -34.312 -19.219 1 98.81 36 CYS B C 1
ATOM 3033 O O . CYS B 1 36 ? 11.43 -33.562 -18.438 1 98.81 36 CYS B O 1
ATOM 3035 N N . ASP B 1 37 ? 13.289 -34.219 -19.375 1 98.31 37 ASP B N 1
ATOM 3036 C CA . ASP B 1 37 ? 14.164 -33.156 -18.922 1 98.31 37 ASP B CA 1
ATOM 3037 C C . ASP B 1 37 ? 15.383 -33 -19.844 1 98.31 37 ASP B C 1
ATOM 3039 O O . ASP B 1 37 ? 15.875 -34 -20.375 1 98.31 37 ASP B O 1
ATOM 3043 N N . ILE B 1 38 ? 15.797 -31.766 -20 1 96.75 38 ILE B N 1
ATOM 3044 C CA . ILE B 1 38 ? 16.953 -31.562 -20.859 1 96.75 38 ILE B CA 1
ATOM 3045 C C . ILE B 1 38 ? 18.188 -32.219 -20.25 1 96.75 38 ILE B C 1
ATOM 3047 O O . ILE B 1 38 ? 19.125 -32.562 -20.953 1 96.75 38 ILE B O 1
ATOM 3051 N N . ILE B 1 39 ? 18.188 -32.344 -18.953 1 97.19 39 ILE B N 1
ATOM 3052 C CA . ILE B 1 39 ? 19.156 -33.156 -18.234 1 97.19 39 ILE B CA 1
ATOM 3053 C C . ILE B 1 39 ? 18.562 -34.562 -18 1 97.19 39 ILE B C 1
ATOM 3055 O O . ILE B 1 39 ? 17.766 -34.75 -17.078 1 97.19 39 ILE B O 1
ATOM 3059 N N . ILE B 1 40 ? 19.031 -35.531 -18.734 1 97.94 40 ILE B N 1
ATOM 3060 C CA . ILE B 1 40 ? 18.391 -36.844 -18.797 1 97.94 40 ILE B CA 1
ATOM 3061 C C . ILE B 1 40 ? 18.375 -37.469 -17.406 1 97.94 40 ILE B C 1
ATOM 3063 O O . ILE B 1 40 ? 17.453 -38.188 -17.062 1 97.94 40 ILE B O 1
ATOM 3067 N N . GLU B 1 41 ? 19.422 -37.188 -16.594 1 98.19 41 GLU B N 1
ATOM 3068 C CA . GLU B 1 41 ? 19.531 -37.781 -15.273 1 98.19 41 GLU B CA 1
ATOM 3069 C C . GLU B 1 41 ? 18.359 -37.375 -14.391 1 98.19 41 GLU B C 1
ATOM 3071 O O . GLU B 1 41 ? 17.875 -38.188 -13.586 1 98.19 41 GLU B O 1
ATOM 3076 N N . LYS B 1 42 ? 17.891 -36.188 -14.562 1 98 42 LYS B N 1
ATOM 3077 C CA . LYS B 1 42 ? 16.75 -35.719 -13.781 1 98 42 LYS B CA 1
ATOM 3078 C C . LYS B 1 42 ? 15.477 -36.469 -14.148 1 98 42 LYS B C 1
ATOM 3080 O O . LYS B 1 42 ? 14.688 -36.844 -13.273 1 98 42 LYS B O 1
ATOM 3085 N N . ALA B 1 43 ? 15.336 -36.719 -15.43 1 98.31 43 ALA B N 1
ATOM 3086 C CA . ALA B 1 43 ? 14.172 -37.438 -15.898 1 98.31 43 ALA B CA 1
ATOM 3087 C C . ALA B 1 43 ? 14.234 -38.906 -15.445 1 98.31 43 ALA B C 1
ATOM 3089 O O . ALA B 1 43 ? 13.211 -39.5 -15.07 1 98.31 43 ALA B O 1
ATOM 3090 N N . GLU B 1 44 ? 15.422 -39.469 -15.477 1 98.31 44 GLU B N 1
ATOM 3091 C CA . GLU B 1 44 ? 15.617 -40.844 -15.07 1 98.31 44 GLU B CA 1
ATOM 3092 C C . GLU B 1 44 ? 15.305 -41.031 -13.586 1 98.31 44 GLU B C 1
ATOM 3094 O O . GLU B 1 44 ? 14.633 -42 -13.203 1 98.31 44 GLU B O 1
ATOM 3099 N N . ILE B 1 45 ? 15.82 -40.156 -12.828 1 98.31 45 ILE B N 1
ATOM 3100 C CA . ILE B 1 45 ? 15.586 -40.219 -11.391 1 98.31 45 ILE B CA 1
ATOM 3101 C C . ILE B 1 45 ? 14.094 -40.094 -11.102 1 98.31 45 ILE B C 1
ATOM 3103 O O . ILE B 1 45 ? 13.547 -40.844 -10.289 1 98.31 45 ILE B O 1
ATOM 3107 N N . ALA B 1 46 ? 13.43 -39.188 -11.773 1 98.56 46 ALA B N 1
ATOM 3108 C CA . ALA B 1 46 ? 11.992 -38.969 -11.594 1 98.56 46 ALA B CA 1
ATOM 3109 C C . ALA B 1 46 ? 11.211 -40.219 -12 1 98.56 46 ALA B C 1
ATOM 3111 O O . ALA B 1 46 ? 10.289 -40.625 -11.289 1 98.56 46 ALA B O 1
ATOM 3112 N N . ALA B 1 47 ? 11.523 -40.812 -13.094 1 98.38 47 ALA B N 1
ATOM 3113 C CA . ALA B 1 47 ? 10.844 -42.031 -13.586 1 98.38 47 ALA B CA 1
ATOM 3114 C C . ALA B 1 47 ? 10.992 -43.188 -12.609 1 98.38 47 ALA B C 1
ATOM 3116 O O . ALA B 1 47 ? 10.055 -43.938 -12.398 1 98.38 47 ALA B O 1
ATOM 3117 N N . LYS B 1 48 ? 12.18 -43.312 -12.109 1 98.06 48 LYS B N 1
ATOM 3118 C CA . LYS B 1 48 ? 12.445 -44.406 -11.156 1 98.06 48 LYS B CA 1
ATOM 3119 C C . LYS B 1 48 ? 11.594 -44.25 -9.898 1 98.06 48 LYS B C 1
ATOM 3121 O O . LYS B 1 48 ? 11.078 -45.219 -9.367 1 98.06 48 LYS B O 1
ATOM 3126 N N . GLU B 1 49 ? 11.5 -43.062 -9.477 1 98.19 49 GLU B N 1
ATOM 3127 C CA . GLU B 1 49 ? 10.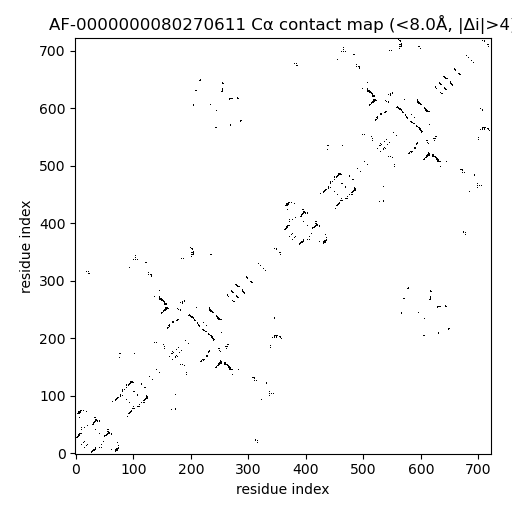828 -42.812 -8.211 1 98.19 49 GLU B CA 1
ATOM 3128 C C . GLU B 1 49 ? 9.312 -42.812 -8.375 1 98.19 49 GLU B C 1
ATOM 3130 O O . GLU B 1 49 ? 8.594 -43.281 -7.5 1 98.19 49 GLU B O 1
ATOM 3135 N N . TYR B 1 50 ? 8.781 -42.25 -9.5 1 98.44 50 TYR B N 1
ATOM 3136 C CA . TYR B 1 50 ? 7.348 -42 -9.578 1 98.44 50 TYR B CA 1
ATOM 3137 C C . TYR B 1 50 ? 6.727 -42.688 -10.781 1 98.44 50 TYR B C 1
ATOM 3139 O O . TYR B 1 50 ? 5.504 -42.781 -10.883 1 98.44 50 TYR B O 1
ATOM 3147 N N . GLY B 1 51 ? 7.5 -43.188 -11.68 1 98 51 GLY B N 1
ATOM 3148 C CA . GLY B 1 51 ? 7.016 -43.688 -12.953 1 98 51 GLY B CA 1
ATOM 3149 C C . GLY B 1 51 ? 6.402 -45.062 -12.859 1 98 51 GLY B C 1
ATOM 3150 O O . GLY B 1 51 ? 6.809 -45.875 -12.016 1 98 51 GLY B O 1
ATOM 3151 N N . SER B 1 52 ? 5.465 -45.312 -13.703 1 96.38 52 SER B N 1
ATOM 3152 C CA . SER B 1 52 ? 4.957 -46.656 -13.875 1 96.38 52 SER B CA 1
ATOM 3153 C C . SER B 1 52 ? 5.98 -47.562 -14.562 1 96.38 52 SER B C 1
ATOM 3155 O O . SER B 1 52 ? 7.004 -47.094 -15.055 1 96.38 52 SER B O 1
ATOM 3157 N N . MET B 1 53 ? 5.617 -48.844 -14.484 1 94.12 53 MET B N 1
ATOM 3158 C CA . MET B 1 53 ? 6.504 -49.781 -15.164 1 94.12 53 MET B CA 1
ATOM 3159 C C . MET B 1 53 ? 6.617 -49.438 -16.656 1 94.12 53 MET B C 1
ATOM 3161 O O . MET B 1 53 ? 5.602 -49.281 -17.328 1 94.12 53 MET B O 1
ATOM 3165 N N . GLY B 1 54 ? 7.84 -49.25 -17.094 1 93.69 54 GLY B N 1
ATOM 3166 C CA . GLY B 1 54 ? 8.07 -48.969 -18.516 1 93.69 54 GLY B CA 1
ATOM 3167 C C . GLY B 1 54 ? 7.926 -47.5 -18.875 1 93.69 54 GLY B C 1
ATOM 3168 O O . GLY B 1 54 ? 7.855 -47.156 -20.047 1 93.69 54 GLY B O 1
ATOM 3169 N N . ALA B 1 55 ? 7.922 -46.688 -17.859 1 96.94 55 ALA B N 1
ATOM 3170 C CA . ALA B 1 55 ? 7.812 -45.25 -18.125 1 96.94 55 ALA B CA 1
ATOM 3171 C C . ALA B 1 55 ? 8.93 -44.781 -19.047 1 96.94 55 ALA B C 1
ATOM 3173 O O . ALA B 1 55 ? 10.078 -45.219 -18.922 1 96.94 55 ALA B O 1
ATOM 3174 N N . ASN B 1 56 ? 8.562 -43.938 -19.953 1 97.38 56 ASN B N 1
ATOM 3175 C CA . ASN B 1 56 ? 9.508 -43.406 -20.938 1 97.38 56 ASN B CA 1
ATOM 3176 C C . ASN B 1 56 ? 10.289 -42.219 -20.375 1 97.38 56 ASN B C 1
ATOM 3178 O O . ASN B 1 56 ? 9.734 -41.406 -19.641 1 97.38 56 ASN B O 1
ATOM 3182 N N . VAL B 1 57 ? 11.531 -42.156 -20.734 1 98.19 57 VAL B N 1
ATOM 3183 C CA . VAL B 1 57 ? 12.406 -41.062 -20.359 1 98.19 57 VAL B CA 1
ATOM 3184 C C . VAL B 1 57 ? 13.047 -40.469 -21.625 1 98.19 57 VAL B C 1
ATOM 3186 O O . VAL B 1 57 ? 13.438 -41.219 -22.531 1 98.19 57 VAL B O 1
ATOM 3189 N N . CYS B 1 58 ? 13.023 -39.156 -21.75 1 98.38 58 CYS B N 1
ATOM 3190 C CA . CYS B 1 58 ? 13.617 -38.531 -22.938 1 98.38 58 CYS B CA 1
ATOM 3191 C C . CYS B 1 58 ? 14.141 -37.156 -22.609 1 98.38 58 CYS B C 1
ATOM 3193 O O . CYS B 1 58 ? 13.883 -36.625 -21.516 1 98.38 58 CYS B O 1
ATOM 3195 N N . THR B 1 59 ? 14.906 -36.531 -23.531 1 98.38 59 THR B N 1
ATOM 3196 C CA . THR B 1 59 ? 15.469 -35.188 -23.344 1 98.38 59 THR B CA 1
ATOM 3197 C C . THR B 1 59 ? 14.766 -34.188 -24.25 1 98.38 59 THR B C 1
ATOM 3199 O O . THR B 1 59 ? 14.945 -32.969 -24.094 1 98.38 59 THR B O 1
ATOM 3202 N N . ASP B 1 60 ? 14.016 -34.688 -25.141 1 98.25 60 ASP B N 1
ATOM 3203 C CA . ASP B 1 60 ? 13.234 -33.844 -26.047 1 98.25 60 ASP B CA 1
ATOM 3204 C C . ASP B 1 60 ? 11.734 -34.094 -25.875 1 98.25 60 ASP B C 1
ATOM 3206 O O . ASP B 1 60 ? 11.242 -35.188 -26.188 1 98.25 60 ASP B O 1
ATOM 3210 N N . TYR B 1 61 ? 11.07 -33.062 -25.422 1 98.25 61 TYR B N 1
ATOM 3211 C CA . TYR B 1 61 ? 9.656 -33.25 -25.094 1 98.25 61 TYR B CA 1
ATOM 3212 C C . TYR B 1 61 ? 8.852 -33.562 -26.344 1 98.25 61 TYR B C 1
ATOM 3214 O O . TYR B 1 61 ? 7.738 -34.094 -26.25 1 98.25 61 TYR B O 1
ATOM 3222 N N . LYS B 1 62 ? 9.328 -33.281 -27.547 1 97.94 62 LYS B N 1
ATOM 3223 C CA . LYS B 1 62 ? 8.633 -33.625 -28.766 1 97.94 62 LYS B CA 1
ATOM 3224 C C . LYS B 1 62 ? 8.492 -35.156 -28.906 1 97.94 62 LYS B C 1
ATOM 3226 O O . LYS B 1 62 ? 7.523 -35.656 -29.484 1 97.94 62 LYS B O 1
ATOM 3231 N N . GLU B 1 63 ? 9.5 -35.875 -28.391 1 97.38 63 GLU B N 1
ATOM 3232 C CA . GLU B 1 63 ? 9.414 -37.344 -28.359 1 97.38 63 GLU B CA 1
ATOM 3233 C C . GLU B 1 63 ? 8.281 -37.812 -27.453 1 97.38 63 GLU B C 1
ATOM 3235 O O . GLU B 1 63 ? 7.574 -38.781 -27.781 1 97.38 63 GLU B O 1
ATOM 3240 N N . LEU B 1 64 ? 8.18 -37.156 -26.344 1 97.38 64 LEU B N 1
ATOM 3241 C CA . LEU B 1 64 ? 7.109 -37.469 -25.406 1 97.38 64 LEU B CA 1
ATOM 3242 C C . LEU B 1 64 ? 5.746 -37.219 -26.047 1 97.38 64 LEU B C 1
ATOM 3244 O O . LEU B 1 64 ? 4.812 -38 -25.828 1 97.38 64 LEU B O 1
ATOM 3248 N N . LEU B 1 65 ? 5.562 -36.25 -26.906 1 98 65 LEU B N 1
ATOM 3249 C CA . LEU B 1 65 ? 4.293 -35.844 -27.5 1 98 65 LEU B CA 1
ATOM 3250 C C . LEU B 1 65 ? 3.842 -36.844 -28.562 1 98 65 LEU B C 1
ATOM 3252 O O . LEU B 1 65 ? 2.668 -36.875 -28.938 1 98 65 LEU B O 1
ATOM 3256 N N . LYS B 1 66 ? 4.766 -37.688 -29.031 1 97.06 66 LYS B N 1
ATOM 3257 C CA . LYS B 1 66 ? 4.445 -38.688 -30.031 1 97.06 66 LYS B CA 1
ATOM 3258 C C . LYS B 1 66 ? 3.646 -39.844 -29.438 1 97.06 66 LYS B C 1
ATOM 3260 O O . LYS B 1 66 ? 3.029 -40.625 -30.156 1 97.06 66 LYS B O 1
ATOM 3265 N N . ASP B 1 67 ? 3.732 -39.969 -28.156 1 97.12 67 ASP B N 1
ATOM 3266 C CA . ASP B 1 67 ? 2.973 -41.031 -27.484 1 97.12 67 ASP B CA 1
ATOM 3267 C C . ASP B 1 67 ? 1.502 -40.625 -27.344 1 97.12 67 ASP B C 1
ATOM 3269 O O . ASP B 1 67 ? 1.133 -39.875 -26.438 1 97.12 67 ASP B O 1
ATOM 3273 N N . ASP B 1 68 ? 0.638 -41.219 -28.078 1 96.31 68 ASP B N 1
ATOM 3274 C CA . ASP B 1 68 ? -0.771 -40.844 -28.172 1 96.31 68 ASP B CA 1
ATOM 3275 C C . ASP B 1 68 ? -1.551 -41.375 -26.969 1 96.31 68 ASP B C 1
ATOM 3277 O O . ASP B 1 68 ? -2.709 -41 -26.766 1 96.31 68 ASP B O 1
ATOM 3281 N N . THR B 1 69 ? -0.89 -42.125 -26.172 1 96.19 69 THR B N 1
ATOM 3282 C CA . THR B 1 69 ? -1.601 -42.688 -25.031 1 96.19 69 THR B CA 1
ATOM 3283 C C . THR B 1 69 ? -1.562 -41.75 -23.844 1 96.19 69 THR B C 1
ATOM 3285 O O . THR B 1 69 ? -2.299 -41.938 -22.859 1 96.19 69 THR B O 1
ATOM 3288 N N . ILE B 1 70 ? -0.724 -40.719 -23.891 1 98.12 70 ILE B N 1
ATOM 3289 C CA . ILE B 1 70 ? -0.639 -39.75 -22.812 1 98.12 70 ILE B CA 1
ATOM 3290 C C . ILE B 1 70 ? -1.843 -38.812 -22.875 1 98.12 70 ILE B C 1
ATOM 3292 O O . ILE B 1 70 ? -2.164 -38.25 -23.938 1 98.12 70 ILE B O 1
ATOM 3296 N N . ASP B 1 71 ? -2.5 -38.625 -21.734 1 98.44 71 ASP B N 1
ATOM 3297 C CA . ASP B 1 71 ? -3.727 -37.844 -21.672 1 98.44 71 ASP B CA 1
ATOM 3298 C C . ASP B 1 71 ? -3.439 -36.406 -21.219 1 98.44 71 ASP B C 1
ATOM 3300 O O . ASP B 1 71 ? -4.133 -35.469 -21.625 1 98.44 71 ASP B O 1
ATOM 3304 N N . VAL B 1 72 ? -2.537 -36.25 -20.328 1 98.69 72 VAL B N 1
ATOM 3305 C CA . VAL B 1 72 ? -2.297 -34.969 -19.688 1 98.69 72 VAL B CA 1
ATOM 3306 C C . VAL B 1 72 ? -0.804 -34.781 -19.422 1 98.69 72 VAL B C 1
ATOM 3308 O O . VAL B 1 72 ? -0.096 -35.75 -19.141 1 98.69 72 VAL B O 1
ATOM 3311 N N . VAL B 1 73 ? -0.31 -33.562 -19.578 1 98.88 73 VAL B N 1
ATOM 3312 C CA . VAL B 1 73 ? 1.097 -33.25 -19.344 1 98.88 73 VAL B CA 1
ATOM 3313 C C . VAL B 1 73 ? 1.215 -32.125 -18.328 1 98.88 73 VAL B C 1
ATOM 3315 O O . VAL B 1 73 ? 0.475 -31.125 -18.406 1 98.88 73 VAL B O 1
ATOM 3318 N N . HIS B 1 74 ? 2.057 -32.25 -17.328 1 98.94 74 HIS B N 1
ATOM 3319 C CA . HIS B 1 74 ? 2.486 -31.141 -16.453 1 98.94 74 HIS B CA 1
ATOM 3320 C C . HIS B 1 74 ? 3.752 -30.484 -17 1 98.94 74 HIS B C 1
ATOM 3322 O O . HIS B 1 74 ? 4.766 -31.156 -17.203 1 98.94 74 HIS B O 1
ATOM 3328 N N . VAL B 1 75 ? 3.637 -29.219 -17.281 1 98.81 75 VAL B N 1
ATOM 3329 C CA . VAL B 1 75 ? 4.762 -28.422 -17.766 1 98.81 75 VAL B CA 1
ATOM 3330 C C . VAL B 1 75 ? 5.406 -27.688 -16.594 1 98.81 75 VAL B C 1
ATOM 3332 O O . VAL B 1 75 ? 4.863 -26.672 -16.125 1 98.81 75 VAL B O 1
ATOM 3335 N N . CYS B 1 76 ? 6.582 -28.125 -16.188 1 97.94 76 CYS B N 1
ATOM 3336 C CA . CYS B 1 76 ? 7.297 -27.609 -15.023 1 97.94 76 CYS B CA 1
ATOM 3337 C C . CYS B 1 76 ? 8.664 -27.062 -15.422 1 97.94 76 CYS B C 1
ATOM 3339 O O . CYS B 1 76 ? 9.648 -27.266 -14.703 1 97.94 76 CYS B O 1
ATOM 3341 N N . THR B 1 77 ? 8.766 -26.406 -16.562 1 96.19 77 THR B N 1
ATOM 3342 C CA . THR B 1 77 ? 9.992 -25.859 -17.125 1 96.19 77 THR B CA 1
ATOM 3343 C C . THR B 1 77 ? 10.18 -24.406 -16.703 1 96.19 77 THR B C 1
ATOM 3345 O O . THR B 1 77 ? 9.32 -23.844 -16.016 1 96.19 77 THR B O 1
ATOM 3348 N N . PRO B 1 78 ? 11.32 -23.797 -17.016 1 93.25 78 PRO B N 1
ATOM 3349 C CA . PRO B 1 78 ? 11.461 -22.359 -16.797 1 93.25 78 PRO B CA 1
ATOM 3350 C C . PRO B 1 78 ? 10.406 -21.547 -17.547 1 93.25 78 PRO B C 1
ATOM 3352 O O . PRO B 1 78 ? 9.852 -22.016 -18.547 1 93.25 78 PRO B O 1
ATOM 3355 N N . ASN B 1 79 ? 10.219 -20.297 -17.078 1 93.81 79 ASN B N 1
ATOM 3356 C CA . ASN B 1 79 ? 9.117 -19.469 -17.562 1 93.81 79 ASN B CA 1
ATOM 3357 C C . ASN B 1 79 ? 9.195 -19.234 -19.062 1 93.81 79 ASN B C 1
ATOM 3359 O O . ASN B 1 79 ? 8.172 -19.219 -19.75 1 93.81 79 ASN B O 1
ATOM 3363 N N . ARG B 1 80 ? 10.352 -19.141 -19.578 1 92.69 80 ARG B N 1
ATOM 3364 C CA . ARG B 1 80 ? 10.531 -18.781 -20.984 1 92.69 80 ARG B CA 1
ATOM 3365 C C . ARG B 1 80 ? 9.945 -19.828 -21.906 1 92.69 80 ARG B C 1
ATOM 3367 O O . ARG B 1 80 ? 9.555 -19.531 -23.031 1 92.69 80 ARG B O 1
ATOM 3374 N N . SER B 1 81 ? 9.875 -21.094 -21.422 1 95.75 81 SER B N 1
ATOM 3375 C CA . SER B 1 81 ? 9.477 -22.172 -22.312 1 95.75 81 SER B CA 1
ATOM 3376 C C . SER B 1 81 ? 8.039 -22.609 -22.047 1 95.75 81 SER B C 1
ATOM 3378 O O . SER B 1 81 ? 7.523 -23.516 -22.703 1 95.75 81 SER B O 1
ATOM 3380 N N . HIS B 1 82 ? 7.367 -21.969 -21.094 1 97.94 82 HIS B N 1
ATOM 3381 C CA . HIS B 1 82 ? 6 -22.344 -20.75 1 97.94 82 HIS B CA 1
ATOM 3382 C C . HIS B 1 82 ? 5.102 -22.344 -21.969 1 97.94 82 HIS B C 1
ATOM 3384 O O . HIS B 1 82 ? 4.461 -23.359 -22.281 1 97.94 82 HIS B O 1
ATOM 3390 N N . SER B 1 83 ? 5.152 -21.234 -22.672 1 98.31 83 SER B N 1
ATOM 3391 C CA . SER B 1 83 ? 4.172 -21.016 -23.734 1 98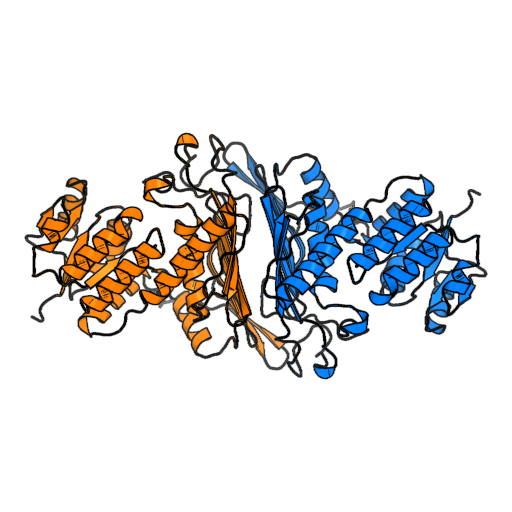.31 83 SER B CA 1
ATOM 3392 C C . SER B 1 83 ? 4.383 -21.984 -24.891 1 98.31 83 SER B C 1
ATOM 3394 O O . SER B 1 83 ? 3.479 -22.75 -25.234 1 98.31 83 SER B O 1
ATOM 3396 N N . SER B 1 84 ? 5.613 -22.062 -25.422 1 98.38 84 SER B N 1
ATOM 3397 C CA . SER B 1 84 ? 5.875 -22.891 -26.594 1 98.38 84 SER B CA 1
ATOM 3398 C C . SER B 1 84 ? 5.594 -24.359 -26.281 1 98.38 84 SER B C 1
ATOM 3400 O O . SER B 1 84 ? 4.953 -25.047 -27.094 1 98.38 84 SER B O 1
ATOM 3402 N N . ILE B 1 85 ? 6 -24.828 -25.125 1 98.75 85 ILE B N 1
ATOM 3403 C CA . ILE B 1 85 ? 5.805 -26.219 -24.766 1 98.75 85 ILE B CA 1
ATOM 3404 C C . ILE B 1 85 ? 4.316 -26.5 -24.562 1 98.75 85 ILE B C 1
ATOM 3406 O O . ILE B 1 85 ? 3.791 -27.5 -25.047 1 98.75 85 ILE B O 1
ATOM 3410 N N . THR B 1 86 ? 3.656 -25.625 -23.828 1 98.88 86 THR B N 1
ATOM 3411 C CA . THR B 1 86 ? 2.23 -25.781 -23.578 1 98.88 86 THR B CA 1
ATOM 3412 C C . THR B 1 86 ? 1.444 -25.828 -24.875 1 98.88 86 THR B C 1
ATOM 3414 O O . THR B 1 86 ? 0.582 -26.703 -25.062 1 98.88 86 THR B O 1
ATOM 3417 N N . VAL B 1 87 ? 1.747 -24.938 -25.797 1 98.88 87 VAL B N 1
ATOM 3418 C CA . VAL B 1 87 ? 1.056 -24.891 -27.078 1 98.88 87 VAL B CA 1
ATOM 3419 C C . VAL B 1 87 ? 1.272 -26.219 -27.812 1 98.88 87 VAL B C 1
ATOM 3421 O O . VAL B 1 87 ? 0.322 -26.812 -28.328 1 98.88 87 VAL B O 1
ATOM 3424 N N . ASP B 1 88 ? 2.527 -26.703 -27.859 1 98.88 88 ASP B N 1
ATOM 3425 C CA . ASP B 1 88 ? 2.848 -27.953 -28.516 1 98.88 88 ASP B CA 1
ATOM 3426 C C . ASP B 1 88 ? 2.08 -29.125 -27.891 1 98.88 88 ASP B C 1
ATOM 3428 O O . ASP B 1 88 ? 1.572 -29.984 -28.609 1 98.88 88 ASP B O 1
ATOM 3432 N N . VAL B 1 89 ? 2.01 -29.125 -26.562 1 98.88 89 VAL B N 1
ATOM 3433 C CA . VAL B 1 89 ? 1.331 -30.203 -25.844 1 98.88 89 VAL B CA 1
ATOM 3434 C C . VAL B 1 89 ? -0.159 -30.188 -26.188 1 98.88 89 VAL B C 1
ATOM 3436 O O . VAL B 1 89 ? -0.744 -31.234 -26.484 1 98.88 89 VAL B O 1
ATOM 3439 N N . LEU B 1 90 ? -0.771 -29.047 -26.156 1 98.88 90 LEU B N 1
ATOM 3440 C CA . LEU B 1 90 ? -2.184 -28.906 -26.484 1 98.88 90 LEU B CA 1
ATOM 3441 C C . LEU B 1 90 ? -2.449 -29.359 -27.922 1 98.88 90 LEU B C 1
ATOM 3443 O O . LEU B 1 90 ? -3.398 -30.094 -28.188 1 98.88 90 LEU B O 1
ATOM 3447 N N . GLU B 1 91 ? -1.568 -28.953 -28.844 1 98.56 91 GLU B N 1
ATOM 3448 C CA . GLU B 1 91 ? -1.726 -29.297 -30.25 1 98.56 91 GLU B CA 1
ATOM 3449 C C . GLU B 1 91 ? -1.569 -30.797 -30.484 1 98.56 91 GLU B C 1
ATOM 3451 O O . GLU B 1 91 ? -2.111 -31.344 -31.438 1 98.56 91 GLU B O 1
ATOM 3456 N N . ALA B 1 92 ? -0.881 -31.438 -29.594 1 98.62 92 ALA B N 1
ATOM 3457 C CA . ALA B 1 92 ? -0.718 -32.875 -29.656 1 98.62 92 ALA B CA 1
ATOM 3458 C C . ALA B 1 92 ? -1.926 -33.594 -29.047 1 98.62 92 ALA B C 1
ATOM 3460 O O . ALA B 1 92 ? -1.936 -34.812 -28.938 1 98.62 92 ALA B O 1
ATOM 3461 N N . GLY B 1 93 ? -2.947 -32.812 -28.672 1 98.38 93 GLY B N 1
ATOM 3462 C CA . GLY B 1 93 ? -4.203 -33.406 -28.203 1 98.38 93 GLY B CA 1
ATOM 3463 C C . GLY B 1 93 ? -4.172 -33.812 -26.75 1 98.38 93 GLY B C 1
ATOM 3464 O O . GLY B 1 93 ? -4.828 -34.781 -26.359 1 98.38 93 GLY B O 1
ATOM 3465 N N . LYS B 1 94 ? -3.418 -33.156 -25.922 1 98.75 94 LYS B N 1
ATOM 3466 C CA . LYS B 1 94 ? -3.271 -33.5 -24.516 1 98.75 94 LYS B CA 1
ATOM 3467 C C . LYS B 1 94 ? -3.664 -32.344 -23.609 1 98.75 94 LYS B C 1
ATOM 3469 O O . LYS B 1 94 ? -3.48 -31.172 -23.984 1 98.75 94 LYS B O 1
ATOM 3474 N N . HIS B 1 95 ? -4.277 -32.594 -22.406 1 98.81 95 HIS B N 1
ATOM 3475 C CA . HIS B 1 95 ? -4.527 -31.562 -21.422 1 98.81 95 HIS B CA 1
ATOM 3476 C C . HIS B 1 95 ? -3.225 -31.078 -20.797 1 98.81 95 HIS B C 1
ATOM 3478 O O . HIS B 1 95 ? -2.219 -31.797 -20.797 1 98.81 95 HIS B O 1
ATOM 3484 N N . VAL B 1 96 ? -3.273 -29.859 -20.266 1 98.94 96 VAL B N 1
ATOM 3485 C CA . VAL B 1 96 ? -2.018 -29.312 -19.766 1 98.94 96 VAL B CA 1
ATOM 3486 C C . VAL B 1 96 ? -2.246 -28.672 -18.391 1 98.94 96 VAL B C 1
ATOM 3488 O O . VAL B 1 96 ? -3.207 -27.922 -18.203 1 98.94 96 VAL B O 1
ATOM 3491 N N . MET B 1 97 ? -1.441 -28.984 -17.422 1 98.88 97 MET B N 1
ATOM 3492 C CA . MET B 1 97 ? -1.121 -28.188 -16.25 1 98.88 97 MET B CA 1
ATOM 3493 C C . MET B 1 97 ? 0.232 -27.5 -16.406 1 98.88 97 MET B C 1
ATOM 3495 O O . MET B 1 97 ? 1.271 -28.156 -16.422 1 98.88 97 MET B O 1
ATOM 3499 N N . CYS B 1 98 ? 0.218 -26.219 -16.578 1 98.88 98 CYS B N 1
ATOM 3500 C CA . CYS B 1 98 ? 1.454 -25.453 -16.672 1 98.88 98 CYS B CA 1
ATOM 3501 C C . CYS B 1 98 ? 1.744 -24.719 -15.367 1 98.88 98 CYS B C 1
ATOM 3503 O O . CYS B 1 98 ? 0.85 -24.109 -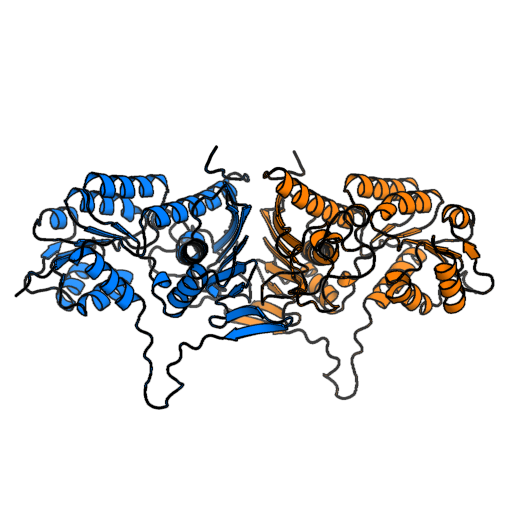14.781 1 98.88 98 CYS B O 1
ATOM 3505 N N . GLU B 1 99 ? 2.918 -24.75 -14.922 1 98 99 GLU B N 1
ATOM 3506 C CA . GLU B 1 99 ? 3.307 -24.016 -13.719 1 98 99 GLU B CA 1
ATOM 3507 C C . GLU B 1 99 ? 3.178 -22.516 -13.93 1 98 99 GLU B C 1
ATOM 3509 O O . GLU B 1 99 ? 3.102 -22.047 -15.062 1 98 99 GLU B O 1
ATOM 3514 N N . LYS B 1 100 ? 3.006 -21.828 -12.867 1 97.81 100 LYS B N 1
ATOM 3515 C CA . LYS B 1 100 ? 2.945 -20.359 -12.914 1 97.81 100 LYS B CA 1
ATOM 3516 C C . LYS B 1 100 ? 4.34 -19.766 -13.016 1 97.81 100 LYS B C 1
ATOM 3518 O O . LYS B 1 100 ? 5.32 -20.359 -12.578 1 97.81 100 LYS B O 1
ATOM 3523 N N . PRO B 1 101 ? 4.543 -18.609 -13.469 1 96.69 101 PRO B N 1
ATOM 3524 C CA . PRO B 1 101 ? 3.498 -17.859 -14.172 1 96.69 101 PRO B CA 1
ATOM 3525 C C . PRO B 1 101 ? 3.111 -18.484 -15.508 1 96.69 101 PRO B C 1
ATOM 3527 O O . PRO B 1 101 ? 3.852 -19.312 -16.047 1 96.69 101 PRO B O 1
ATOM 3530 N N . MET B 1 102 ? 1.956 -18.094 -16.062 1 97.75 102 MET B N 1
ATOM 3531 C CA . MET B 1 102 ? 1.414 -18.688 -17.281 1 97.75 102 MET B CA 1
ATOM 3532 C C . MET B 1 102 ? 2.408 -18.578 -18.438 1 97.75 102 MET B C 1
ATOM 3534 O O . MET B 1 102 ? 2.672 -19.547 -19.141 1 97.75 102 MET B O 1
ATOM 3538 N N . ALA B 1 103 ? 2.941 -17.344 -18.609 1 96.44 103 ALA B N 1
ATOM 3539 C CA . ALA B 1 103 ? 3.928 -17.062 -19.656 1 96.44 103 ALA B CA 1
ATOM 3540 C C . ALA B 1 103 ? 4.746 -15.82 -19.297 1 96.44 103 ALA B C 1
ATOM 3542 O O . ALA B 1 103 ? 4.398 -15.078 -18.375 1 96.44 103 ALA B O 1
ATOM 3543 N N . LYS B 1 104 ? 5.781 -15.641 -20 1 92.81 104 LYS B N 1
ATOM 3544 C CA . LYS B 1 104 ? 6.633 -14.469 -19.797 1 92.81 104 LYS B CA 1
ATOM 3545 C C . LYS B 1 104 ? 5.934 -13.195 -20.25 1 92.81 104 LYS B C 1
ATOM 3547 O O . LYS B 1 104 ? 6.121 -12.133 -19.656 1 92.81 104 LYS B O 1
ATOM 3552 N N . THR B 1 105 ? 5.184 -13.312 -21.344 1 95.25 105 THR B N 1
ATOM 3553 C CA . THR B 1 105 ? 4.469 -12.164 -21.891 1 95.25 105 THR B CA 1
ATOM 3554 C C . THR B 1 105 ? 2.99 -12.492 -22.078 1 95.25 105 THR B C 1
ATOM 3556 O O . THR B 1 105 ? 2.619 -13.664 -22.203 1 95.25 105 THR B O 1
ATOM 3559 N N . SER B 1 106 ? 2.223 -11.438 -22.188 1 97.19 106 SER B N 1
ATOM 3560 C CA . SER B 1 106 ? 0.793 -11.625 -22.406 1 97.19 106 SER B CA 1
ATOM 3561 C C . SER B 1 106 ? 0.523 -12.188 -23.797 1 97.19 106 SER B C 1
ATOM 3563 O O . SER B 1 106 ? -0.427 -12.945 -24 1 97.19 106 SER B O 1
ATOM 3565 N N . ALA B 1 107 ? 1.339 -11.828 -24.766 1 97.94 107 ALA B N 1
ATOM 3566 C CA . ALA B 1 107 ? 1.205 -12.383 -26.109 1 97.94 107 ALA B CA 1
ATOM 3567 C C . ALA B 1 107 ? 1.375 -13.898 -26.094 1 97.94 107 ALA B C 1
ATOM 3569 O O . ALA B 1 107 ? 0.588 -14.625 -26.703 1 97.94 107 ALA B O 1
ATOM 3570 N N . GLN B 1 108 ? 2.383 -14.367 -25.406 1 98.12 108 GLN B N 1
ATOM 3571 C CA . GLN B 1 108 ? 2.627 -15.797 -25.25 1 98.12 108 GLN B CA 1
ATOM 3572 C C . GLN B 1 108 ? 1.479 -16.484 -24.516 1 98.12 108 GLN B C 1
ATOM 3574 O O . GLN B 1 108 ? 1.08 -17.594 -24.875 1 98.12 108 GLN B O 1
ATOM 3579 N N . ALA B 1 109 ? 1 -15.852 -23.5 1 98.5 109 ALA B N 1
ATOM 3580 C CA . ALA B 1 109 ? -0.135 -16.391 -22.75 1 98.5 109 ALA B CA 1
ATOM 3581 C C . ALA B 1 109 ? -1.358 -16.547 -23.656 1 98.5 109 ALA B C 1
ATOM 3583 O O . ALA B 1 109 ? -2.082 -17.531 -23.562 1 98.5 109 ALA B O 1
ATOM 3584 N N . ARG B 1 110 ? -1.606 -15.555 -24.516 1 98.62 110 ARG B N 1
ATOM 3585 C CA . ARG B 1 110 ? -2.738 -15.609 -25.438 1 98.62 110 ARG B CA 1
ATOM 3586 C C . ARG B 1 110 ? -2.588 -16.766 -26.422 1 98.62 110 ARG B C 1
ATOM 3588 O O . ARG B 1 110 ? -3.578 -17.391 -26.812 1 98.62 110 ARG B O 1
ATOM 3595 N N . GLU B 1 111 ? -1.357 -17.031 -26.812 1 98.69 111 GLU B N 1
ATOM 3596 C CA . GLU B 1 111 ? -1.116 -18.172 -27.672 1 98.69 111 GLU B CA 1
ATOM 3597 C C . GLU B 1 111 ? -1.545 -19.469 -27 1 98.69 111 GLU B C 1
ATOM 3599 O O . GLU B 1 111 ? -2.1 -20.359 -27.656 1 98.69 111 GLU B O 1
ATOM 3604 N N . MET B 1 112 ? -1.262 -19.578 -25.766 1 98.81 112 MET B N 1
ATOM 3605 C CA . MET B 1 112 ? -1.646 -20.766 -25 1 98.81 112 MET B CA 1
ATOM 3606 C C . MET B 1 112 ? -3.164 -20.906 -24.938 1 98.81 112 MET B C 1
ATOM 3608 O O . MET B 1 112 ? -3.699 -22 -25.141 1 98.81 112 MET B O 1
ATOM 3612 N N . LEU B 1 113 ? -3.797 -19.781 -24.609 1 98.56 113 LEU B N 1
ATOM 3613 C CA . LEU B 1 113 ? -5.254 -19.781 -24.531 1 98.56 113 LEU B CA 1
ATOM 3614 C C . LEU B 1 113 ? -5.871 -20.156 -25.875 1 98.56 113 LEU B C 1
ATOM 3616 O O . LEU B 1 113 ? -6.832 -20.922 -25.922 1 98.56 113 LEU B O 1
ATOM 3620 N N . ASP B 1 114 ? -5.363 -19.609 -26.953 1 98.62 114 ASP B N 1
ATOM 3621 C CA . ASP B 1 114 ? -5.855 -19.891 -28.297 1 98.62 114 ASP B CA 1
ATOM 3622 C C . ASP B 1 114 ? -5.695 -21.375 -28.625 1 98.62 114 ASP B C 1
ATOM 3624 O O . ASP B 1 114 ? -6.586 -21.984 -29.234 1 98.62 114 ASP B O 1
ATOM 3628 N N . ALA B 1 115 ? -4.547 -21.922 -28.281 1 98.81 115 ALA B N 1
ATOM 3629 C CA . ALA B 1 115 ? -4.301 -23.328 -28.531 1 98.81 115 ALA B CA 1
ATOM 3630 C C . ALA B 1 115 ? -5.297 -24.203 -27.766 1 98.81 115 ALA B C 1
ATOM 3632 O O . ALA B 1 115 ? -5.797 -25.203 -28.297 1 98.81 115 ALA B O 1
ATOM 3633 N N . ALA B 1 116 ? -5.535 -23.844 -26.516 1 98.75 116 ALA B N 1
ATOM 3634 C CA . ALA B 1 116 ? -6.516 -24.594 -25.719 1 98.75 116 ALA B CA 1
ATOM 3635 C C . ALA B 1 116 ? -7.891 -24.547 -26.375 1 98.75 116 ALA B C 1
ATOM 3637 O O . ALA B 1 116 ? -8.57 -25.578 -26.469 1 98.75 116 ALA B O 1
ATOM 3638 N N . LYS B 1 117 ? -8.258 -23.375 -26.844 1 98 117 LYS B N 1
ATOM 3639 C CA . LYS B 1 117 ? -9.555 -23.203 -27.484 1 98 117 LYS B CA 1
ATOM 3640 C C . LYS B 1 117 ? -9.633 -24.016 -28.781 1 98 117 LYS B C 1
ATOM 3642 O O . LYS B 1 117 ? -10.625 -24.703 -29.031 1 98 117 LYS B O 1
ATOM 3647 N N . ARG B 1 118 ? -8.625 -23.984 -29.562 1 97.81 118 ARG B N 1
ATOM 3648 C CA . ARG B 1 118 ? -8.648 -24.609 -30.875 1 97.81 118 ARG B CA 1
ATOM 3649 C C . ARG B 1 118 ? -8.625 -26.141 -30.75 1 97.81 118 ARG B C 1
ATOM 3651 O O . ARG B 1 118 ? -9.227 -26.844 -31.578 1 97.81 118 ARG B O 1
ATOM 3658 N N . THR B 1 119 ? -7.984 -26.703 -29.797 1 98.25 119 THR B N 1
ATOM 3659 C CA . THR B 1 119 ? -7.836 -28.141 -29.656 1 98.25 119 THR B CA 1
ATOM 3660 C C . THR B 1 119 ? -8.961 -28.734 -28.812 1 98.25 119 THR B C 1
ATOM 3662 O O . THR B 1 119 ? -9.203 -29.938 -28.828 1 98.25 119 THR B O 1
ATOM 3665 N N . GLY B 1 120 ? -9.602 -27.844 -27.984 1 98.12 120 GLY B N 1
ATOM 3666 C CA . GLY B 1 120 ? -10.625 -28.297 -27.062 1 98.12 120 GLY B CA 1
ATOM 3667 C C . GLY B 1 120 ? -10.062 -28.969 -25.828 1 98.12 120 GLY B C 1
ATOM 3668 O O . GLY B 1 120 ? -10.805 -29.547 -25.047 1 98.12 120 GLY B O 1
ATOM 3669 N N . LYS B 1 121 ? -8.727 -28.953 -25.703 1 98.62 121 LYS B N 1
ATOM 3670 C CA . LYS B 1 121 ? -8.086 -29.531 -24.516 1 98.62 121 LYS B CA 1
ATOM 3671 C C . LYS B 1 121 ? -8.047 -28.531 -23.375 1 98.62 121 LYS B C 1
ATOM 3673 O O . LYS B 1 121 ? -8.062 -27.328 -23.594 1 98.62 121 LYS B O 1
ATOM 3678 N N . LYS B 1 122 ? -7.992 -29.078 -22.125 1 98.75 122 LYS B N 1
ATOM 3679 C CA . LYS B 1 122 ? -8.039 -28.234 -20.938 1 98.75 122 LYS B CA 1
ATOM 3680 C C . LYS B 1 122 ? -6.645 -27.734 -20.562 1 98.75 122 LYS B C 1
ATOM 3682 O O . LYS B 1 122 ? -5.668 -28.484 -20.672 1 98.75 122 LYS B O 1
ATOM 3687 N N . LEU B 1 123 ? -6.605 -26.484 -20.188 1 98.88 123 LEU B N 1
ATOM 3688 C CA . LEU B 1 123 ? -5.402 -25.812 -19.703 1 98.88 123 LEU B CA 1
ATOM 3689 C C . LEU B 1 123 ? -5.637 -25.188 -18.328 1 98.88 123 LEU B C 1
ATOM 3691 O O . LEU B 1 123 ? -6.656 -24.531 -18.125 1 98.88 123 LEU B O 1
ATOM 3695 N N . THR B 1 124 ? -4.797 -25.469 -17.391 1 98.81 124 THR B N 1
ATOM 3696 C CA . THR B 1 124 ? -4.793 -24.781 -16.094 1 98.81 124 THR B CA 1
ATOM 3697 C C . THR B 1 124 ? -3.385 -24.328 -15.734 1 98.81 124 THR B C 1
ATOM 3699 O O . THR B 1 124 ? -2.41 -24.734 -16.375 1 98.81 124 THR B O 1
ATOM 3702 N N . ILE B 1 125 ? -3.309 -23.375 -14.891 1 98.81 125 ILE B N 1
ATOM 3703 C CA . ILE B 1 125 ? -2.045 -22.797 -14.438 1 98.81 125 ILE B CA 1
ATOM 3704 C C . ILE B 1 125 ? -1.859 -23.078 -12.945 1 98.81 125 ILE B C 1
ATOM 3706 O O . ILE B 1 125 ? -2.82 -23.031 -12.18 1 98.81 125 ILE B O 1
ATOM 3710 N N . GLY B 1 126 ? -0.641 -23.297 -12.547 1 98.44 126 GLY B N 1
ATOM 3711 C CA . GLY B 1 126 ? -0.306 -23.797 -11.227 1 98.44 126 GLY B CA 1
ATOM 3712 C C . GLY B 1 126 ? -0.386 -22.734 -10.148 1 98.44 126 GLY B C 1
ATOM 3713 O O . GLY B 1 126 ? 0.556 -22.562 -9.367 1 98.44 126 GLY B O 1
ATOM 3714 N N . TYR B 1 127 ? -1.5 -22.078 -10.008 1 98.5 127 TYR B N 1
ATOM 3715 C CA . TYR B 1 127 ? -1.727 -21.172 -8.883 1 98.5 127 TYR B CA 1
ATOM 3716 C C . TYR B 1 127 ? -2.232 -21.938 -7.668 1 98.5 127 TYR B C 1
ATOM 3718 O O . TYR B 1 127 ? -3.398 -21.812 -7.285 1 98.5 127 TYR B O 1
ATOM 3726 N N . GLN B 1 128 ? -1.338 -22.547 -6.957 1 97.88 128 GLN B N 1
ATOM 3727 C CA . GLN B 1 128 ? -1.598 -23.516 -5.887 1 97.88 128 GLN B CA 1
ATOM 3728 C C . GLN B 1 128 ? -2.256 -22.828 -4.688 1 97.88 128 GLN B C 1
ATOM 3730 O O . GLN B 1 128 ? -3.008 -23.469 -3.947 1 97.88 128 GLN B O 1
ATOM 3735 N N . ASN B 1 129 ? -2.059 -21.547 -4.543 1 98.19 129 ASN B N 1
ATOM 3736 C CA . ASN B 1 129 ? -2.521 -20.859 -3.342 1 98.19 129 ASN B CA 1
ATOM 3737 C C . ASN B 1 129 ? -4.043 -20.75 -3.309 1 98.19 129 ASN B C 1
ATOM 3739 O O . ASN B 1 129 ? -4.629 -20.484 -2.254 1 98.19 129 ASN B O 1
ATOM 3743 N N . ARG B 1 130 ? -4.688 -20.906 -4.453 1 98.5 130 ARG B N 1
ATOM 3744 C CA . ARG B 1 130 ? -6.148 -20.922 -4.461 1 98.5 130 ARG B CA 1
ATOM 3745 C C . ARG B 1 130 ? -6.684 -22.141 -3.699 1 98.5 130 ARG B C 1
ATOM 3747 O O . ARG B 1 130 ? -7.859 -22.172 -3.33 1 98.5 130 ARG B O 1
ATOM 3754 N N . PHE B 1 131 ? -5.812 -23.141 -3.428 1 98.06 131 PHE B N 1
ATOM 3755 C CA . PHE B 1 131 ? -6.281 -24.406 -2.869 1 98.06 131 PHE B CA 1
ATOM 3756 C C . PHE B 1 131 ? -5.953 -24.484 -1.384 1 98.06 131 PHE B C 1
ATOM 3758 O O . PHE B 1 131 ? -6.18 -25.516 -0.752 1 98.06 131 PHE B O 1
ATOM 3765 N N . ARG B 1 132 ? -5.402 -23.453 -0.834 1 97.12 132 ARG B N 1
ATOM 3766 C CA . ARG B 1 132 ? -5.246 -23.375 0.615 1 97.12 132 ARG B CA 1
ATOM 3767 C C . ARG B 1 132 ? -6.605 -23.344 1.31 1 97.12 132 ARG B C 1
ATOM 3769 O O . ARG B 1 132 ? -7.559 -22.75 0.787 1 97.12 132 ARG B O 1
ATOM 3776 N N . ALA B 1 133 ? -6.613 -23.844 2.529 1 96.31 133 ALA B N 1
ATOM 3777 C CA . ALA B 1 133 ? -7.855 -23.844 3.297 1 96.31 133 ALA B CA 1
ATOM 3778 C C . ALA B 1 133 ? -8.344 -22.422 3.561 1 96.31 133 ALA B C 1
ATOM 3780 O O . ALA B 1 133 ? -9.531 -22.141 3.436 1 96.31 133 ALA B O 1
ATOM 3781 N N . ASP B 1 134 ? -7.461 -21.547 3.902 1 97.12 134 ASP B N 1
ATOM 3782 C CA . ASP B 1 134 ? -7.848 -20.172 4.203 1 97.12 134 ASP B CA 1
ATOM 3783 C C . ASP B 1 134 ? -8.273 -19.438 2.938 1 97.12 134 ASP B C 1
ATOM 3785 O O . ASP B 1 134 ? -9.203 -18.641 2.967 1 97.12 134 ASP B O 1
ATOM 3789 N N . SER B 1 135 ? -7.633 -19.734 1.78 1 97.81 135 SER B N 1
ATOM 3790 C CA . SER B 1 135 ? -8.023 -19.141 0.51 1 97.81 135 SER B CA 1
ATOM 3791 C C . SER B 1 135 ? -9.43 -19.562 0.101 1 97.81 135 SER B C 1
ATOM 3793 O O . SER B 1 135 ? -10.234 -18.734 -0.316 1 97.81 135 SER B O 1
ATOM 3795 N N . ILE B 1 136 ? -9.664 -20.797 0.24 1 97.5 136 ILE B N 1
ATOM 3796 C CA . ILE B 1 136 ? -10.969 -21.328 -0.137 1 97.5 136 ILE B CA 1
ATOM 3797 C C . ILE B 1 136 ? -12.047 -20.734 0.766 1 97.5 136 ILE B C 1
ATOM 3799 O O . ILE B 1 136 ? -13.109 -20.344 0.291 1 97.5 136 ILE B O 1
ATOM 3803 N N . TYR B 1 137 ? -11.734 -20.688 2.076 1 97.38 137 TYR B N 1
ATOM 3804 C CA . TYR B 1 137 ? -12.672 -20.078 3.014 1 97.38 137 TYR B CA 1
ATOM 3805 C C . TYR B 1 137 ? -12.961 -18.625 2.639 1 97.38 137 TYR B C 1
ATOM 3807 O O . TYR B 1 137 ? -14.125 -18.219 2.596 1 97.38 137 TYR B O 1
ATOM 3815 N N . LEU B 1 138 ? -11.969 -17.891 2.369 1 98.5 138 LEU B N 1
ATOM 3816 C CA . LEU B 1 138 ? -12.117 -16.484 2.025 1 98.5 138 LEU B CA 1
ATOM 3817 C C . LEU B 1 138 ? -12.875 -16.328 0.712 1 98.5 138 LEU B C 1
ATOM 3819 O O . LEU B 1 138 ? -13.727 -15.445 0.586 1 98.5 138 LEU B O 1
ATOM 3823 N N . LYS B 1 139 ? -12.57 -17.141 -0.287 1 98.62 139 LYS B N 1
ATOM 3824 C CA . LYS B 1 139 ? -13.281 -17.094 -1.559 1 98.62 139 LYS B CA 1
ATOM 3825 C C . LYS B 1 139 ? -14.781 -17.312 -1.357 1 98.62 139 LYS B C 1
ATOM 3827 O O . LYS B 1 139 ? -15.602 -16.594 -1.922 1 98.62 139 LYS B O 1
ATOM 3832 N N . THR B 1 140 ? -15.062 -18.328 -0.545 1 98.25 140 THR B N 1
ATOM 3833 C CA . THR B 1 140 ? -16.469 -18.609 -0.24 1 98.25 140 THR B CA 1
ATOM 3834 C C . THR B 1 140 ? -17.109 -17.406 0.449 1 98.25 140 THR B C 1
ATOM 3836 O O . THR B 1 140 ? -18.25 -17.047 0.139 1 98.25 140 THR B O 1
ATOM 3839 N N . THR B 1 141 ? -16.391 -16.812 1.362 1 98.19 141 THR B N 1
ATOM 3840 C CA . THR B 1 141 ? -16.859 -15.617 2.066 1 98.19 141 THR B CA 1
ATOM 3841 C C . THR B 1 141 ? -17.172 -14.492 1.083 1 98.19 141 THR B C 1
ATOM 3843 O O . THR B 1 141 ? -18.203 -13.828 1.195 1 98.19 141 THR B O 1
ATOM 3846 N N . CYS B 1 142 ? -16.344 -14.266 0.103 1 98.56 142 CYS B N 1
ATOM 3847 C CA . CYS B 1 142 ? -16.531 -13.25 -0.922 1 98.56 142 CYS B CA 1
ATOM 3848 C C . CYS B 1 142 ? -17.719 -13.594 -1.811 1 98.56 142 CYS B C 1
ATOM 3850 O O . CYS B 1 142 ? -18.531 -12.719 -2.121 1 98.56 142 CYS B O 1
ATOM 3852 N N . GLU B 1 143 ? -17.844 -14.836 -2.201 1 97.94 143 GLU B N 1
ATOM 3853 C CA . GLU B 1 143 ? -18.891 -15.266 -3.117 1 97.94 143 GLU B CA 1
ATOM 3854 C C . GLU B 1 143 ? -20.266 -15.164 -2.465 1 97.94 143 GLU B C 1
ATOM 3856 O O . GLU B 1 143 ? -21.266 -14.906 -3.143 1 97.94 143 GLU B O 1
ATOM 3861 N N . ASN B 1 144 ? -20.25 -15.32 -1.143 1 97.69 144 ASN B N 1
ATOM 3862 C CA . ASN B 1 144 ? -21.516 -15.234 -0.422 1 97.69 144 ASN B CA 1
ATOM 3863 C C . ASN B 1 144 ? -21.922 -13.789 -0.159 1 97.69 144 ASN B C 1
ATOM 3865 O O . ASN B 1 144 ? -22.953 -13.523 0.46 1 97.69 144 ASN B O 1
ATOM 3869 N N . GLY B 1 145 ? -21.094 -12.867 -0.539 1 97.38 145 GLY B N 1
ATOM 3870 C CA . GLY B 1 145 ? -21.422 -11.453 -0.437 1 97.38 145 GLY B CA 1
ATOM 3871 C C . GLY B 1 145 ? -21.156 -10.875 0.938 1 97.38 145 GLY B C 1
ATOM 3872 O O . GLY B 1 145 ? -21.562 -9.75 1.238 1 97.38 145 GLY B O 1
ATOM 3873 N N . SER B 1 146 ? -20.406 -11.641 1.753 1 96.81 146 SER B N 1
ATOM 3874 C CA . SER B 1 146 ? -20.203 -11.25 3.146 1 96.81 146 SER B CA 1
ATOM 3875 C C . SER B 1 146 ? -19.391 -9.969 3.25 1 96.81 146 SER B C 1
ATOM 3877 O O . SER B 1 146 ? -19.516 -9.227 4.23 1 96.81 146 SER B O 1
ATOM 3879 N N . LEU B 1 147 ? -18.594 -9.648 2.264 1 98.31 147 LEU B N 1
ATOM 3880 C CA . LEU B 1 147 ? -17.766 -8.453 2.328 1 98.31 147 LEU B CA 1
ATOM 3881 C C . LEU B 1 147 ? -18.375 -7.312 1.531 1 98.31 147 LEU B C 1
ATOM 3883 O O . LEU B 1 147 ? -17.875 -6.191 1.538 1 98.31 147 LEU B O 1
ATOM 3887 N N . GLY B 1 148 ? -19.531 -7.539 0.799 1 98 148 GLY B N 1
ATOM 3888 C CA . GLY B 1 148 ? -20.094 -6.527 -0.076 1 98 148 GLY B CA 1
ATOM 3889 C C . GLY B 1 148 ? -19.25 -6.25 -1.301 1 98 148 GLY B C 1
ATOM 3890 O O . GLY B 1 148 ? -18.641 -7.16 -1.86 1 98 148 GLY B O 1
ATOM 3891 N N . ASP B 1 149 ? -19.328 -5.004 -1.782 1 98 149 ASP B N 1
ATOM 3892 C CA . ASP B 1 149 ? -18.516 -4.562 -2.912 1 98 149 ASP B CA 1
ATOM 3893 C C . ASP B 1 149 ? -17.078 -4.301 -2.484 1 98 149 ASP B C 1
ATOM 3895 O O . ASP B 1 149 ? -16.797 -3.324 -1.784 1 98 149 ASP B O 1
ATOM 3899 N N . ILE B 1 150 ? -16.203 -5.18 -2.881 1 98.75 150 ILE B N 1
ATOM 3900 C CA . ILE B 1 150 ? -14.789 -4.992 -2.559 1 98.75 150 ILE B CA 1
ATOM 3901 C C . ILE B 1 150 ? -14.18 -3.951 -3.496 1 98.75 150 ILE B C 1
ATOM 3903 O O . ILE B 1 150 ? -14.047 -4.191 -4.699 1 98.75 150 ILE B O 1
ATOM 3907 N N . TYR B 1 151 ? -13.727 -2.762 -2.945 1 98.75 151 TYR B N 1
ATOM 3908 C CA . TYR B 1 151 ? -13.305 -1.658 -3.803 1 98.75 151 TYR B CA 1
ATOM 3909 C C . TYR B 1 151 ? -11.852 -1.293 -3.553 1 98.75 151 TYR B C 1
ATOM 3911 O O . TYR B 1 151 ? -11.266 -0.492 -4.289 1 98.75 151 TYR B O 1
ATOM 3919 N N . PHE B 1 152 ? -11.312 -1.82 -2.586 1 98.94 152 PHE B N 1
ATOM 3920 C CA . PHE B 1 152 ? -9.891 -1.649 -2.318 1 98.94 152 PHE B CA 1
ATOM 3921 C C . PHE B 1 152 ? -9.266 -2.963 -1.864 1 98.94 152 PHE B C 1
ATOM 3923 O O . PHE B 1 152 ? -9.844 -3.684 -1.048 1 98.94 152 PHE B O 1
ATOM 3930 N N . ALA B 1 153 ? -8.141 -3.295 -2.422 1 98.94 153 ALA B N 1
ATOM 3931 C CA . ALA B 1 153 ? -7.445 -4.531 -2.068 1 98.94 153 ALA B CA 1
ATOM 3932 C C . ALA B 1 153 ? -5.934 -4.355 -2.17 1 98.94 153 ALA B C 1
ATOM 3934 O O . ALA B 1 153 ? -5.449 -3.436 -2.836 1 98.94 153 ALA B O 1
ATOM 3935 N N . LYS B 1 154 ? -5.227 -5.164 -1.461 1 98.81 154 LYS B N 1
ATOM 3936 C CA . LYS B 1 154 ? -3.766 -5.203 -1.518 1 98.81 154 LYS B CA 1
ATOM 3937 C C . LYS B 1 154 ? -3.264 -6.625 -1.741 1 98.81 154 LYS B C 1
ATOM 3939 O O . LYS B 1 154 ? -3.783 -7.574 -1.146 1 98.81 154 LYS B O 1
ATOM 3944 N N . ALA B 1 155 ? -2.33 -6.762 -2.646 1 98.88 155 ALA B N 1
ATOM 3945 C CA . ALA B 1 155 ? -1.598 -8 -2.879 1 98.88 155 ALA B CA 1
ATOM 3946 C C . ALA B 1 155 ? -0.213 -7.949 -2.238 1 98.88 155 ALA B C 1
ATOM 3948 O O . ALA B 1 155 ? 0.619 -7.117 -2.609 1 98.88 155 ALA B O 1
ATOM 3949 N N . HIS B 1 156 ? 0.031 -8.875 -1.318 1 98.69 156 HIS B N 1
ATOM 3950 C CA . HIS B 1 156 ? 1.255 -8.828 -0.526 1 98.69 156 HIS B CA 1
ATOM 3951 C C . HIS B 1 156 ? 2.215 -9.938 -0.924 1 98.69 156 HIS B C 1
ATOM 3953 O O . HIS B 1 156 ? 1.874 -11.125 -0.832 1 98.69 156 HIS B O 1
ATOM 3959 N N . ALA B 1 157 ? 3.373 -9.602 -1.312 1 98.62 157 ALA B N 1
ATOM 3960 C CA . ALA B 1 157 ? 4.449 -10.539 -1.621 1 98.62 157 ALA B CA 1
ATOM 3961 C C . ALA B 1 157 ? 5.809 -9.953 -1.247 1 98.62 157 ALA B C 1
ATOM 3963 O O . ALA B 1 157 ? 6.691 -9.828 -2.1 1 98.62 157 ALA B O 1
ATOM 3964 N N . ILE B 1 158 ? 5.996 -9.688 0.049 1 98.56 158 ILE B N 1
ATOM 3965 C CA . ILE B 1 158 ? 7.211 -9.016 0.49 1 98.56 158 ILE B CA 1
ATOM 3966 C C . ILE B 1 158 ? 8.078 -9.984 1.297 1 98.56 158 ILE B C 1
ATOM 3968 O O . ILE B 1 158 ? 7.637 -10.516 2.32 1 98.56 158 ILE B O 1
ATOM 3972 N N . ARG B 1 159 ? 9.219 -10.266 0.785 1 98.12 159 ARG B N 1
ATOM 3973 C CA . ARG B 1 159 ? 10.328 -10.805 1.567 1 98.12 159 ARG B CA 1
ATOM 3974 C C . ARG B 1 159 ? 11.305 -9.703 1.967 1 98.12 159 ARG B C 1
ATOM 3976 O O . ARG B 1 159 ? 11.461 -8.719 1.245 1 98.12 159 ARG B O 1
ATOM 3983 N N . ARG B 1 160 ? 11.898 -9.891 3.111 1 97.12 160 ARG B N 1
ATOM 3984 C CA . ARG B 1 160 ? 12.875 -8.922 3.592 1 97.12 160 ARG B CA 1
ATOM 3985 C C . ARG B 1 160 ? 14.266 -9.227 3.043 1 97.12 160 ARG B C 1
ATOM 3987 O O . ARG B 1 160 ? 14.961 -8.336 2.561 1 97.12 160 ARG B O 1
ATOM 3994 N N . ARG B 1 161 ? 14.703 -10.391 3.145 1 96.69 161 ARG B N 1
ATOM 3995 C CA . ARG B 1 161 ? 15.977 -10.906 2.656 1 96.69 161 ARG B CA 1
ATOM 3996 C C . ARG B 1 161 ? 15.891 -12.391 2.348 1 96.69 161 ARG B C 1
ATOM 3998 O O . ARG B 1 161 ? 16.562 -13.211 2.988 1 96.69 161 ARG B O 1
ATOM 4005 N N . ALA B 1 162 ? 15.188 -12.727 1.309 1 96.69 162 ALA B N 1
ATOM 4006 C CA . ALA B 1 162 ? 15.055 -14.109 0.849 1 96.69 162 ALA B CA 1
ATOM 4007 C C . ALA B 1 162 ? 15.078 -14.188 -0.675 1 96.69 162 ALA B C 1
ATOM 4009 O O . ALA B 1 162 ? 14.062 -14.5 -1.305 1 96.69 162 ALA B O 1
ATOM 4010 N N . VAL B 1 163 ? 16.203 -13.938 -1.16 1 96 163 VAL B N 1
ATOM 4011 C CA . VAL B 1 163 ? 16.516 -14.023 -2.584 1 96 163 VAL B CA 1
ATOM 4012 C C . VAL B 1 163 ? 16.938 -15.445 -2.936 1 96 163 VAL B C 1
ATOM 4014 O O . VAL B 1 163 ? 17.859 -15.992 -2.326 1 96 163 VAL B O 1
ATOM 4017 N N . PRO B 1 164 ? 16.266 -16.016 -3.807 1 94.19 164 PRO B N 1
ATOM 4018 C CA . PRO B 1 164 ? 16.734 -17.344 -4.203 1 94.19 164 PRO B CA 1
ATOM 4019 C C . PRO B 1 164 ? 18.094 -17.297 -4.895 1 94.19 164 PRO B C 1
ATOM 4021 O O . PRO B 1 164 ? 18.266 -16.562 -5.875 1 94.19 164 PRO B O 1
ATOM 4024 N N . THR B 1 165 ? 18.969 -18.047 -4.434 1 91.94 165 THR B N 1
ATOM 4025 C CA . THR B 1 165 ? 20.328 -18 -4.961 1 91.94 165 THR B CA 1
ATOM 4026 C C . THR B 1 165 ? 20.625 -19.25 -5.789 1 91.94 165 THR B C 1
ATOM 4028 O O . THR B 1 165 ? 21.781 -19.531 -6.082 1 91.94 165 THR B O 1
ATOM 4031 N N . TRP B 1 166 ? 19.672 -19.984 -6.141 1 85.44 166 TRP B N 1
ATOM 4032 C CA . TRP B 1 166 ? 19.812 -21.203 -6.934 1 85.44 166 TRP B CA 1
ATOM 4033 C C . TRP B 1 166 ? 19 -21.109 -8.227 1 85.44 166 TRP B C 1
ATOM 4035 O O . TRP B 1 166 ? 18.234 -20.172 -8.406 1 85.44 166 TRP B O 1
ATOM 4045 N N . GLY B 1 167 ? 19.328 -21.969 -9.102 1 83.75 167 GLY B N 1
ATOM 4046 C CA . GLY B 1 167 ? 18.547 -22.031 -10.336 1 83.75 167 GLY B CA 1
ATOM 4047 C C . GLY B 1 167 ? 18.734 -20.797 -11.211 1 83.75 167 GLY B C 1
ATOM 4048 O O . GLY B 1 167 ? 19.859 -20.328 -11.398 1 83.75 167 GLY B O 1
ATOM 4049 N N . VAL B 1 168 ? 17.516 -20.438 -11.766 1 85.44 168 VAL B N 1
ATOM 4050 C CA . VAL B 1 168 ? 17.609 -19.391 -12.773 1 85.44 168 VAL B CA 1
ATOM 4051 C C . VAL B 1 168 ? 16.844 -18.156 -12.305 1 85.44 168 VAL B C 1
ATOM 4053 O O . VAL B 1 168 ? 16.5 -17.281 -13.109 1 85.44 168 VAL B O 1
ATOM 4056 N N . PHE B 1 169 ? 16.625 -18.031 -11.031 1 90 169 PHE B N 1
ATOM 4057 C CA . PHE B 1 169 ? 15.734 -17.016 -10.492 1 90 169 PHE B CA 1
ATOM 4058 C C . PHE B 1 169 ? 16.297 -15.625 -10.758 1 90 169 PHE B C 1
ATOM 4060 O O . PHE B 1 169 ? 15.539 -14.688 -11.031 1 90 169 PHE B O 1
ATOM 4067 N N . LEU B 1 170 ? 17.547 -15.523 -10.695 1 92.06 170 LEU B N 1
ATOM 4068 C CA . LEU B 1 170 ? 18.172 -14.211 -10.789 1 92.06 170 LEU B CA 1
ATOM 4069 C C . LEU B 1 170 ? 18.422 -13.828 -12.242 1 92.06 170 LEU B C 1
ATOM 4071 O O . LEU B 1 170 ? 18.859 -12.711 -12.531 1 92.06 170 LEU B O 1
ATOM 4075 N N . ASN B 1 171 ? 18.125 -14.781 -13.148 1 90.38 171 ASN B N 1
ATOM 4076 C CA . ASN B 1 171 ? 18.438 -14.625 -14.562 1 90.38 171 ASN B CA 1
ATOM 4077 C C . ASN B 1 171 ? 17.25 -14.039 -15.344 1 90.38 171 ASN B C 1
ATOM 4079 O O . ASN B 1 171 ? 16.266 -14.734 -15.578 1 90.38 171 ASN B O 1
ATOM 4083 N N . GLU B 1 172 ? 17.391 -12.859 -15.859 1 90.62 172 GLU B N 1
ATOM 4084 C CA . GLU B 1 172 ? 16.312 -12.164 -16.547 1 90.62 172 GLU B CA 1
ATOM 4085 C C . GLU B 1 172 ? 15.914 -12.898 -17.828 1 90.62 172 GLU B C 1
ATOM 4087 O O . GLU B 1 172 ? 14.727 -12.969 -18.172 1 90.62 172 GLU B O 1
ATOM 4092 N N . PHE B 1 173 ? 16.859 -13.438 -18.516 1 87.69 173 PHE B N 1
ATOM 4093 C CA . PHE B 1 173 ? 16.578 -14.125 -19.766 1 87.69 173 PHE B CA 1
ATOM 4094 C C . PHE B 1 173 ? 15.688 -15.344 -19.531 1 87.69 173 PHE B C 1
ATOM 4096 O O . PHE B 1 173 ? 14.734 -15.578 -20.281 1 87.69 173 PHE B O 1
ATOM 4103 N N . GLU B 1 174 ? 15.938 -16.094 -18.531 1 86.31 174 GLU B N 1
ATOM 4104 C CA . GLU B 1 174 ? 15.227 -17.344 -18.25 1 86.31 174 GLU B CA 1
ATOM 4105 C C . GLU B 1 174 ? 13.898 -17.062 -17.562 1 86.31 174 GLU B C 1
ATOM 4107 O O . GLU B 1 174 ? 12.898 -17.734 -17.828 1 86.31 174 GLU B O 1
ATOM 4112 N N . GLN B 1 175 ? 13.812 -16.078 -16.688 1 88.31 175 GLN B N 1
ATOM 4113 C CA . GLN B 1 175 ? 12.672 -15.891 -15.797 1 88.31 175 GLN B CA 1
ATOM 4114 C C . GLN B 1 175 ? 11.766 -14.766 -16.297 1 88.31 175 GLN B C 1
ATOM 4116 O O . GLN B 1 175 ? 10.555 -14.789 -16.062 1 88.31 175 GLN B O 1
ATOM 4121 N N . GLY B 1 176 ? 12.391 -13.734 -16.922 1 89.44 176 GLY B N 1
ATOM 4122 C CA . GLY B 1 176 ? 11.633 -12.602 -17.422 1 89.44 176 GLY B CA 1
ATOM 4123 C C . GLY B 1 176 ? 11.414 -11.523 -16.375 1 89.44 176 GLY B C 1
ATOM 4124 O O . GLY B 1 176 ? 10.945 -10.43 -16.688 1 89.44 176 GLY B O 1
ATOM 4125 N N . GLY B 1 177 ? 11.758 -11.805 -15.133 1 94.5 177 GLY B N 1
ATOM 4126 C CA . GLY B 1 177 ? 11.586 -10.852 -14.055 1 94.5 177 GLY B CA 1
ATOM 4127 C C . GLY B 1 177 ? 11.969 -11.398 -12.695 1 94.5 177 GLY B C 1
ATOM 4128 O O . GLY B 1 177 ? 12.367 -12.562 -12.578 1 94.5 177 GLY B O 1
ATOM 4129 N N . GLY B 1 178 ? 11.883 -10.562 -11.688 1 96.81 178 GLY B N 1
ATOM 4130 C CA . GLY B 1 178 ? 12.273 -10.93 -10.336 1 96.81 178 GLY B CA 1
ATOM 4131 C C . GLY B 1 178 ? 11.094 -11.289 -9.453 1 96.81 178 GLY B C 1
ATOM 4132 O O . GLY B 1 178 ? 10.273 -12.141 -9.812 1 96.81 178 GLY B O 1
ATOM 4133 N N . PRO B 1 179 ? 11.055 -10.641 -8.25 1 98.06 179 PRO B N 1
ATOM 4134 C CA . PRO B 1 179 ? 10.008 -11.016 -7.293 1 98.06 179 PRO B CA 1
ATOM 4135 C C . PRO B 1 179 ? 8.602 -10.766 -7.828 1 98.06 179 PRO B C 1
ATOM 4137 O O . PRO B 1 179 ? 7.652 -11.43 -7.414 1 98.06 179 PRO B O 1
ATOM 4140 N N . LEU B 1 180 ? 8.391 -9.852 -8.711 1 98.25 180 LEU B N 1
ATOM 4141 C CA . LEU B 1 180 ? 7.062 -9.539 -9.227 1 98.25 180 LEU B CA 1
ATOM 4142 C C . LEU B 1 180 ? 6.465 -10.742 -9.953 1 98.25 180 LEU B C 1
ATOM 4144 O O . LEU B 1 180 ? 5.312 -11.109 -9.703 1 98.25 180 LEU B O 1
ATOM 4148 N N . ILE B 1 181 ? 7.195 -11.43 -10.75 1 96.06 181 ILE B N 1
ATOM 4149 C CA . ILE B 1 181 ? 6.676 -12.555 -11.516 1 96.06 181 ILE B CA 1
ATOM 4150 C C . ILE B 1 181 ? 6.777 -13.836 -10.68 1 96.06 181 ILE B C 1
ATOM 4152 O O . ILE B 1 181 ? 6 -14.773 -10.875 1 96.06 181 ILE B O 1
ATOM 4156 N N . ASP B 1 182 ? 7.785 -13.852 -9.766 1 96.31 182 ASP B N 1
ATOM 4157 C CA . ASP B 1 182 ? 8.031 -15.055 -8.977 1 96.31 182 ASP B CA 1
ATOM 4158 C C . ASP B 1 182 ? 7.016 -15.18 -7.844 1 96.31 182 ASP B C 1
ATOM 4160 O O . ASP B 1 182 ? 6.355 -16.219 -7.711 1 96.31 182 ASP B O 1
ATOM 4164 N N . ILE B 1 183 ? 6.891 -14.125 -7.035 1 98 183 ILE B N 1
ATOM 4165 C CA . ILE B 1 183 ? 6.035 -14.266 -5.863 1 98 183 ILE B CA 1
ATOM 4166 C C . ILE B 1 183 ? 4.891 -13.258 -5.938 1 98 183 ILE B C 1
ATOM 4168 O O . ILE B 1 183 ? 3.809 -13.5 -5.395 1 98 183 ILE B O 1
ATOM 4172 N N . GLY B 1 184 ? 5.07 -12.086 -6.574 1 98.62 184 GLY B N 1
ATOM 4173 C CA . GLY B 1 184 ? 3.984 -11.133 -6.777 1 98.62 184 GLY B CA 1
ATOM 4174 C C . GLY B 1 184 ? 2.807 -11.727 -7.527 1 98.62 184 GLY B C 1
ATOM 4175 O O . GLY B 1 184 ? 1.654 -11.391 -7.246 1 98.62 184 GLY B O 1
ATOM 4176 N N . THR B 1 185 ? 3.098 -12.57 -8.461 1 98.56 185 THR B N 1
ATOM 4177 C CA . THR B 1 185 ? 2.088 -13.227 -9.289 1 98.56 185 THR B CA 1
ATOM 4178 C C . THR B 1 185 ? 1.101 -14 -8.422 1 98.56 185 THR B C 1
ATOM 4180 O O . THR B 1 185 ? -0.102 -14.008 -8.695 1 98.56 185 THR B O 1
ATOM 4183 N N . HIS B 1 186 ? 1.565 -14.648 -7.348 1 98.69 186 HIS B N 1
ATOM 4184 C CA . HIS B 1 186 ? 0.705 -15.406 -6.449 1 98.69 186 HIS B CA 1
ATOM 4185 C C . HIS B 1 186 ? -0.272 -14.484 -5.719 1 98.69 186 HIS B C 1
ATOM 4187 O O . HIS B 1 186 ? -1.467 -14.781 -5.641 1 98.69 186 HIS B O 1
ATOM 4193 N N . ALA B 1 187 ? 0.241 -13.414 -5.195 1 98.81 187 ALA B N 1
ATOM 4194 C CA . ALA B 1 187 ? -0.575 -12.484 -4.414 1 98.81 187 ALA B CA 1
ATOM 4195 C C . ALA B 1 187 ? -1.615 -11.797 -5.293 1 98.81 187 ALA B C 1
ATOM 4197 O O . ALA B 1 187 ? -2.768 -11.633 -4.887 1 98.81 187 ALA B O 1
ATOM 4198 N N . LEU B 1 188 ? -1.179 -11.414 -6.48 1 98.94 188 LEU B N 1
ATOM 4199 C CA . LEU B 1 188 ? -2.105 -10.758 -7.398 1 98.94 188 LEU B CA 1
ATOM 4200 C C . LEU B 1 188 ? -3.205 -11.719 -7.836 1 98.94 188 LEU B C 1
ATOM 4202 O O . LEU B 1 188 ? -4.375 -11.344 -7.898 1 98.94 188 LEU B O 1
ATOM 4206 N N . ASP B 1 189 ? -2.834 -12.953 -8.141 1 98.88 189 ASP B N 1
ATOM 4207 C CA . ASP B 1 189 ? -3.816 -13.961 -8.523 1 98.88 189 ASP B CA 1
ATOM 4208 C C . ASP B 1 189 ? -4.871 -14.141 -7.434 1 98.88 189 ASP B C 1
ATOM 4210 O O . ASP B 1 189 ? -6.07 -14.133 -7.715 1 98.88 189 ASP B O 1
ATOM 4214 N N . LEU B 1 190 ? -4.387 -14.32 -6.199 1 98.75 190 LEU B N 1
ATOM 4215 C CA . LEU B 1 190 ? -5.301 -14.492 -5.078 1 98.75 190 LEU B CA 1
ATOM 4216 C C . LEU B 1 190 ? -6.23 -13.289 -4.945 1 98.75 190 LEU B C 1
ATOM 4218 O O . LEU B 1 190 ? -7.434 -13.453 -4.73 1 98.75 190 LEU B O 1
ATOM 4222 N N . THR B 1 191 ? -5.703 -12.141 -5.094 1 98.94 191 THR B N 1
ATOM 4223 C CA . THR B 1 191 ? -6.465 -10.906 -4.914 1 98.94 191 THR B CA 1
ATOM 4224 C C . THR B 1 191 ? -7.551 -10.781 -5.977 1 98.94 191 THR B C 1
ATOM 4226 O O . THR B 1 191 ? -8.719 -10.539 -5.656 1 98.94 191 THR B O 1
ATOM 4229 N N . LEU B 1 192 ? -7.164 -10.977 -7.242 1 98.94 192 LEU B N 1
ATOM 4230 C CA . LEU B 1 192 ? -8.133 -10.898 -8.328 1 98.94 192 LEU B CA 1
ATOM 4231 C C . LEU B 1 192 ? -9.203 -11.977 -8.18 1 98.94 192 LEU B C 1
ATOM 4233 O O . LEU B 1 192 ? -10.375 -11.742 -8.469 1 98.94 192 LEU B O 1
ATOM 4237 N N . TRP B 1 193 ? -8.781 -13.125 -7.715 1 98.88 193 TRP B N 1
ATOM 4238 C CA . TRP B 1 193 ? -9.695 -14.242 -7.527 1 98.88 193 TRP B CA 1
ATOM 4239 C C . TRP B 1 193 ? -10.734 -13.922 -6.461 1 98.88 193 TRP B C 1
ATOM 4241 O O . TRP B 1 193 ? -11.922 -14.211 -6.633 1 98.88 193 TRP B O 1
ATOM 4251 N N . MET B 1 194 ? -10.289 -13.289 -5.406 1 98.88 194 MET B N 1
ATOM 4252 C CA . MET B 1 194 ? -11.211 -12.891 -4.352 1 98.88 194 MET B CA 1
ATOM 4253 C C . MET B 1 194 ? -12.188 -11.836 -4.855 1 98.88 194 MET B C 1
ATOM 4255 O O . MET B 1 194 ? -13.383 -11.898 -4.555 1 98.88 194 MET B O 1
ATOM 4259 N N . LEU B 1 195 ? -11.68 -10.906 -5.625 1 98.5 195 LEU B N 1
ATOM 4260 C CA . LEU B 1 195 ? -12.508 -9.828 -6.168 1 98.5 195 LEU B CA 1
ATOM 4261 C C . LEU B 1 195 ? -13.438 -10.352 -7.258 1 98.5 195 LEU B C 1
ATOM 4263 O O . LEU B 1 195 ? -14.438 -9.711 -7.582 1 98.5 195 LEU B O 1
ATOM 4267 N N . ASP B 1 196 ? -13.062 -11.438 -7.836 1 98.25 196 ASP B N 1
ATOM 4268 C CA . ASP B 1 196 ? -13.68 -11.906 -9.07 1 98.25 196 ASP B CA 1
ATOM 4269 C C . ASP B 1 196 ? -13.766 -10.789 -10.109 1 98.25 196 ASP B C 1
ATOM 4271 O O . ASP B 1 196 ? -14.836 -10.508 -10.641 1 98.25 196 ASP B O 1
ATOM 4275 N N . ASN B 1 197 ? -12.758 -10.102 -10.273 1 98.44 197 ASN B N 1
ATOM 4276 C CA . ASN B 1 197 ? -12.641 -8.953 -11.164 1 98.44 197 ASN B CA 1
ATOM 4277 C C . ASN B 1 197 ? -11.375 -9.031 -12.016 1 98.44 197 ASN B C 1
ATOM 4279 O O . ASN B 1 197 ? -10.258 -8.984 -11.492 1 98.44 197 ASN B O 1
ATOM 4283 N N . TYR B 1 198 ? -11.562 -9.18 -13.352 1 98.62 198 TYR B N 1
ATOM 4284 C CA . TYR B 1 198 ? -10.445 -9.383 -14.266 1 98.62 198 TYR B CA 1
ATOM 4285 C C . TYR B 1 198 ? -10.484 -8.375 -15.406 1 98.62 198 TYR B C 1
ATOM 4287 O O . TYR B 1 198 ? -10.125 -8.695 -16.547 1 98.62 198 TYR B O 1
ATOM 4295 N N . LYS B 1 199 ? -10.977 -7.148 -15.094 1 98.5 199 LYS B N 1
ATOM 4296 C CA . LYS B 1 199 ? -11.047 -6.066 -16.062 1 98.5 199 LYS B CA 1
ATOM 4297 C C . LYS B 1 199 ? -10.266 -4.844 -15.594 1 98.5 199 LYS B C 1
ATOM 4299 O O . LYS B 1 199 ? -10.852 -3.83 -15.219 1 98.5 199 LYS B O 1
ATOM 4304 N N . PRO B 1 200 ? -8.961 -4.918 -15.695 1 98.44 200 PRO B N 1
ATOM 4305 C CA . PRO B 1 200 ? -8.18 -3.727 -15.344 1 98.44 200 PRO B CA 1
ATOM 4306 C C . PRO B 1 200 ? -8.391 -2.576 -16.328 1 98.44 200 PRO B C 1
ATOM 4308 O O . PRO B 1 200 ? -8.555 -2.807 -17.531 1 98.44 200 PRO B O 1
ATOM 4311 N N . LYS B 1 201 ? -8.453 -1.369 -15.805 1 98.06 201 LYS B N 1
ATOM 4312 C CA . LYS B 1 201 ? -8.523 -0.166 -16.625 1 98.06 201 LYS B CA 1
ATOM 4313 C C . LYS B 1 201 ? -7.129 0.341 -16.984 1 98.06 201 LYS B C 1
ATOM 4315 O O . LYS B 1 201 ? -6.797 0.494 -18.156 1 98.06 201 LYS B O 1
ATOM 4320 N N . TYR B 1 202 ? -6.277 0.584 -16 1 98.12 202 TYR B N 1
ATOM 4321 C CA . TYR B 1 202 ? -4.887 0.949 -16.234 1 98.12 202 TYR B CA 1
ATOM 4322 C C . TYR B 1 202 ? -4.016 0.565 -15.047 1 98.12 202 TYR B C 1
ATOM 4324 O O . TYR B 1 202 ? -4.523 0.294 -13.953 1 98.12 202 TYR B O 1
ATOM 4332 N N . VAL B 1 203 ? -2.734 0.525 -15.32 1 98.69 203 VAL B N 1
ATOM 4333 C CA . VAL B 1 203 ? -1.749 0.114 -14.32 1 98.69 203 VAL B CA 1
ATOM 4334 C C . VAL B 1 203 ? -0.551 1.061 -14.359 1 98.69 203 VAL B C 1
ATOM 4336 O O . VAL B 1 203 ? -0.127 1.492 -15.438 1 98.69 203 VAL B O 1
ATOM 4339 N N . VAL B 1 204 ? -0.094 1.45 -13.156 1 98.75 204 VAL B N 1
ATOM 4340 C CA . VAL B 1 204 ? 1.219 2.076 -13.039 1 98.75 204 VAL B CA 1
ATOM 4341 C C . VAL B 1 204 ? 2.086 1.284 -12.07 1 98.75 204 VAL B C 1
ATOM 4343 O O . VAL B 1 204 ? 1.57 0.553 -11.219 1 98.75 204 VAL B O 1
ATOM 4346 N N . GLY B 1 205 ? 3.379 1.351 -12.234 1 98.69 205 GLY B N 1
ATOM 4347 C CA . GLY B 1 205 ? 4.277 0.667 -11.312 1 98.69 205 GLY B CA 1
ATOM 4348 C C . GLY B 1 205 ? 5.73 1.045 -11.508 1 98.69 205 GLY B C 1
ATOM 4349 O O . GLY B 1 205 ? 6.086 1.676 -12.508 1 98.69 205 GLY B O 1
ATOM 4350 N N . ASN B 1 206 ? 6.52 0.766 -10.5 1 98.88 206 ASN B N 1
ATOM 4351 C CA . ASN B 1 206 ? 7.969 0.959 -10.508 1 98.88 206 ASN B CA 1
ATOM 4352 C C . ASN B 1 206 ? 8.703 -0.288 -10.023 1 98.88 206 ASN B C 1
ATOM 4354 O O . ASN B 1 206 ? 8.281 -0.928 -9.055 1 98.88 206 ASN B O 1
ATOM 4358 N N . ILE B 1 207 ? 9.75 -0.676 -10.711 1 98.69 207 ILE B N 1
ATOM 4359 C CA . ILE B 1 207 ? 10.594 -1.787 -10.281 1 98.69 207 ILE B CA 1
ATOM 4360 C C . ILE B 1 207 ? 11.969 -1.265 -9.883 1 98.69 207 ILE B C 1
ATOM 4362 O O . ILE B 1 207 ? 12.398 -0.209 -10.359 1 98.69 207 ILE B O 1
ATOM 4366 N N . TYR B 1 208 ? 12.664 -1.99 -9.008 1 98.69 208 TYR B N 1
ATOM 4367 C CA . TYR B 1 208 ? 13.898 -1.453 -8.461 1 98.69 208 TYR B CA 1
ATOM 4368 C C . TYR B 1 208 ? 15.016 -2.496 -8.5 1 98.69 208 TYR B C 1
ATOM 4370 O O . TYR B 1 208 ? 14.773 -3.682 -8.266 1 98.69 208 TYR B O 1
ATOM 4378 N N . HIS B 1 209 ? 16.219 -2.086 -8.836 1 97.75 209 HIS B N 1
ATOM 4379 C CA . HIS B 1 209 ? 17.469 -2.816 -8.719 1 97.75 209 HIS B CA 1
ATOM 4380 C C . HIS B 1 209 ? 18.391 -2.156 -7.699 1 97.75 209 HIS B C 1
ATOM 4382 O O . HIS B 1 209 ? 19.5 -1.742 -8.039 1 97.75 209 HIS B O 1
ATOM 4388 N N . LYS B 1 210 ? 17.953 -2.088 -6.441 1 97.69 210 LYS B N 1
ATOM 4389 C CA . LYS B 1 210 ? 18.656 -1.277 -5.449 1 97.69 210 LYS B CA 1
ATOM 4390 C C . LYS B 1 210 ? 19.547 -2.141 -4.562 1 97.69 210 LYS B C 1
ATOM 4392 O O . LYS B 1 210 ? 20.719 -1.84 -4.379 1 97.69 210 LYS B O 1
ATOM 4397 N N . LEU B 1 211 ? 19.031 -3.227 -4.07 1 97.06 211 LEU B N 1
ATOM 4398 C CA . LEU B 1 211 ? 19.766 -4.062 -3.131 1 97.06 211 LEU B CA 1
ATOM 4399 C C . LEU B 1 211 ? 20.5 -5.184 -3.861 1 97.06 211 LEU B C 1
ATOM 4401 O O . LEU B 1 211 ? 21.406 -5.805 -3.307 1 97.06 211 LEU B O 1
ATOM 4405 N N . SER B 1 212 ? 20.141 -5.438 -5.078 1 95 212 SER B N 1
ATOM 4406 C CA . SER B 1 212 ? 20.688 -6.547 -5.867 1 95 212 SER B CA 1
ATOM 4407 C C . SER B 1 212 ? 22.188 -6.434 -6.023 1 95 212 SER B C 1
ATOM 4409 O O . SER B 1 212 ? 22.875 -7.441 -6.203 1 95 212 SER B O 1
ATOM 4411 N N . LYS B 1 213 ? 22.734 -5.246 -5.84 1 93.5 213 LYS B N 1
ATOM 4412 C CA . LYS B 1 213 ? 24.156 -5.012 -6.094 1 93.5 213 LYS B CA 1
ATOM 4413 C C . LYS B 1 213 ? 24.969 -5.176 -4.816 1 93.5 213 LYS B C 1
ATOM 4415 O O . LYS B 1 213 ? 26.203 -5.152 -4.859 1 93.5 213 LYS B O 1
ATOM 4420 N N . LYS B 1 214 ? 24.312 -5.375 -3.744 1 92.88 214 LYS B N 1
ATOM 4421 C CA . LYS B 1 214 ? 25 -5.469 -2.461 1 92.88 214 LYS B CA 1
ATOM 4422 C C . LYS B 1 214 ? 25.781 -6.773 -2.354 1 92.88 214 LYS B C 1
ATOM 4424 O O . LYS B 1 214 ? 25.234 -7.855 -2.582 1 92.88 214 LYS B O 1
ATOM 4429 N N . GLU B 1 215 ? 27.062 -6.645 -2.023 1 92.56 215 GLU B N 1
ATOM 4430 C CA . GLU B 1 215 ? 27.906 -7.824 -1.825 1 92.56 215 GLU B CA 1
ATOM 4431 C C . GLU B 1 215 ? 27.75 -8.367 -0.409 1 92.56 215 GLU B C 1
ATOM 4433 O O . GLU B 1 215 ? 27.547 -7.609 0.538 1 92.56 215 GLU B O 1
ATOM 4438 N N . ASN B 1 216 ? 27.891 -9.648 -0.261 1 91.12 216 ASN B N 1
ATOM 4439 C CA . ASN B 1 216 ? 27.891 -10.328 1.028 1 91.12 216 ASN B CA 1
ATOM 4440 C C . ASN B 1 216 ? 26.656 -9.961 1.849 1 91.12 216 ASN B C 1
ATOM 4442 O O . ASN B 1 216 ? 26.734 -9.773 3.062 1 91.12 216 ASN B O 1
ATOM 4446 N N . ALA B 1 217 ? 25.562 -9.797 1.173 1 91.06 217 ALA B N 1
ATOM 4447 C CA . ALA B 1 217 ? 24.312 -9.406 1.822 1 91.06 217 ALA B CA 1
ATOM 4448 C C . ALA B 1 217 ? 23.766 -10.539 2.693 1 91.06 217 ALA B C 1
ATOM 4450 O O . ALA B 1 217 ? 23.922 -11.719 2.361 1 91.06 217 ALA B O 1
ATOM 4451 N N . ALA B 1 218 ? 23.188 -10.133 3.896 1 94.12 218 ALA B N 1
ATOM 4452 C CA . ALA B 1 218 ? 22.391 -11.102 4.645 1 94.12 218 ALA B CA 1
ATOM 4453 C C . ALA B 1 218 ? 21.234 -11.633 3.803 1 94.12 218 ALA B C 1
ATOM 4455 O O . ALA B 1 218 ? 20.5 -10.852 3.182 1 94.12 218 ALA B O 1
ATOM 4456 N N . ASN B 1 219 ? 21.078 -12.922 3.742 1 95.06 219 ASN B N 1
ATOM 4457 C CA . ASN B 1 219 ? 20.047 -13.578 2.943 1 95.06 219 ASN B CA 1
ATOM 4458 C C . ASN B 1 219 ? 19.734 -14.969 3.482 1 95.06 219 ASN B C 1
ATOM 4460 O O . ASN B 1 219 ? 20.609 -15.648 4.027 1 95.06 219 ASN B O 1
ATOM 4464 N N . ALA B 1 220 ? 18.5 -15.375 3.439 1 92.25 220 ALA B N 1
ATOM 4465 C CA . ALA B 1 220 ? 18.016 -16.625 4.016 1 92.25 220 ALA B CA 1
ATOM 4466 C C . ALA B 1 220 ? 18.812 -17.812 3.486 1 92.25 220 ALA B C 1
ATOM 4468 O O . ALA B 1 220 ? 19.047 -18.797 4.211 1 92.25 220 ALA B O 1
ATOM 4469 N N . TRP B 1 221 ? 19.312 -17.766 2.264 1 93 221 TRP B N 1
ATOM 4470 C CA . TRP B 1 221 ? 19.984 -18.891 1.64 1 93 221 TRP B CA 1
ATOM 4471 C C . TRP B 1 221 ? 21.422 -18.531 1.267 1 93 221 TRP B C 1
ATOM 4473 O O . TRP B 1 221 ? 21.938 -19.016 0.262 1 93 221 TRP B O 1
ATOM 4483 N N . GLY B 1 222 ? 21.969 -17.641 2.045 1 92.62 222 GLY B N 1
ATOM 4484 C CA . GLY B 1 222 ? 23.312 -17.141 1.771 1 92.62 222 GLY B CA 1
ATOM 4485 C C . GLY B 1 222 ? 23.344 -15.969 0.815 1 92.62 222 GLY B C 1
ATOM 4486 O O . GLY B 1 222 ? 22.359 -15.719 0.108 1 92.62 222 GLY B O 1
ATOM 4487 N N . PRO B 1 223 ? 24.453 -15.273 0.819 1 93.69 223 PRO B N 1
ATOM 4488 C CA . PRO B 1 223 ? 24.516 -14.07 -0.009 1 93.69 223 PRO B CA 1
ATOM 4489 C C . PRO B 1 223 ? 24.344 -14.367 -1.497 1 93.69 223 PRO B C 1
ATOM 4491 O O . PRO B 1 223 ? 24.797 -15.406 -1.98 1 93.69 223 PRO B O 1
ATOM 4494 N N . TRP B 1 224 ? 23.688 -13.523 -2.176 1 94.38 224 TRP B N 1
ATOM 4495 C CA . TRP B 1 224 ? 23.578 -13.656 -3.625 1 94.38 224 TRP B CA 1
ATOM 4496 C C . TRP B 1 224 ? 24.828 -13.133 -4.32 1 94.38 224 TRP B C 1
ATOM 4498 O O . TRP B 1 224 ? 25.656 -12.453 -3.701 1 94.38 224 TRP B O 1
ATOM 4508 N N . ASP B 1 225 ? 24.984 -13.547 -5.551 1 95.38 225 ASP B N 1
ATOM 4509 C CA . ASP B 1 225 ? 26.016 -13.008 -6.422 1 95.38 225 ASP B CA 1
ATOM 4510 C C . ASP B 1 225 ? 25.5 -11.828 -7.234 1 95.38 225 ASP B C 1
ATOM 4512 O O . ASP B 1 225 ? 24.719 -12.008 -8.172 1 95.38 225 ASP B O 1
ATOM 4516 N N . PRO B 1 226 ? 25.938 -10.633 -6.934 1 95.19 226 PRO B N 1
ATOM 4517 C CA . PRO B 1 226 ? 25.422 -9.453 -7.625 1 95.19 226 PRO B CA 1
ATOM 4518 C C . PRO B 1 226 ? 25.594 -9.531 -9.141 1 95.19 226 PRO B C 1
ATOM 4520 O O . PRO B 1 226 ? 24.75 -9.016 -9.891 1 95.19 226 PRO B O 1
ATOM 4523 N N . SER B 1 227 ? 26.625 -10.141 -9.594 1 94.81 227 SER B N 1
ATOM 4524 C CA . SER B 1 227 ? 26.891 -10.211 -11.023 1 94.81 227 SER B CA 1
ATOM 4525 C C . SER B 1 227 ? 25.875 -11.086 -11.742 1 94.81 227 SER B C 1
ATOM 4527 O O . SER B 1 227 ? 25.688 -10.961 -12.953 1 94.81 227 SER B O 1
ATOM 4529 N N . LYS B 1 228 ? 25.188 -11.945 -11.016 1 94.44 228 LYS B N 1
ATOM 4530 C CA . LYS B 1 228 ? 24.219 -12.859 -11.594 1 94.44 228 LYS B CA 1
ATOM 4531 C C . LYS B 1 228 ? 22.797 -12.344 -11.367 1 94.44 228 LYS B C 1
ATOM 4533 O O . LYS B 1 228 ? 21.828 -12.914 -11.898 1 94.44 228 LYS B O 1
ATOM 4538 N N . PHE B 1 229 ? 22.656 -11.336 -10.516 1 95.62 229 PHE B N 1
ATOM 4539 C CA . PHE B 1 229 ? 21.344 -10.789 -10.141 1 95.62 229 PHE B CA 1
ATOM 4540 C C . PHE B 1 229 ? 20.891 -9.766 -11.172 1 95.62 229 PHE B C 1
ATOM 4542 O O . PHE B 1 229 ? 21 -8.555 -10.953 1 95.62 229 PHE B O 1
ATOM 4549 N N . THR B 1 230 ? 20.219 -10.195 -12.258 1 95.62 230 THR B N 1
ATOM 4550 C CA . THR B 1 230 ? 19.953 -9.328 -13.398 1 95.62 230 THR B CA 1
ATOM 4551 C C . THR B 1 230 ? 18.484 -8.93 -13.445 1 95.62 230 THR B C 1
ATOM 4553 O O . THR B 1 230 ? 18.031 -8.281 -14.398 1 95.62 230 THR B O 1
ATOM 4556 N N . VAL B 1 231 ? 17.703 -9.312 -12.453 1 96.88 231 VAL B N 1
ATOM 4557 C CA . VAL B 1 231 ? 16.297 -8.938 -12.352 1 96.88 231 VAL B CA 1
ATOM 4558 C C . VAL B 1 231 ? 16.094 -7.973 -11.188 1 96.88 231 VAL B C 1
ATOM 4560 O O . VAL B 1 231 ? 17.031 -7.703 -10.43 1 96.88 231 VAL B O 1
ATOM 4563 N N . GLU B 1 232 ? 14.914 -7.395 -11.125 1 98.12 232 GLU B N 1
ATOM 4564 C CA . GLU B 1 232 ? 14.656 -6.445 -10.047 1 98.12 232 GLU B CA 1
ATOM 4565 C C . GLU B 1 232 ? 14.625 -7.145 -8.688 1 98.12 232 GLU B C 1
ATOM 4567 O O . GLU B 1 232 ? 14.352 -8.344 -8.609 1 98.12 232 GLU B O 1
ATOM 4572 N N . ASP B 1 233 ? 14.922 -6.406 -7.637 1 98.31 233 ASP B N 1
ATOM 4573 C CA . ASP B 1 233 ? 14.867 -6.957 -6.285 1 98.31 233 ASP B CA 1
ATOM 4574 C C . ASP B 1 233 ? 13.555 -6.586 -5.59 1 98.31 233 ASP B C 1
ATOM 4576 O O . ASP B 1 233 ? 13.195 -7.18 -4.57 1 98.31 233 ASP B O 1
ATOM 4580 N N . SER B 1 234 ? 12.836 -5.57 -6.141 1 98.75 234 SER B N 1
ATOM 4581 C CA . SER B 1 234 ? 11.516 -5.203 -5.637 1 98.75 234 SER B CA 1
ATOM 4582 C C . SER B 1 234 ? 10.695 -4.492 -6.707 1 98.75 234 SER B C 1
ATOM 4584 O O . SER B 1 234 ? 11.25 -3.98 -7.684 1 98.75 234 SER B O 1
ATOM 4586 N N . ALA B 1 235 ? 9.391 -4.543 -6.566 1 98.88 235 ALA B N 1
ATOM 4587 C CA . ALA B 1 235 ? 8.445 -3.943 -7.504 1 98.88 235 ALA B CA 1
ATOM 4588 C C . ALA B 1 235 ? 7.145 -3.562 -6.801 1 98.88 235 ALA B C 1
ATOM 4590 O O . ALA B 1 235 ? 6.66 -4.301 -5.941 1 98.88 235 ALA B O 1
ATOM 4591 N N . PHE B 1 236 ? 6.613 -2.42 -7.152 1 98.94 236 PHE B N 1
ATOM 4592 C CA . PHE B 1 236 ? 5.379 -1.901 -6.578 1 98.94 236 PHE B CA 1
ATOM 4593 C C . PHE B 1 236 ? 4.449 -1.381 -7.668 1 98.94 236 PHE B C 1
ATOM 4595 O O . PHE B 1 236 ? 4.906 -0.775 -8.641 1 98.94 236 PHE B O 1
ATOM 4602 N N . GLY B 1 237 ? 3.145 -1.649 -7.496 1 98.88 237 GLY B N 1
ATOM 4603 C CA . GLY B 1 237 ? 2.201 -1.257 -8.531 1 98.88 237 GLY B CA 1
ATOM 4604 C C . GLY B 1 237 ? 0.868 -0.791 -7.977 1 98.88 237 GLY B C 1
ATOM 4605 O O . GLY B 1 237 ? 0.536 -1.072 -6.824 1 98.88 237 GLY B O 1
ATOM 4606 N N . PHE B 1 238 ? 0.165 -0.072 -8.75 1 98.94 238 PHE B N 1
ATOM 4607 C CA . PHE B 1 238 ? -1.163 0.479 -8.516 1 98.94 238 PHE B CA 1
ATOM 4608 C C . PHE B 1 238 ? -2.088 0.196 -9.688 1 98.94 238 PHE B C 1
ATOM 4610 O O . PHE B 1 238 ? -1.853 0.677 -10.805 1 98.94 238 PHE B O 1
ATOM 4617 N N . ILE B 1 239 ? -3.084 -0.595 -9.43 1 98.88 239 ILE B N 1
ATOM 4618 C CA . ILE B 1 239 ? -4.004 -1.024 -10.477 1 98.88 239 ILE B CA 1
ATOM 4619 C C . ILE B 1 239 ? -5.379 -0.398 -10.242 1 98.88 239 ILE B C 1
ATOM 4621 O O . ILE B 1 239 ? -5.93 -0.487 -9.141 1 98.88 239 ILE B O 1
ATOM 4625 N N . THR B 1 240 ? -5.906 0.242 -11.227 1 98.69 240 THR B N 1
ATOM 4626 C CA . THR B 1 240 ? -7.297 0.684 -11.25 1 98.69 240 THR B CA 1
ATOM 4627 C C . THR B 1 240 ? -8.133 -0.2 -12.164 1 98.69 240 THR B C 1
ATOM 4629 O O . THR B 1 240 ? -7.793 -0.388 -13.336 1 98.69 240 THR B O 1
ATOM 4632 N N . MET B 1 241 ? -9.125 -0.756 -11.617 1 98.56 241 MET B N 1
ATOM 4633 C CA . MET B 1 241 ? -10.016 -1.622 -12.383 1 98.56 241 MET B CA 1
ATOM 4634 C C . MET B 1 241 ? -11.102 -0.806 -13.078 1 98.56 241 MET B C 1
ATOM 4636 O O . MET B 1 241 ? -11.391 0.321 -12.672 1 98.56 241 MET B O 1
ATOM 4640 N N . GLU B 1 242 ? -11.75 -1.331 -14.039 1 97.81 242 GLU B N 1
ATOM 4641 C CA . GLU B 1 242 ? -12.789 -0.634 -14.797 1 97.81 242 GLU B CA 1
ATOM 4642 C C . GLU B 1 242 ? -13.953 -0.24 -13.891 1 97.81 242 GLU B C 1
ATOM 4644 O O . GLU B 1 242 ? -14.562 0.816 -14.078 1 97.81 242 GLU B O 1
ATOM 4649 N N . ASN B 1 243 ? -14.234 -1.101 -12.906 1 97.5 243 ASN B N 1
ATOM 4650 C CA . ASN B 1 243 ? -15.359 -0.811 -12.023 1 97.5 243 ASN B CA 1
ATOM 4651 C C . ASN B 1 243 ? -14.977 0.17 -10.922 1 97.5 243 ASN B C 1
ATOM 4653 O O . ASN B 1 243 ? -15.734 0.382 -9.977 1 97.5 243 ASN B O 1
ATOM 4657 N N . GLY B 1 244 ? -13.766 0.627 -10.93 1 97.19 244 GLY B N 1
ATOM 4658 C CA . GLY B 1 244 ? -13.328 1.655 -10 1 97.19 244 GLY B CA 1
ATOM 4659 C C . GLY B 1 244 ? -12.5 1.108 -8.852 1 97.19 244 GLY B C 1
ATOM 4660 O O . GLY B 1 244 ? -11.883 1.872 -8.102 1 97.19 244 GLY B O 1
ATOM 4661 N N . ALA B 1 245 ? -12.391 -0.203 -8.664 1 98.69 245 ALA B N 1
ATOM 4662 C CA . ALA B 1 245 ? -11.625 -0.797 -7.566 1 98.69 245 ALA B CA 1
ATOM 4663 C C . ALA B 1 245 ? -10.133 -0.512 -7.727 1 98.69 245 ALA B C 1
ATOM 4665 O O . ALA B 1 245 ? -9.641 -0.374 -8.844 1 98.69 245 ALA B O 1
ATOM 4666 N N . THR B 1 246 ? -9.484 -0.365 -6.594 1 98.88 246 THR B N 1
ATOM 4667 C CA . THR B 1 246 ? -8.039 -0.169 -6.551 1 98.88 246 THR B CA 1
ATOM 4668 C C . THR B 1 246 ? -7.348 -1.397 -5.969 1 98.88 246 THR B C 1
ATOM 4670 O O . THR B 1 246 ? -7.789 -1.949 -4.961 1 98.88 246 THR B O 1
ATOM 4673 N N . ILE B 1 247 ? -6.289 -1.837 -6.625 1 98.94 247 ILE B N 1
ATOM 4674 C CA . ILE B 1 247 ? -5.422 -2.877 -6.082 1 98.94 247 ILE B CA 1
ATOM 4675 C C . ILE B 1 247 ? -3.99 -2.354 -5.984 1 98.94 247 ILE B C 1
ATOM 4677 O O . ILE B 1 247 ? -3.449 -1.821 -6.957 1 98.94 247 ILE B O 1
ATOM 4681 N N . ILE B 1 248 ? -3.408 -2.422 -4.828 1 98.94 248 ILE B N 1
ATOM 4682 C CA . ILE B 1 248 ? -1.983 -2.168 -4.645 1 98.94 248 ILE B CA 1
ATOM 4683 C C . ILE B 1 248 ? -1.227 -3.492 -4.578 1 98.94 248 ILE B C 1
ATOM 4685 O O . ILE B 1 248 ? -1.653 -4.426 -3.895 1 98.94 248 ILE B O 1
ATOM 4689 N N . ILE B 1 249 ? -0.151 -3.592 -5.297 1 98.88 249 ILE B N 1
ATOM 4690 C CA . ILE B 1 249 ? 0.676 -4.793 -5.219 1 98.88 249 ILE B CA 1
ATOM 4691 C C . ILE B 1 249 ? 2.084 -4.418 -4.762 1 98.88 249 ILE B C 1
ATOM 4693 O O . ILE B 1 249 ? 2.658 -3.438 -5.234 1 98.88 249 ILE B O 1
ATOM 4697 N N . GLU B 1 250 ? 2.576 -5.109 -3.818 1 98.81 250 GLU B N 1
ATOM 4698 C CA . GLU B 1 250 ? 3.936 -4.973 -3.303 1 98.81 250 GLU B CA 1
ATOM 4699 C C . GLU B 1 250 ? 4.684 -6.301 -3.369 1 98.81 250 GLU B C 1
ATOM 4701 O O . GLU B 1 250 ? 4.219 -7.309 -2.834 1 98.81 250 GLU B O 1
ATOM 4706 N N . SER B 1 251 ? 5.812 -6.281 -4.02 1 98.81 251 SER B N 1
ATOM 4707 C CA . SER B 1 251 ? 6.598 -7.5 -4.199 1 98.81 251 SER B CA 1
ATOM 4708 C C . SER B 1 251 ? 8.086 -7.234 -4.008 1 98.81 251 SER B C 1
ATOM 4710 O O . SER B 1 251 ? 8.617 -6.254 -4.531 1 98.81 251 SER B O 1
ATOM 4712 N N . SER B 1 252 ? 8.758 -8.148 -3.197 1 98.75 252 SER B N 1
ATOM 4713 C CA . SER B 1 252 ? 10.195 -8 -3.029 1 98.75 252 SER B CA 1
ATOM 4714 C C . SER B 1 252 ? 10.844 -9.312 -2.613 1 98.75 252 SER B C 1
ATOM 4716 O O . SER B 1 252 ? 10.227 -10.125 -1.918 1 98.75 252 SER B O 1
ATOM 4718 N N . TRP B 1 253 ? 12.109 -9.562 -3.074 1 98.44 253 TRP B N 1
ATOM 4719 C CA . TRP B 1 253 ? 12.984 -10.57 -2.486 1 98.44 253 TRP B CA 1
ATOM 4720 C C . TRP B 1 253 ? 13.883 -9.953 -1.418 1 98.44 253 TRP B C 1
ATOM 4722 O O . TRP B 1 253 ? 14.289 -10.633 -0.471 1 98.44 253 TRP B O 1
ATOM 4732 N N . ALA B 1 254 ? 14.234 -8.75 -1.654 1 98.12 254 ALA B N 1
ATOM 4733 C CA . ALA B 1 254 ? 15.086 -7.977 -0.757 1 98.12 254 ALA B CA 1
ATOM 4734 C C . ALA B 1 254 ? 14.555 -6.559 -0.576 1 98.12 254 ALA B C 1
ATOM 4736 O O . ALA B 1 254 ? 14.414 -5.812 -1.548 1 98.12 254 ALA B O 1
ATOM 4737 N N . LEU B 1 255 ? 14.242 -6.207 0.615 1 98.56 255 LEU B N 1
ATOM 4738 C CA . LEU B 1 255 ? 13.68 -4.91 0.987 1 98.56 255 LEU B CA 1
ATOM 4739 C C . LEU B 1 255 ? 13.875 -4.641 2.475 1 98.56 255 LEU B C 1
ATOM 4741 O O . LEU B 1 255 ? 13.688 -5.531 3.305 1 98.56 255 LEU B O 1
ATOM 4745 N N . ASN B 1 256 ? 14.336 -3.488 2.818 1 98.25 256 ASN B N 1
ATOM 4746 C CA . ASN B 1 256 ? 14.422 -3.137 4.23 1 98.25 256 ASN B CA 1
ATOM 4747 C C . ASN B 1 256 ? 13.062 -2.742 4.793 1 98.25 256 ASN B C 1
ATOM 4749 O O . ASN B 1 256 ? 12.766 -1.555 4.953 1 98.25 256 ASN B O 1
ATOM 4753 N N . SER B 1 257 ? 12.25 -3.709 5.066 1 97.94 257 SER B N 1
ATOM 4754 C CA . SER B 1 257 ? 10.906 -3.588 5.613 1 97.94 257 SER B CA 1
ATOM 4755 C C . SER B 1 257 ? 10.633 -4.672 6.652 1 97.94 257 SER B C 1
ATOM 4757 O O . SER B 1 257 ? 11.156 -5.781 6.551 1 97.94 257 SER B O 1
ATOM 4759 N N . LEU B 1 258 ? 9.828 -4.32 7.66 1 96.75 258 LEU B N 1
ATOM 4760 C CA . LEU B 1 258 ? 9.406 -5.312 8.641 1 96.75 258 LEU B CA 1
ATOM 4761 C C . LEU B 1 258 ? 8.023 -5.852 8.297 1 96.75 258 LEU B C 1
ATOM 4763 O O . LEU B 1 258 ? 7.547 -6.801 8.93 1 96.75 258 LEU B O 1
ATOM 4767 N N . GLU B 1 259 ? 7.363 -5.246 7.336 1 94.94 259 GLU B N 1
ATOM 4768 C CA . GLU B 1 259 ? 6.059 -5.715 6.879 1 94.94 259 GLU B CA 1
ATOM 4769 C C . GLU B 1 259 ? 6.207 -6.797 5.812 1 94.94 259 GLU B C 1
ATOM 4771 O O . GLU B 1 259 ? 6.137 -6.508 4.613 1 94.94 259 GLU B O 1
ATOM 4776 N N . ILE B 1 260 ? 6.273 -8.008 6.277 1 96.12 260 ILE B N 1
ATOM 4777 C CA . ILE B 1 260 ? 6.535 -9.117 5.367 1 96.12 260 ILE B CA 1
ATOM 4778 C C . ILE B 1 260 ? 5.27 -9.953 5.199 1 96.12 260 ILE B C 1
ATOM 4780 O O . ILE B 1 260 ? 4.363 -9.891 6.031 1 96.12 260 ILE B O 1
ATOM 4784 N N . GLY B 1 261 ? 5.156 -10.688 4.203 1 96.75 261 GLY B N 1
ATOM 4785 C CA . GLY B 1 261 ? 4.062 -11.578 3.863 1 96.75 261 GLY B CA 1
ATOM 4786 C C . GLY B 1 261 ? 4.066 -12 2.404 1 96.75 261 GLY B C 1
ATOM 4787 O O . GLY B 1 261 ? 4.367 -11.195 1.521 1 96.75 261 GLY B O 1
ATOM 4788 N N . GLU B 1 262 ? 3.754 -13.242 2.174 1 96.5 262 GLU B N 1
ATOM 4789 C CA . GLU B 1 262 ? 3.746 -13.773 0.815 1 96.5 262 GLU B CA 1
ATOM 4790 C C . GLU B 1 262 ? 2.432 -14.484 0.507 1 96.5 262 GLU B C 1
ATOM 4792 O O . GLU B 1 262 ? 1.864 -15.156 1.371 1 96.5 262 GLU B O 1
ATOM 4797 N N . ALA B 1 263 ? 2.021 -14.32 -0.729 1 98.06 263 ALA B N 1
ATOM 4798 C CA . ALA B 1 263 ? 0.805 -14.984 -1.192 1 98.06 263 ALA B CA 1
ATOM 4799 C C . ALA B 1 263 ? -0.375 -14.664 -0.28 1 98.06 263 ALA B C 1
ATOM 4801 O O . ALA B 1 263 ? -1.065 -15.57 0.195 1 98.06 263 ALA B O 1
ATOM 4802 N N . GLN B 1 264 ? -0.515 -13.391 0.011 1 98.62 264 GLN B N 1
ATOM 4803 C CA . GLN B 1 264 ? -1.569 -12.898 0.889 1 98.62 264 GLN B CA 1
ATOM 4804 C C . GLN B 1 264 ? -2.324 -11.742 0.241 1 98.62 264 GLN B C 1
ATOM 4806 O O . GLN B 1 264 ? -1.811 -11.086 -0.67 1 98.62 264 GLN B O 1
ATOM 4811 N N . THR B 1 265 ? -3.512 -11.578 0.649 1 98.69 265 THR B N 1
ATOM 4812 C CA . THR B 1 265 ? -4.316 -10.453 0.184 1 98.69 265 THR B CA 1
ATOM 4813 C C . THR B 1 265 ? -5.035 -9.781 1.352 1 98.69 265 THR B C 1
ATOM 4815 O O . THR B 1 265 ? -5.23 -10.398 2.402 1 98.69 265 THR B O 1
ATOM 4818 N N . SER B 1 266 ? -5.227 -8.516 1.296 1 98.75 266 SER B N 1
ATOM 4819 C CA . SER B 1 266 ? -6.137 -7.73 2.123 1 98.75 266 SER B CA 1
ATOM 4820 C C . SER B 1 266 ? -7.281 -7.156 1.293 1 98.75 266 SER B C 1
ATOM 4822 O O . SER B 1 266 ? -7.066 -6.68 0.176 1 98.75 266 SER B O 1
ATOM 4824 N N . LEU B 1 267 ? -8.477 -7.262 1.792 1 98.88 267 LEU B N 1
ATOM 4825 C CA . LEU B 1 267 ? -9.68 -6.844 1.078 1 98.88 267 LEU B CA 1
ATOM 4826 C C . LEU B 1 267 ? -10.492 -5.863 1.912 1 98.88 267 LEU B C 1
ATOM 4828 O O . LEU B 1 267 ? -10.648 -6.047 3.121 1 98.88 267 LEU B O 1
ATOM 4832 N N . CYS B 1 268 ? -10.945 -4.82 1.342 1 98.88 268 CYS B N 1
ATOM 4833 C CA . CYS B 1 268 ? -11.867 -3.867 1.954 1 98.88 268 CYS B CA 1
ATOM 4834 C C . CYS B 1 268 ? -13.141 -3.729 1.127 1 98.88 268 CYS B C 1
ATOM 4836 O O . CYS B 1 268 ? -13.117 -3.174 0.028 1 98.88 268 CYS B O 1
ATOM 4838 N N . GLY B 1 269 ? -14.211 -4.211 1.663 1 98.62 269 GLY B N 1
ATOM 4839 C CA . GLY B 1 269 ? -15.508 -4.113 1.014 1 98.62 269 GLY B CA 1
ATOM 4840 C C . GLY B 1 269 ? -16.484 -3.227 1.761 1 98.62 269 GLY B C 1
ATOM 4841 O O . GLY B 1 269 ? -16.172 -2.711 2.834 1 98.62 269 GLY B O 1
ATOM 4842 N N . THR B 1 270 ? -17.672 -3.025 1.222 1 97.88 270 THR B N 1
ATOM 4843 C CA . THR B 1 270 ? -18.688 -2.129 1.774 1 97.88 270 THR B CA 1
ATOM 4844 C C . THR B 1 270 ? -19.312 -2.732 3.025 1 97.88 270 THR B C 1
ATOM 4846 O O . THR B 1 270 ? -19.797 -2.006 3.896 1 97.88 270 THR B O 1
ATOM 4849 N N . GLU B 1 271 ? -19.297 -4.102 3.135 1 97.31 271 GLU B N 1
ATOM 4850 C CA . GLU B 1 271 ? -19.984 -4.75 4.25 1 97.31 271 GLU B CA 1
ATOM 4851 C C . GLU B 1 271 ? -18.984 -5.406 5.203 1 97.31 271 GLU B C 1
ATOM 4853 O O . GLU B 1 271 ? -19.359 -5.805 6.312 1 97.31 271 GLU B O 1
ATOM 4858 N N . GLY B 1 272 ? -17.766 -5.508 4.773 1 98.12 272 GLY B N 1
ATOM 4859 C CA . GLY B 1 272 ? -16.719 -6.121 5.578 1 98.12 272 GLY B CA 1
ATOM 4860 C C . GLY B 1 272 ? -15.359 -6.102 4.906 1 98.12 272 GLY B C 1
ATOM 4861 O O . GLY B 1 272 ? -15.227 -5.617 3.779 1 98.12 272 GLY B O 1
ATOM 4862 N N . GLY B 1 273 ? -14.344 -6.453 5.645 1 98.62 273 GLY B N 1
ATOM 4863 C CA . GLY B 1 273 ? -12.984 -6.625 5.145 1 98.62 273 GLY B CA 1
ATOM 4864 C C . GLY B 1 273 ? -12.336 -7.918 5.609 1 98.62 273 GLY B C 1
ATOM 4865 O O . GLY B 1 273 ? -12.914 -8.648 6.422 1 98.62 273 GLY B O 1
ATOM 4866 N N . ALA B 1 274 ? -11.219 -8.219 4.996 1 98.81 274 ALA B N 1
ATOM 4867 C CA . ALA B 1 274 ? -10.461 -9.414 5.355 1 98.81 274 ALA B CA 1
ATOM 4868 C C . ALA B 1 274 ? -8.969 -9.227 5.09 1 98.81 274 ALA B C 1
ATOM 4870 O O . ALA B 1 274 ? -8.586 -8.406 4.25 1 98.81 274 ALA B O 1
ATOM 4871 N N . ASP B 1 275 ? -8.18 -9.883 5.82 1 98.19 275 ASP B N 1
ATOM 4872 C CA . ASP B 1 275 ? -6.754 -9.922 5.516 1 98.19 275 ASP B CA 1
ATOM 4873 C C . ASP B 1 275 ? -6.137 -11.25 5.949 1 98.19 275 ASP B C 1
ATOM 4875 O O . ASP B 1 275 ? -6.699 -11.961 6.789 1 98.19 275 ASP B O 1
ATOM 4879 N N . MET B 1 276 ? -5.012 -11.609 5.379 1 97.81 276 MET B N 1
ATOM 4880 C CA . MET B 1 276 ? -4.336 -12.883 5.625 1 97.81 276 MET B CA 1
ATOM 4881 C C . MET B 1 276 ? -3.018 -12.664 6.359 1 97.81 276 MET B C 1
ATOM 4883 O O . MET B 1 276 ? -2.127 -13.516 6.305 1 97.81 276 MET B O 1
ATOM 4887 N N . LYS B 1 277 ? -2.703 -11.562 6.996 1 93.94 277 LYS B N 1
ATOM 4888 C CA . LYS B 1 277 ? -1.411 -11.172 7.551 1 93.94 277 LYS B CA 1
ATOM 4889 C C . LYS B 1 277 ? -1.068 -12.008 8.781 1 93.94 277 LYS B C 1
ATOM 4891 O O . LYS B 1 277 ? 0.083 -12.406 8.969 1 93.94 277 LYS B O 1
ATOM 4896 N N . ASP B 1 278 ? -1.864 -12.273 9.68 1 92.12 278 ASP B N 1
ATOM 4897 C CA . ASP B 1 278 ? -1.74 -13.102 10.867 1 92.12 278 ASP B CA 1
ATOM 4898 C C . ASP B 1 278 ? -2.898 -14.094 10.969 1 92.12 278 ASP B C 1
ATOM 4900 O O . ASP B 1 278 ? -3.627 -14.109 11.961 1 92.12 278 ASP B O 1
ATOM 4904 N N . GLY B 1 279 ? -2.75 -14.977 9.961 1 95.12 279 GLY B N 1
ATOM 4905 C CA . GLY B 1 279 ? -3.934 -15.797 9.781 1 95.12 279 GLY B CA 1
ATOM 4906 C C . GLY B 1 279 ? -5.039 -15.102 9.016 1 95.12 279 GLY B C 1
ATOM 4907 O O . GLY B 1 279 ? -4.859 -13.977 8.547 1 95.12 279 GLY B O 1
ATOM 4908 N N . LEU B 1 280 ? -6.098 -15.766 8.828 1 97.69 280 LEU B N 1
ATOM 4909 C CA . LEU B 1 280 ? -7.223 -15.141 8.141 1 97.69 280 LEU B CA 1
ATOM 4910 C C . LEU B 1 280 ? -8.148 -14.445 9.125 1 97.69 280 LEU B C 1
ATOM 4912 O O . LEU B 1 280 ? -8.68 -15.07 10.039 1 97.69 280 LEU B O 1
ATOM 4916 N N . LYS B 1 281 ? -8.266 -13.227 8.977 1 98.12 281 LYS B N 1
ATOM 4917 C CA . LYS B 1 281 ? -9.164 -12.422 9.797 1 98.12 281 LYS B CA 1
ATOM 4918 C C . LYS B 1 281 ? -10.227 -11.742 8.938 1 98.12 281 LYS B C 1
ATOM 4920 O O . LYS B 1 281 ? -9.938 -11.273 7.836 1 98.12 281 LYS B O 1
ATOM 4925 N N . ILE B 1 282 ? -11.445 -11.766 9.375 1 98.31 282 ILE B N 1
ATOM 4926 C CA . ILE B 1 282 ? -12.57 -11.07 8.766 1 98.31 282 ILE B CA 1
ATOM 4927 C C . ILE B 1 282 ? -13.078 -9.984 9.711 1 98.31 282 ILE B C 1
ATOM 4929 O O . ILE B 1 282 ? -13.148 -10.195 10.922 1 98.31 282 ILE B O 1
ATOM 4933 N N . ASN B 1 283 ? -13.352 -8.805 9.195 1 98.06 283 ASN B N 1
ATOM 4934 C CA . ASN B 1 283 ? -13.836 -7.719 10.031 1 98.06 283 ASN B CA 1
ATOM 4935 C C . ASN B 1 283 ? -15.055 -7.027 9.414 1 98.06 283 ASN B C 1
ATOM 4937 O O . ASN B 1 283 ? -15.328 -7.195 8.227 1 98.06 283 ASN B O 1
ATOM 4941 N N . GLY B 1 284 ? -15.781 -6.312 10.203 1 96.31 284 GLY B N 1
ATOM 4942 C CA . GLY B 1 284 ? -16.953 -5.586 9.75 1 96.31 284 GLY B CA 1
ATOM 4943 C C . GLY B 1 284 ? -17.734 -4.941 10.883 1 96.31 284 GLY B C 1
ATOM 4944 O O . GLY B 1 284 ? -17.156 -4.555 11.898 1 96.31 284 GLY B O 1
ATOM 4945 N N . GLU B 1 285 ? -18.906 -4.641 10.555 1 94.5 285 GLU B N 1
ATOM 4946 C CA . GLU B 1 285 ? -19.828 -4.043 11.508 1 94.5 285 GLU B CA 1
ATOM 4947 C C . GLU B 1 285 ? -21.125 -4.852 11.586 1 94.5 285 GLU B C 1
ATOM 4949 O O . GLU B 1 285 ? -21.656 -5.293 10.562 1 94.5 285 GLU B O 1
ATOM 4954 N N . ASN B 1 286 ? -21.5 -5.137 12.805 1 91.38 286 ASN B N 1
ATOM 4955 C CA . ASN B 1 286 ? -22.781 -5.797 13.07 1 91.38 286 ASN B CA 1
ATOM 4956 C C . ASN B 1 286 ? -23.469 -5.195 14.289 1 91.38 286 ASN B C 1
ATOM 4958 O O . ASN B 1 286 ? -22.875 -5.059 15.352 1 91.38 286 ASN B O 1
ATOM 4962 N N . LEU B 1 287 ? -24.797 -4.746 14.086 1 89.75 287 LEU B N 1
ATOM 4963 C CA . LEU B 1 287 ? -25.609 -4.195 15.156 1 89.75 287 LEU B CA 1
ATOM 4964 C C . LEU B 1 287 ? -24.938 -2.994 15.805 1 89.75 287 LEU B C 1
ATOM 4966 O O . LEU B 1 287 ? -24.906 -2.887 17.031 1 89.75 287 LEU B O 1
ATOM 4970 N N . GLY B 1 288 ? -24.312 -2.232 15.055 1 87.31 288 GLY B N 1
ATOM 4971 C CA . GLY B 1 288 ? -23.719 -0.99 15.516 1 87.31 288 GLY B CA 1
ATOM 4972 C C . GLY B 1 288 ? -22.391 -1.189 16.219 1 87.31 288 GLY B C 1
ATOM 4973 O O . GLY B 1 288 ? -21.859 -0.264 16.844 1 87.31 288 GLY B O 1
ATOM 4974 N N . ARG B 1 289 ? -21.828 -2.404 16.078 1 92.69 289 ARG B N 1
ATOM 4975 C CA . ARG B 1 289 ? -20.547 -2.705 16.703 1 92.69 289 ARG B CA 1
ATOM 4976 C C . ARG B 1 289 ? -19.562 -3.277 15.695 1 92.69 289 ARG B C 1
ATOM 4978 O O . ARG B 1 289 ? -19.953 -4.035 14.805 1 92.69 289 ARG B O 1
ATOM 4985 N N . LEU B 1 290 ? -18.344 -2.873 15.93 1 94.81 290 LEU B N 1
ATOM 4986 C CA . LEU B 1 290 ? -17.297 -3.432 15.086 1 94.81 290 LEU B CA 1
ATOM 4987 C C . LEU B 1 290 ? -16.891 -4.824 15.57 1 94.81 290 LEU B C 1
ATOM 4989 O O . LEU B 1 290 ? -16.828 -5.078 16.766 1 94.81 290 LEU B O 1
ATOM 4993 N N . TYR B 1 291 ? -16.656 -5.73 14.656 1 95.31 291 TYR B N 1
ATOM 4994 C CA . TYR B 1 291 ? -16.219 -7.062 15.047 1 95.31 291 TYR B CA 1
ATOM 4995 C C . TYR B 1 291 ? -14.977 -7.488 14.258 1 95.31 291 TYR B C 1
ATOM 4997 O O . TYR B 1 291 ? -14.68 -6.922 13.203 1 95.31 291 TYR B O 1
ATOM 5005 N N . GLU B 1 292 ? -14.211 -8.367 14.766 1 95.62 292 GLU B N 1
ATOM 5006 C CA . GLU B 1 292 ? -13.117 -9.109 14.141 1 95.62 292 GLU B CA 1
ATOM 5007 C C . GLU B 1 292 ? -13.258 -10.609 14.383 1 95.62 292 GLU B C 1
ATOM 5009 O O . GLU B 1 292 ? -13.531 -11.031 15.508 1 95.62 292 GLU B O 1
ATOM 5014 N N . THR B 1 293 ? -13.148 -11.328 13.328 1 96.12 293 THR B N 1
ATOM 5015 C CA . THR B 1 293 ? -13.195 -12.789 13.414 1 96.12 293 THR B CA 1
ATOM 5016 C C . THR B 1 293 ? -11.883 -13.398 12.945 1 96.12 293 THR B C 1
ATOM 5018 O O . THR B 1 293 ? -11.422 -13.125 11.836 1 96.12 293 THR B O 1
ATOM 5021 N N . LYS B 1 294 ? -11.242 -14.102 13.852 1 95.75 294 LYS B N 1
ATOM 5022 C CA . LYS B 1 294 ? -10.109 -14.938 13.453 1 95.75 294 LYS B CA 1
ATOM 5023 C C . LYS B 1 294 ? -10.555 -16.359 13.117 1 95.75 294 LYS B C 1
ATOM 5025 O O . LYS B 1 294 ? -11.102 -17.047 13.969 1 95.75 294 LYS B O 1
ATOM 5030 N N . VAL B 1 295 ? -10.266 -16.734 11.891 1 93.62 295 VAL B N 1
ATOM 5031 C CA . VAL B 1 295 ? -10.719 -18.047 11.445 1 93.62 295 VAL B CA 1
ATOM 5032 C C . VAL B 1 295 ? -9.703 -19.109 11.844 1 93.62 295 VAL B C 1
ATOM 5034 O O . VAL B 1 295 ? -8.5 -18.938 11.617 1 93.62 295 VAL B O 1
ATOM 5037 N N . ASP B 1 296 ? -10.102 -20.109 12.461 1 90.19 296 ASP B N 1
ATOM 5038 C CA . ASP B 1 296 ? -9.227 -21.172 12.953 1 90.19 296 ASP B CA 1
ATOM 5039 C C . ASP B 1 296 ? -9.148 -22.328 11.961 1 90.19 296 ASP B C 1
ATOM 5041 O O . ASP B 1 296 ? -10.172 -22.938 11.625 1 90.19 296 ASP B O 1
ATOM 5045 N N . PHE B 1 297 ? -8.062 -22.547 11.547 1 86 297 PHE B N 1
ATOM 5046 C CA . PHE B 1 297 ? -7.875 -23.656 10.625 1 86 297 PHE B CA 1
ATOM 5047 C C . PHE B 1 297 ? -7.121 -24.797 11.289 1 86 297 PHE B C 1
ATOM 5049 O O . PHE B 1 297 ? -6.789 -25.781 10.641 1 86 297 PHE B O 1
ATOM 5056 N N . GLY B 1 298 ? -6.738 -24.484 12.68 1 70.56 298 GLY B N 1
ATOM 5057 C CA . GLY B 1 298 ? -6.09 -25.547 13.438 1 70.56 298 GLY B CA 1
ATOM 5058 C C . GLY B 1 298 ? -7.059 -26.594 13.945 1 70.56 298 GLY B C 1
ATOM 5059 O O . GLY B 1 298 ? -8.258 -26.344 14.047 1 70.56 298 GLY B O 1
ATOM 5060 N N . SER B 1 299 ? -6.914 -27.781 13.672 1 56.38 299 SER B N 1
ATOM 5061 C CA . SER B 1 299 ? -7.691 -28.906 14.203 1 56.38 299 SER B CA 1
ATOM 5062 C C . SER B 1 299 ? -7.824 -28.812 15.719 1 56.38 299 SER B C 1
ATOM 5064 O O . SER B 1 299 ? -8.242 -29.766 16.375 1 56.38 299 SER B O 1
ATOM 5066 N N . ASN B 1 300 ? -7.516 -27.766 16.297 1 47.47 300 ASN B N 1
ATOM 5067 C CA . ASN B 1 300 ? -7.418 -27.953 17.75 1 47.47 300 ASN B CA 1
ATOM 5068 C C . ASN B 1 300 ? -8.797 -28.016 18.391 1 47.47 300 ASN B C 1
ATOM 5070 O O . ASN B 1 300 ? -8.906 -28.047 19.625 1 47.47 300 ASN B O 1
ATOM 5074 N N . GLY B 1 301 ? -9.844 -27.703 17.844 1 41.81 301 GLY B N 1
ATOM 5075 C CA . GLY B 1 301 ? -10.977 -27.672 18.766 1 41.81 301 GLY B CA 1
ATOM 5076 C C . GLY B 1 301 ? -11.125 -28.953 19.562 1 41.81 301 GLY B C 1
ATOM 5077 O O . GLY B 1 301 ? -11.891 -29 20.531 1 41.81 301 GLY B O 1
ATOM 5078 N N . VAL B 1 302 ? -11.453 -30.219 18.938 1 38.91 302 VAL B N 1
ATOM 5079 C CA . VAL B 1 302 ? -11.438 -31.422 19.766 1 38.91 302 VAL B CA 1
ATOM 5080 C C . VAL B 1 302 ? -9.992 -31.891 19.969 1 38.91 302 VAL B C 1
ATOM 5082 O O . VAL B 1 302 ? -9.211 -31.922 19.016 1 38.91 302 VAL B O 1
ATOM 5085 N N . ALA B 1 303 ? -9.562 -31.891 21.234 1 41.28 303 ALA B N 1
ATOM 5086 C CA . ALA B 1 303 ? -8.242 -32.344 21.656 1 41.28 303 ALA B CA 1
ATOM 5087 C C . ALA B 1 303 ? -7.695 -33.406 20.688 1 41.28 303 ALA B C 1
ATOM 5089 O O . ALA B 1 303 ? -6.504 -33.719 20.719 1 41.28 303 ALA B O 1
ATOM 5090 N N . PHE B 1 304 ? -8.484 -34.219 20.172 1 37.66 304 PHE B N 1
ATOM 5091 C CA . PHE B 1 304 ? -8.039 -35.438 19.5 1 37.66 304 PHE B CA 1
ATOM 5092 C C . PHE B 1 304 ? -8.031 -35.25 17.984 1 37.66 304 PHE B C 1
ATOM 5094 O O . PHE B 1 304 ? -7.602 -36.156 17.25 1 37.66 304 PHE B O 1
ATOM 5101 N N . ASN B 1 305 ? -8.945 -34.438 17.531 1 36.16 305 ASN B N 1
ATOM 5102 C CA . ASN B 1 305 ? -8.977 -34.5 16.078 1 36.16 305 ASN B CA 1
ATOM 5103 C C . ASN B 1 305 ? -8.133 -33.406 15.43 1 36.16 305 ASN B C 1
ATOM 5105 O O . ASN B 1 305 ? -8.406 -32.219 15.625 1 36.16 305 ASN B O 1
ATOM 5109 N N . GLU B 1 306 ? -7.016 -33.594 15.367 1 38.56 306 GLU B N 1
ATOM 5110 C CA . GLU B 1 306 ? -6.125 -32.812 14.516 1 38.56 306 GLU B CA 1
ATOM 5111 C C . GLU B 1 306 ? -6.785 -32.469 13.18 1 38.56 306 GLU B C 1
ATOM 5113 O O . GLU B 1 306 ? -7.031 -33.375 12.367 1 38.56 306 GLU B O 1
ATOM 5118 N N . GLY B 1 307 ? -7.699 -31.734 13.07 1 43.97 307 GLY B N 1
ATOM 5119 C CA . GLY B 1 307 ? -8.188 -31.344 11.758 1 43.97 307 GLY B CA 1
ATOM 5120 C C . GLY B 1 307 ? -7.078 -31.109 10.758 1 43.97 307 GLY B C 1
ATOM 5121 O O . GLY B 1 307 ? -6.207 -30.266 10.977 1 43.97 307 GLY B O 1
ATOM 5122 N N . VAL B 1 308 ? -6.543 -32.031 10.078 1 49.09 308 VAL B N 1
ATOM 5123 C CA . VAL B 1 308 ? -5.449 -32.156 9.117 1 49.09 308 VAL B CA 1
ATOM 5124 C C . VAL B 1 308 ? -5.695 -31.203 7.941 1 49.09 308 VAL B C 1
ATOM 5126 O O . VAL B 1 308 ? -6.66 -31.359 7.195 1 49.09 308 VAL B O 1
ATOM 5129 N N . SER B 1 309 ? -5.312 -29.875 7.996 1 66.25 309 SER B N 1
ATOM 5130 C CA . SER B 1 309 ? -5.367 -29.094 6.77 1 66.25 309 SER B CA 1
ATOM 5131 C C . SER B 1 309 ? -4.609 -29.781 5.637 1 66.25 309 SER B C 1
ATOM 5133 O O . SER B 1 309 ? -3.455 -30.172 5.805 1 66.25 309 SER B O 1
ATOM 5135 N N . GLU B 1 310 ? -5.367 -30.219 4.582 1 85.88 310 GLU B N 1
ATOM 5136 C CA . GLU B 1 310 ? -4.797 -30.906 3.422 1 85.88 310 GLU B CA 1
ATOM 5137 C C . GLU B 1 310 ? -3.781 -30.016 2.709 1 85.88 310 GLU B C 1
ATOM 5139 O O . GLU B 1 310 ? -3.939 -28.797 2.664 1 85.88 310 GLU B O 1
ATOM 5144 N N . ASP B 1 311 ? -2.689 -30.609 2.309 1 95.12 311 ASP B N 1
ATOM 5145 C CA . ASP B 1 311 ? -1.676 -29.938 1.508 1 95.12 311 ASP B CA 1
ATOM 5146 C C . ASP B 1 311 ? -2.287 -29.328 0.244 1 95.12 311 ASP B C 1
ATOM 5148 O O . ASP B 1 311 ? -2.895 -30.047 -0.558 1 95.12 311 ASP B O 1
ATOM 5152 N N . PRO B 1 312 ? -2.129 -28.031 0.111 1 97.06 312 PRO B N 1
ATOM 5153 C CA . PRO B 1 312 ? -2.723 -27.391 -1.064 1 97.06 312 PRO B CA 1
ATOM 5154 C C . PRO B 1 312 ? -2.258 -28.016 -2.377 1 97.06 312 PRO B C 1
ATOM 5156 O O . PRO B 1 312 ? -3.012 -28.047 -3.354 1 97.06 312 PRO B O 1
ATOM 5159 N N . ALA B 1 313 ? -1.021 -28.5 -2.406 1 97.75 313 ALA B N 1
ATOM 5160 C CA . ALA B 1 313 ? -0.516 -29.172 -3.602 1 97.75 313 ALA B CA 1
ATOM 5161 C C . ALA B 1 313 ? -1.328 -30.422 -3.912 1 97.75 313 ALA B C 1
ATOM 5163 O O . ALA B 1 313 ? -1.618 -30.703 -5.074 1 97.75 313 ALA B O 1
ATOM 5164 N N . ASP B 1 314 ? -1.676 -31.172 -2.896 1 98 314 ASP B N 1
ATOM 5165 C CA . ASP B 1 314 ? -2.484 -32.375 -3.064 1 98 314 ASP B CA 1
ATOM 5166 C C . ASP B 1 314 ? -3.889 -32.031 -3.555 1 98 314 ASP B C 1
ATOM 5168 O O . ASP B 1 314 ? -4.426 -32.688 -4.438 1 98 314 ASP B O 1
ATOM 5172 N N . VAL B 1 315 ? -4.441 -30.969 -2.936 1 98 315 VAL B N 1
ATOM 5173 C CA . VAL B 1 315 ? -5.781 -30.547 -3.318 1 98 315 VAL B CA 1
ATOM 5174 C C . VAL B 1 315 ? -5.781 -30.078 -4.773 1 98 315 VAL B C 1
ATOM 5176 O O . VAL B 1 315 ? -6.691 -30.406 -5.535 1 98 315 VAL B O 1
ATOM 5179 N N . GLU B 1 316 ? -4.812 -29.344 -5.176 1 98.44 316 GLU B N 1
ATOM 5180 C CA . GLU B 1 316 ? -4.688 -28.859 -6.551 1 98.44 316 GLU B CA 1
ATOM 5181 C C . GLU B 1 316 ? -4.602 -30.031 -7.531 1 98.44 316 GLU B C 1
ATOM 5183 O O . GLU B 1 316 ? -5.312 -30.047 -8.539 1 98.44 316 GLU B O 1
ATOM 5188 N N . ALA B 1 317 ? -3.74 -31.016 -7.23 1 98.44 317 ALA B N 1
ATOM 5189 C CA . ALA B 1 317 ? -3.559 -32.156 -8.109 1 98.44 317 ALA B CA 1
ATOM 5190 C C . ALA B 1 317 ? -4.855 -32.969 -8.258 1 98.44 317 ALA B C 1
ATOM 5192 O O . ALA B 1 317 ? -5.254 -33.312 -9.375 1 98.44 317 ALA B O 1
ATOM 5193 N N . ARG B 1 318 ? -5.5 -33.219 -7.156 1 98.06 318 ARG B N 1
ATOM 5194 C CA . ARG B 1 318 ? -6.754 -33.969 -7.184 1 98.06 318 ARG B CA 1
ATOM 5195 C C . ARG B 1 318 ? -7.828 -33.188 -7.953 1 98.06 318 ARG B C 1
ATOM 5197 O O . ARG B 1 318 ? -8.562 -33.781 -8.75 1 98.06 318 ARG B O 1
ATOM 5204 N N . SER B 1 319 ? -7.93 -31.922 -7.637 1 97.94 319 SER B N 1
ATOM 5205 C CA . SER B 1 319 ? -8.906 -31.078 -8.312 1 97.94 319 SER B CA 1
ATOM 5206 C C . SER B 1 319 ? -8.688 -31.078 -9.82 1 97.94 319 SER B C 1
ATOM 5208 O O . SER B 1 319 ? -9.641 -31.125 -10.602 1 97.94 319 SER B O 1
ATOM 5210 N N . TRP B 1 320 ? -7.461 -31 -10.234 1 98.38 320 TRP B N 1
ATOM 5211 C CA . TRP B 1 320 ? -7.105 -30.969 -11.648 1 98.38 320 TRP B CA 1
ATOM 5212 C C . TRP B 1 320 ? -7.465 -32.281 -12.336 1 98.38 320 TRP B C 1
ATOM 5214 O O . TRP B 1 320 ? -8.094 -32.281 -13.398 1 98.38 320 TRP B O 1
ATOM 5224 N N . ILE B 1 321 ? -7.145 -33.406 -11.727 1 98.31 321 ILE B N 1
ATOM 5225 C CA . ILE B 1 321 ? -7.434 -34.719 -12.289 1 98.31 321 ILE B CA 1
ATOM 5226 C C . ILE B 1 321 ? -8.945 -34.938 -12.352 1 98.31 321 ILE B C 1
ATOM 5228 O O . ILE B 1 321 ? -9.469 -35.406 -13.359 1 98.31 321 ILE B O 1
ATOM 5232 N N . ASP B 1 322 ? -9.586 -34.531 -11.32 1 97.88 322 ASP B N 1
ATOM 5233 C CA . ASP B 1 322 ? -11.039 -34.625 -11.289 1 97.88 322 ASP B CA 1
ATOM 5234 C C . ASP B 1 322 ? -11.664 -33.812 -12.414 1 97.88 322 ASP B C 1
ATOM 5236 O O . ASP B 1 322 ? -12.648 -34.25 -13.023 1 97.88 322 ASP B O 1
ATOM 5240 N N . CYS B 1 323 ? -11.148 -32.688 -12.617 1 97.62 323 CYS B N 1
ATOM 5241 C CA . CYS B 1 323 ? -11.602 -31.797 -13.688 1 97.62 323 CYS B CA 1
ATOM 5242 C C . CYS B 1 323 ? -11.547 -32.5 -15.039 1 97.62 323 CYS B C 1
ATOM 5244 O O . CYS B 1 323 ? -12.477 -32.406 -15.836 1 97.62 323 CYS B O 1
ATOM 5246 N N . ILE B 1 324 ? -10.484 -33.188 -15.312 1 98 324 ILE B N 1
ATOM 5247 C CA . ILE B 1 324 ? -10.289 -33.906 -16.578 1 98 324 ILE B CA 1
ATOM 5248 C C . ILE B 1 324 ? -11.234 -35.094 -16.656 1 98 324 ILE B C 1
ATOM 5250 O O . ILE B 1 324 ? -11.922 -35.281 -17.656 1 98 324 ILE B O 1
ATOM 5254 N N . LEU B 1 325 ? -11.32 -35.875 -15.602 1 97.62 325 LEU B N 1
ATOM 5255 C CA . LEU B 1 325 ? -12.102 -37.125 -15.578 1 97.62 325 LEU B CA 1
ATOM 5256 C C . LEU B 1 325 ? -13.594 -36.812 -15.727 1 97.62 325 LEU B C 1
ATOM 5258 O O . LEU B 1 325 ? -14.32 -37.562 -16.359 1 97.62 325 LEU B O 1
ATOM 5262 N N . ASN B 1 326 ? -14 -35.719 -15.188 1 97.62 326 ASN B N 1
ATOM 5263 C CA . ASN B 1 326 ? -15.43 -35.406 -15.148 1 97.62 326 ASN B CA 1
ATOM 5264 C C . ASN B 1 326 ? -15.781 -34.281 -16.109 1 97.62 326 ASN B C 1
ATOM 5266 O O . ASN B 1 326 ? -16.922 -33.781 -16.109 1 97.62 326 ASN B O 1
ATOM 5270 N N . ASP B 1 327 ? -14.898 -33.844 -16.844 1 97.69 327 ASP B N 1
ATOM 5271 C CA . ASP B 1 327 ? -15.078 -32.812 -17.875 1 97.69 327 ASP B CA 1
ATOM 5272 C C . ASP B 1 327 ? -15.719 -31.562 -17.312 1 97.69 327 ASP B C 1
ATOM 5274 O O . ASP B 1 327 ? -16.75 -31.094 -17.812 1 97.69 327 ASP B O 1
ATOM 5278 N N . THR B 1 328 ? -15.141 -31.031 -16.219 1 97.75 328 THR B N 1
ATOM 5279 C CA . THR B 1 328 ? -15.57 -29.781 -15.609 1 97.75 328 THR B CA 1
ATOM 5280 C C . THR B 1 328 ? -14.516 -28.688 -15.82 1 97.75 328 THR B C 1
ATOM 5282 O O . THR B 1 328 ? -13.445 -28.953 -16.359 1 97.75 328 THR B O 1
ATOM 5285 N N . GLU B 1 329 ? -14.844 -27.516 -15.531 1 96.88 329 GLU B N 1
ATOM 5286 C CA . GLU B 1 329 ? -13.914 -26.391 -15.656 1 96.88 329 GLU B CA 1
ATOM 5287 C C . GLU B 1 329 ? -12.898 -26.375 -14.516 1 96.88 329 GLU B C 1
ATOM 5289 O O . GLU B 1 329 ? -13.242 -26.656 -13.367 1 96.88 329 GLU B O 1
ATOM 5294 N N . PRO B 1 330 ? -11.688 -26.125 -14.898 1 97.88 330 PRO B N 1
ATOM 5295 C CA . PRO B 1 330 ? -10.711 -26.031 -13.812 1 97.88 330 PRO B CA 1
ATOM 5296 C C . PRO B 1 330 ? -10.953 -24.844 -12.898 1 97.88 330 PRO B C 1
ATOM 5298 O O . PRO B 1 330 ? -11.516 -23.828 -13.328 1 97.88 330 PRO B O 1
ATOM 5301 N N . ILE B 1 331 ? -10.477 -24.922 -11.672 1 97.19 331 ILE B N 1
ATOM 5302 C CA . ILE B 1 331 ? -10.594 -23.844 -10.688 1 97.19 331 ILE B CA 1
ATOM 5303 C C . ILE B 1 331 ? -9.773 -22.641 -11.141 1 97.19 331 ILE B C 1
ATOM 5305 O O . ILE B 1 331 ? -10.242 -21.5 -11.078 1 97.19 331 ILE B O 1
ATOM 5309 N N . VAL B 1 332 ? -8.555 -22.938 -11.586 1 98.56 332 VAL B N 1
ATOM 5310 C CA . VAL B 1 332 ? -7.738 -21.875 -12.172 1 98.56 332 VAL B CA 1
ATOM 5311 C C . VAL B 1 332 ? -7.992 -21.812 -13.68 1 98.56 332 VAL B C 1
ATOM 5313 O O . VAL B 1 332 ? -7.414 -22.578 -14.453 1 98.56 332 VAL B O 1
ATOM 5316 N N . LYS B 1 333 ? -8.805 -20.891 -14.086 1 98.44 333 LYS B N 1
ATOM 5317 C CA . LYS B 1 333 ? -9.094 -20.688 -15.5 1 98.44 333 LYS B CA 1
ATOM 5318 C C . LYS B 1 333 ? -7.941 -19.984 -16.203 1 98.44 333 LYS B C 1
ATOM 5320 O O . LYS B 1 333 ? -7.414 -18.984 -15.695 1 98.44 333 LYS B O 1
ATOM 5325 N N . PRO B 1 334 ? -7.551 -20.531 -17.328 1 98.5 334 PRO B N 1
ATOM 5326 C CA . PRO B 1 334 ? -6.422 -19.891 -18.031 1 98.5 334 PRO B CA 1
ATOM 5327 C C . PRO B 1 334 ? -6.711 -18.453 -18.422 1 98.5 334 PRO B C 1
ATOM 5329 O O . PRO B 1 334 ? -5.797 -17.625 -18.469 1 98.5 334 PRO B O 1
ATOM 5332 N N . GLU B 1 335 ? -8.008 -18.047 -18.672 1 98.62 335 GLU B N 1
ATOM 5333 C CA . GLU B 1 335 ? -8.375 -16.672 -18.984 1 98.62 335 GLU B CA 1
ATOM 5334 C C . GLU B 1 335 ? -8.055 -15.734 -17.812 1 98.62 335 GLU B C 1
ATOM 5336 O O . GLU B 1 335 ? -7.664 -14.586 -18.031 1 98.62 335 GLU B O 1
ATOM 5341 N N . GLN B 1 336 ? -8.297 -16.219 -16.625 1 98.69 336 GLN B N 1
ATOM 5342 C CA . GLN B 1 336 ? -7.977 -15.445 -15.43 1 98.69 336 GLN B CA 1
ATOM 5343 C C . GLN B 1 336 ? -6.469 -15.281 -15.266 1 98.69 336 GLN B C 1
ATOM 5345 O O . GLN B 1 336 ? -5.988 -14.195 -14.93 1 98.69 336 GLN B O 1
ATOM 5350 N N . ALA B 1 337 ? -5.742 -16.391 -15.539 1 98.75 337 ALA B N 1
ATOM 5351 C CA . ALA B 1 337 ? -4.285 -16.344 -15.445 1 98.75 337 ALA B CA 1
ATOM 5352 C C . ALA B 1 337 ? -3.691 -15.391 -16.469 1 98.75 337 ALA B C 1
ATOM 5354 O O . ALA B 1 337 ? -2.674 -14.742 -16.219 1 98.75 337 ALA B O 1
ATOM 5355 N N . LEU B 1 338 ? -4.301 -15.289 -17.641 1 98.69 338 LEU B N 1
ATOM 5356 C CA . LEU B 1 338 ? -3.867 -14.344 -18.656 1 98.69 338 LEU B CA 1
ATOM 5357 C C . LEU B 1 338 ? -3.902 -12.914 -18.125 1 98.69 338 LEU B C 1
ATOM 5359 O O . LEU B 1 338 ? -2.955 -12.148 -18.312 1 98.69 338 LEU B O 1
ATOM 5363 N N . VAL B 1 339 ? -4.961 -12.523 -17.406 1 98.81 339 VAL B N 1
ATOM 5364 C CA . VAL B 1 339 ? -5.109 -11.172 -16.875 1 98.81 339 VAL B CA 1
ATOM 5365 C C . VAL B 1 339 ? -4.02 -10.898 -15.844 1 98.81 339 VAL B C 1
ATOM 5367 O O . VAL B 1 339 ? -3.486 -9.789 -15.773 1 98.81 339 VAL B O 1
ATOM 5370 N N . VAL B 1 340 ? -3.699 -11.898 -15.039 1 98.81 340 VAL B N 1
ATOM 5371 C CA . VAL B 1 340 ? -2.594 -11.758 -14.094 1 98.81 340 VAL B CA 1
ATOM 5372 C C . VAL B 1 340 ? -1.313 -11.406 -14.852 1 98.81 340 VAL B C 1
ATOM 5374 O O . VAL B 1 340 ? -0.612 -10.461 -14.492 1 98.81 340 VAL B O 1
ATOM 5377 N N . THR B 1 341 ? -1.033 -12.164 -15.93 1 98.44 341 THR B N 1
ATOM 5378 C CA . THR B 1 341 ? 0.156 -11.938 -16.734 1 98.44 341 THR B CA 1
ATOM 5379 C C . THR B 1 341 ? 0.133 -10.547 -17.359 1 98.44 341 THR B C 1
ATOM 5381 O O . THR B 1 341 ? 1.152 -9.852 -17.375 1 98.44 341 THR B O 1
ATOM 5384 N N . GLU B 1 342 ? -1.024 -10.109 -17.844 1 98.69 342 GLU B N 1
ATOM 5385 C CA . GLU B 1 342 ? -1.17 -8.797 -18.469 1 98.69 342 GLU B CA 1
ATOM 5386 C C . GLU B 1 342 ? -0.852 -7.68 -17.484 1 98.69 342 GLU B C 1
ATOM 5388 O O . GLU B 1 342 ? -0.168 -6.715 -17.828 1 98.69 342 GLU B O 1
ATOM 5393 N N . ILE B 1 343 ? -1.343 -7.777 -16.281 1 98.81 343 ILE B N 1
ATOM 5394 C CA . ILE B 1 343 ? -1.136 -6.746 -15.266 1 98.81 343 ILE B CA 1
ATOM 5395 C C . ILE B 1 343 ? 0.34 -6.691 -14.875 1 98.81 343 ILE B C 1
ATOM 5397 O O . ILE B 1 343 ? 0.919 -5.609 -14.766 1 98.81 343 ILE B O 1
ATOM 5401 N N . LEU B 1 344 ? 0.962 -7.879 -14.688 1 98.62 344 LEU B N 1
ATOM 5402 C CA . LEU B 1 344 ? 2.381 -7.906 -14.344 1 98.62 344 LEU B CA 1
ATOM 5403 C C . LEU B 1 344 ? 3.217 -7.266 -15.445 1 98.62 344 LEU B C 1
ATOM 5405 O O . LEU B 1 344 ? 4.109 -6.461 -15.172 1 98.62 344 LEU B O 1
ATOM 5409 N N . GLU B 1 345 ? 2.912 -7.656 -16.672 1 98.19 345 GLU B N 1
ATOM 5410 C CA . GLU B 1 345 ? 3.607 -7.074 -17.812 1 98.19 345 GLU B CA 1
ATOM 5411 C C . GLU B 1 345 ? 3.408 -5.559 -17.859 1 98.19 345 GLU B C 1
ATOM 5413 O O . GLU B 1 345 ? 4.336 -4.82 -18.188 1 98.19 345 GLU B O 1
ATOM 5418 N N . ALA B 1 346 ? 2.221 -5.098 -17.547 1 98.69 346 ALA B N 1
ATOM 5419 C CA . ALA B 1 346 ? 1.903 -3.672 -17.562 1 98.69 346 ALA B CA 1
ATOM 5420 C C . ALA B 1 346 ? 2.723 -2.922 -16.516 1 98.69 346 ALA B C 1
ATOM 5422 O O . ALA B 1 346 ? 3.117 -1.773 -16.734 1 98.69 346 ALA B O 1
ATOM 5423 N N . ILE B 1 347 ? 2.977 -3.525 -15.391 1 98.69 347 ILE B N 1
ATOM 5424 C CA . ILE B 1 347 ? 3.785 -2.895 -14.352 1 98.69 347 ILE B CA 1
ATOM 5425 C C . ILE B 1 347 ? 5.211 -2.689 -14.859 1 98.69 347 ILE B C 1
ATOM 5427 O O . ILE B 1 347 ? 5.781 -1.608 -14.703 1 98.69 347 ILE B O 1
ATOM 5431 N N . TYR B 1 348 ? 5.812 -3.725 -15.484 1 98.31 348 TYR B N 1
ATOM 5432 C CA . TYR B 1 348 ? 7.148 -3.6 -16.062 1 98.31 348 TYR B CA 1
ATOM 5433 C C . TYR B 1 348 ? 7.188 -2.498 -17.109 1 98.31 348 TYR B C 1
ATOM 5435 O O . TYR B 1 348 ? 8.109 -1.677 -17.125 1 98.31 348 TYR B O 1
ATOM 5443 N N . GLU B 1 349 ? 6.184 -2.521 -17.953 1 98.19 349 GLU B N 1
ATOM 5444 C CA . GLU B 1 349 ? 6.125 -1.532 -19.031 1 98.19 349 GLU B CA 1
ATOM 5445 C C . GLU B 1 349 ? 5.98 -0.12 -18.469 1 98.19 349 GLU B C 1
ATOM 5447 O O . GLU B 1 349 ? 6.645 0.809 -18.938 1 98.19 349 GLU B O 1
ATOM 5452 N N . SER B 1 350 ? 5.082 0.018 -17.531 1 98.38 350 SER B N 1
ATOM 5453 C CA . SER B 1 350 ? 4.895 1.32 -16.906 1 98.38 350 SER B CA 1
ATOM 5454 C C . SER B 1 350 ? 6.188 1.823 -16.266 1 98.38 350 SER B C 1
ATOM 5456 O O . SER B 1 350 ? 6.531 3 -16.406 1 98.38 350 SER B O 1
ATOM 5458 N N . SER B 1 351 ? 6.871 0.981 -15.586 1 98 351 SER B N 1
ATOM 5459 C CA . SER B 1 351 ? 8.141 1.351 -14.961 1 98 351 SER B CA 1
ATOM 5460 C C . SER B 1 351 ? 9.156 1.805 -16.016 1 98 351 SER B C 1
ATOM 5462 O O . SER B 1 351 ? 9.891 2.771 -15.789 1 98 351 SER B O 1
ATOM 5464 N N . LYS B 1 352 ? 9.227 1.117 -17.094 1 97.12 352 LYS B N 1
ATOM 5465 C CA . LYS B 1 352 ? 10.18 1.403 -18.156 1 97.12 352 LYS B CA 1
ATOM 5466 C C . LYS B 1 352 ? 9.875 2.742 -18.828 1 97.12 352 LYS B C 1
ATOM 5468 O O . LYS B 1 352 ? 10.781 3.541 -19.062 1 97.12 352 LYS B O 1
ATOM 5473 N N . THR B 1 353 ? 8.594 3.027 -19.078 1 95.81 353 THR B N 1
ATOM 5474 C CA . THR B 1 353 ? 8.219 4.184 -19.875 1 95.81 353 THR B CA 1
ATOM 5475 C C . THR B 1 353 ? 7.949 5.395 -18.984 1 95.81 353 THR B C 1
ATOM 5477 O O . THR B 1 353 ? 7.965 6.535 -19.469 1 95.81 353 THR B O 1
ATOM 5480 N N . GLY B 1 354 ? 7.629 5.082 -17.719 1 92.44 354 GLY B N 1
ATOM 5481 C CA . GLY B 1 354 ? 7.23 6.156 -16.828 1 92.44 354 GLY B CA 1
ATOM 5482 C C . GLY B 1 354 ? 5.805 6.625 -17.062 1 92.44 354 GLY B C 1
ATOM 5483 O O . GLY B 1 354 ? 5.449 7.746 -16.688 1 92.44 354 GLY B O 1
ATOM 5484 N N . GLU B 1 355 ? 4.984 5.773 -17.734 1 93.88 355 GLU B N 1
ATOM 5485 C CA . GLU B 1 355 ? 3.604 6.098 -18.078 1 93.88 355 GLU B CA 1
ATOM 5486 C C . GLU B 1 355 ? 2.658 4.965 -17.688 1 93.88 355 GLU B C 1
ATOM 5488 O O . GLU B 1 355 ? 3.074 3.807 -17.609 1 93.88 355 GLU B O 1
ATOM 5493 N N . PRO B 1 356 ? 1.399 5.355 -17.469 1 96.62 356 PRO B N 1
ATOM 5494 C CA . PRO B 1 356 ? 0.436 4.277 -17.25 1 96.62 356 PRO B CA 1
ATOM 5495 C C . PRO B 1 356 ? 0.259 3.377 -18.469 1 96.62 356 PRO B C 1
ATOM 5497 O O . PRO B 1 356 ? 0.474 3.818 -19.594 1 96.62 356 PRO B O 1
ATOM 5500 N N . VAL B 1 357 ? -0.095 2.135 -18.219 1 98.06 357 VAL B N 1
ATOM 5501 C CA . VAL B 1 357 ? -0.504 1.222 -19.281 1 98.06 357 VAL B CA 1
ATOM 5502 C C . VAL B 1 357 ? -2.02 1.027 -19.25 1 98.06 357 VAL B C 1
ATOM 5504 O O . VAL B 1 357 ? -2.564 0.567 -18.234 1 98.06 357 VAL B O 1
ATOM 5507 N N . TYR B 1 358 ? -2.703 1.316 -20.328 1 97.69 358 TYR B N 1
ATOM 5508 C CA . TYR B 1 358 ? -4.152 1.178 -20.438 1 97.69 358 TYR B CA 1
ATOM 5509 C C . TYR B 1 358 ? -4.527 -0.121 -21.141 1 97.69 358 TYR B C 1
ATOM 5511 O O . TYR B 1 358 ? -3.859 -0.537 -22.094 1 97.69 358 TYR B O 1
ATOM 5519 N N . PHE B 1 359 ? -5.531 -0.863 -20.766 1 96.56 359 PHE B N 1
ATOM 5520 C CA . PHE B 1 359 ? -5.938 -2.141 -21.344 1 96.56 359 PHE B CA 1
ATOM 5521 C C . PHE B 1 359 ? -7.051 -1.948 -22.359 1 96.56 359 PHE B C 1
ATOM 5523 O O . PHE B 1 359 ? -7.234 -2.783 -23.25 1 96.56 359 PHE B O 1
ATOM 5530 N N . ASN B 1 360 ? -8.023 -1.125 -22.281 1 82.19 360 ASN B N 1
ATOM 5531 C CA . ASN B 1 360 ? -9.125 -0.975 -23.234 1 82.19 360 ASN B CA 1
ATOM 5532 C C . ASN B 1 360 ? -8.969 0.285 -24.078 1 82.19 360 ASN B C 1
ATOM 5534 O O . ASN B 1 360 ? -9.953 0.802 -24.609 1 82.19 360 ASN B O 1
ATOM 5538 N N . LYS B 1 361 ? -7.699 0.718 -24.422 1 65.88 361 LYS B N 1
ATOM 5539 C CA . LYS B 1 361 ? -7.641 1.841 -25.344 1 65.88 361 LYS B CA 1
ATOM 5540 C C . LYS B 1 361 ? -7.27 1.372 -26.75 1 65.88 361 LYS B C 1
ATOM 5542 O O . LYS B 1 361 ? -6.547 0.387 -26.922 1 65.88 361 LYS B O 1
#

Organism: NCBI:txid1552

Foldseek 3Di:
DPAAAEEEEADLDDCCVVFVQVLLLVDPRHFYAEFEALPQVSRVVSCVVRHDVNRYTYHDCVVVLVPLRHAEYEYDFFQACQLVSLLSNLQSLHAYEYEPPNHLALVSLVSNVVSCVVSVHHYFYPLLLCLFPLLVVLLVCLVVCQQPQWFEKEFAADDAAAADQDDCQLPCVRHVAHQCRVFLLLRVLSGCSSNVALAWFWKEKAFAQDCLQDPQDDHPVGTHDSVSRNHTQWMWMWIAGPVGGIYIYTTGNHDNDPQHDTSWMWTHGPAWIWTCRPAIKIWGDDPRDTDIDHDDPAPPPPVPDRNPRDDSSSSQNVQVSCCSVVVHHGPGHSVSSSSSNNRSVQHVVNNVVVHMDGDPD/DPAAAEEEEADLDDCCVVFVQVLLLPDPRHFYAEFEALPQVSRVVSCVVRHDVNRYTYHDCVVVLPPLRHAEYEYDFFQACQLVSLLSNLQSLHAYEYEPPNHLALVSLVSNVVSCVVSVHHYFYPLLLCLFPLLVVLLVCLVVCQQPQWFEKEFAADDAAAADQDDCQLPCVRHVAHQCRVFLLLRVLSGCSSNVALAWFWKEKAFAQDCLQDPQDDHPVGTHDSVSRNHTQWMWMWIAGPVGGIYIYTTGNHDNDPQHDTSWMWTHGPAWIWTCRPAIKIWGDDPRDTDIDHDDCALPPPVPDRNPRDDSSSSQNVQVSCCSVVVHHGPGHSVSSSSSNNNSVQHVVNNVVVHMDGDPD

Sequence (722 aa):
MDKKLRVGIIGCGGIANGKHMPSLAKIAEIEMVAFCDIIIEKAEIAAKEYGSMGANVCTDYKELLKDDTIDVVHVCTPNRSHSSITVDVLEAGKHVMCEKPMAKTSAQAREMLDAAKRTGKKLTIGYQNRFRADSIYLKTTCENGSLGDIYFAKAHAIRRRAVPTWGVFLNEFEQGGGPLIDIGTHALDLTLWMLDNYKPKYVVGNIYHKLSKKENAANAWGPWDPSKFTVEDSAFGFITMENGATIIIESSWALNSLEIGEAQTSLCGTEGGADMKDGLKINGENLGRLYETKVDFGSNGVAFNEGVSEDPADVEARSWIDCILNDTEPIVKPEQALVVTEILEAIYESSKTGEPVYFNKMDKKLRVGIIGCGGIANGKHMPSLAKIAEIEMVAFCDIIIEKAEIAAKEYGSMGANVCTDYKELLKDDTIDVVHVCTPNRSHSSITVDVLEAGKHVMCEKPMAKTSAQAREMLDAAKRTGKKLTIGYQNRFRADSIYLKTTCENGSLGDIYFAKAHAIRRRAVPTWGVFLNEFEQGGGPLIDIGTHALDLTLWMLDNYKPKYVVGNIYHKLSKKENAANAWGPWDPSKFTVEDSAFGFITMENGATIIIESSWALNSLEIGEAQTSLCGTEGGADMKDGLKINGENLGRLYETKVDFGSNGVAFNEGVSEDPADVEARSWIDCILNDTEPIVKPEQALVVTEILEAIYESSKTGEPVYFNK

Secondary structure (DSSP, 8-state):
---PEEEEEE--SHHIIIIIHHHHTT-TTEEEEEEE-SSHHHHHHHHHHHPPTT-EEES-HHHHHT-TT--EEEE-S-GGGHHHHHHHHHHTT-EEEEPSSS-SSHHHHHHHHHHHHHHT--EEE--GGGGSHHHHHHHHHHHTTTT-SEEEEEEEEE-SB----STTTT-HHHHSSSHIIIIIHHHHHHHHHHHT---EEEEEEEEE-SSTT-TT---TTS---GGG--S-SEEEEEEEETTS-EEEEEEESB-S-S--EEEEEEEEESSEEEE-BTB-EEEEEETTEEEEEEPP-STTSSTT-------HHHHHHHHHHHHHHTT---SS-HHHHHHHHHHHHHHHHHHHHTS-EES--/---PEEEEEE--SHHIIIIIHHHHTT-TTEEEEEEE-SSHHHHHHHHHHHPPTT-EEES-HHHHHT-TT--EEEE-S-GGGHHHHHHHHHHTT-EEEEPSSS-SSHHHHHHHHHHHHHHT--EEE--GGGGSHHHHHHHHHHHTTTT-SEEEEEEEEE-SB----STTTT-HHHHSSSHIIIIIHHHHHHHHHHHT---EEEEEEEEE-SSTT-TT---TTS---GGG--S-SEEEEEEEETTS-EEEEEEESB-S-S--EEEEEEEEESSEEEE-BTB-EEEEEETTEEEEEEPP-SGGGSTT-------HHHHHHHHHHHHHHTT---SS-HHHHHHHHHHHHHHHHHHHHTS-EES--